Protein AF-0000000086841615 (afdb_homodimer)

pLDDT: mean 78.7, std 26.4, range [18.33, 98.88]

Sequence (772 aa):
MSQQSYSTGNTYYATIRDESKLIEASRGSATLATLLGPGWKSAASRWGRAQLLAHRVVCSRPAPKLSFLEPWLQDARAAHECLGRLIEGPGSIDALQHSSETQIIHRHQPDSLGYVWAAFLPFVRAPTAVAEDVQPVERPRRERKVPERLVSGVTFDQGDLEMSQSHSETSESGSSFSSVGFMDKHPLSPSEDASIRLASCFVRCVLNYGQRVDKREPFVEFRDERRRHSFALIQFKTVEAVDDGGMHVLTSGGEKYHQVALVEGKRNLPSVTNGVADISDELLGQMVGGALALQGIPGRLKSGAARADFVTILVATHWVKLFHFHISADYKRSYGDLAGRPDQGILDGTLRVNSTEWLDLKKGTHRSVFASHILALVAWTNDLLAMSQQSYSTGNTYYATIRDESKLIEASRGSATLATLLGPGWKSAASRWGRAQLLAHRVVCSRPAPKLSFLEPWLQDARAAHECLGRLIEGPGSIDALQHSSETQIIHRHQPDSLGYVWAAFLPFVRAPTAVAEDVQPVERPRRERKVPERLVSGVTFDQGDLEMSQSHSETSESGSSFSSVGFMDKHPLSPSEDASIRLASCFVRCVLNYGQRVDKREPFVEFRDERRRHSFALIQFKTVEAVDDGGMHVLTSGGEKYHQVALVEGKRNLPSVTNGVADISDELLGQMVGGALALQGIPGRLKSGAARADFVTILVATHWVKLFHFHISADYKRSYGDLAGRPDQGILDGTLRVNSTEWLDLKKGTHRSVFASHILALVAWTNDLLA

Solvent-accessible surface area (backbone atoms only — not comparable to full-atom values): 42647 Å² total; per-residue (Å²): 133,81,81,70,76,71,63,82,79,70,31,54,59,75,58,25,60,38,70,67,49,38,56,61,66,39,59,94,48,66,43,36,48,61,52,65,38,88,80,48,71,33,46,13,84,75,28,28,61,61,54,36,52,31,58,36,53,27,24,47,75,63,30,92,56,54,72,94,45,55,92,43,53,53,67,41,50,76,58,27,71,68,45,34,48,61,25,68,48,86,82,48,73,64,62,45,51,82,49,53,58,42,43,36,31,72,73,30,76,59,35,46,55,8,46,30,59,40,40,43,35,56,66,50,42,31,78,68,74,66,75,63,78,63,63,71,73,70,64,78,67,75,74,69,78,68,74,82,71,82,73,82,73,78,73,81,73,81,81,80,77,73,81,72,81,70,77,80,74,77,79,71,84,71,81,74,71,75,50,50,74,82,73,74,90,45,95,66,50,50,43,34,50,41,10,41,46,28,50,50,32,45,51,42,37,44,44,44,50,54,47,65,74,83,55,74,81,75,59,63,41,76,39,72,45,61,46,78,34,51,19,67,57,41,92,89,42,42,32,26,23,69,42,60,18,28,33,30,30,72,40,92,83,62,79,46,62,44,79,60,30,37,26,43,57,29,44,56,69,47,64,52,47,96,35,37,59,44,58,49,36,42,59,48,20,28,52,51,28,37,52,54,6,49,68,49,53,82,48,73,32,64,82,64,44,76,75,36,75,38,37,37,40,38,27,24,46,65,31,36,32,44,34,37,39,40,44,48,69,64,35,60,52,28,38,57,48,33,77,76,34,56,86,68,30,63,60,44,74,57,33,38,34,40,25,28,46,81,28,45,58,88,36,39,71,36,33,40,52,53,44,12,50,55,51,12,50,47,50,48,47,50,63,46,65,89,133,81,80,70,75,72,62,82,77,69,31,55,61,76,58,25,58,39,70,69,49,39,55,61,65,39,60,93,46,66,42,36,50,59,51,65,37,89,79,48,73,35,46,12,83,74,28,27,60,61,53,37,54,33,57,35,52,30,24,47,75,62,28,92,56,54,71,94,44,54,92,43,54,54,67,40,50,76,58,25,68,68,44,34,50,59,23,69,49,85,83,46,74,66,64,45,49,80,50,51,58,42,45,36,30,72,73,30,74,59,35,46,54,8,47,31,58,42,40,44,35,55,67,50,43,32,77,69,72,67,76,62,78,64,62,72,72,70,63,78,67,76,74,69,76,69,75,80,70,80,73,80,73,80,71,81,74,84,78,76,86,69,82,71,81,72,78,78,74,77,77,72,85,70,81,75,72,74,50,51,74,84,75,75,90,45,95,64,50,48,44,32,48,42,9,42,47,27,50,50,31,45,52,41,39,43,44,44,51,55,45,66,74,83,56,72,81,74,60,66,41,75,38,71,46,60,46,79,34,50,18,67,58,40,93,88,43,43,32,27,24,69,42,61,17,27,32,30,30,72,40,92,82,63,81,46,64,42,79,60,29,38,25,43,56,28,44,57,66,46,65,52,46,96,34,37,58,43,58,48,34,43,59,48,20,28,53,52,28,38,53,53,6,51,67,50,52,80,48,74,32,66,82,64,44,76,76,36,75,39,37,37,40,38,27,25,47,68,32,38,30,45,36,38,38,40,45,45,69,64,36,60,52,27,38,57,48,34,76,76,34,56,85,68,31,63,59,44,74,57,33,38,34,40,24,28,46,82,27,46,59,88,36,39,72,35,33,41,51,52,46,11,49,54,52,11,51,49,49,49,48,49,62,46,64,90

Radius of gyration: 30.39 Å; Cα contacts (8 Å, |Δi|>4): 1336; chains: 2; bounding box: 68×74×112 Å

Secondary structure (DSSP, 8-state):
-------TT--HHHH--SHHHHHHHHTTSPPHHHHTSTT---BGGG--HHHHHHTTEEEPPPBSS-GGGGGG---HHHH-HHHHHHHH-SS-SGGGGGS-HHHHHHHSSSHHHHHHHHTTHHHHSS------------------------------------------------------------TTPPPHHHHHHHHHHHHHHHHHHHS-TTPPSPPEEEE-S--EEEEEEETTEEEEEE-S-EEEEE-TTSS-EEEEEEEEEESSPPPEETTEE---HHHHHHHHHHHHHGGGS----TT-PPP-EEEEEEEETTEEEEEEEE--HHHHHHHHHHHH-TTT---SS-EEEEEBPPEETTSHHHHHHHHHHHHHHHHHHHHHH-/-------TT--HHHH--SHHHHHHHHTTSPPHHHHTSTT---BGGG--HHHHHHTTEEEPPPBSS-GGGGGG---HHHH-HHHHHHHH-SS-SGGGGGS-HHHHHHHSSSHHHHHHHHTTHHHHSS------------------------------------------------------------TT---HHHHHHHHHHHHHHHHHHHS-TTPPSPPEEEE-S--EEEEEEETTEEEEEE-S-EEEEE-TTSS-EEEEEEEEEESSPPPEETTEE---HHHHHHHHHHHHHGGGS----TT-PPP-EEEEEEEETTEEEEEEEE--HHHHHHHHHHHH-TTT---SS-EEEEEBPPEETTSHHHHHHHHHHHHHHHHHHHHHH-

Nearest PDB structures (foldseek):
  6a28-assembly1_B  TM=3.055E-01  e=3.093E+00  Deinococcus radiodurans R1 = ATCC 13939 = DSM 20539
  5oql-assembly1_b  TM=2.904E-01  e=2.918E+00  Thermochaetoides thermophila DSM 1495
  8esr-assembly1_A  TM=3.010E-01  e=4.381E+00  Schizosaccharomyces pombe
  3crk-assembly1_A  TM=2.981E-01  e=4.642E+00  Rattus norvegicus
  4jau-assembly1_A-2  TM=2.645E-01  e=3.277E+00  Thermotoga maritima MSB8

Foldseek 3Di:
DDPPPPDQQDFPQNQFADQVSLVVVCVVADALLRCLPPPNDQELLPDFDNVQSNLFEHEHDAAQADPVLVVLFDFLCVLFVLLVDLLVDPVALLVCLVDALVRQCVVDPDSLSSQLSNLLNLVSVPPQPPPPPPVPPPPPPPPPPPDPPPPPPPPPPPDPPPPPPPPPPPPPPPPCPAQPDDRDPDVSQAFLVSFVSNVQSLLQSLQVRNDDPPDDDDGKHKFQDKDKFWDDLEDPRIHIAIFRIAIWTQDPPRPAIGGLETEHTDRAFADTDPSAGDQHRSNVSRVVSVVRRCQPRPDQFPVSDRDFWYKYWYTYNQKIKIKIKGHDPQQSCQSHVCVVVVPVSHGPDHTYMYMHGIAGSSHSVSSRSVSSVSSSSRVVVVVRRD/DDPPPPDQQDFPQNQFADQVSLVVVCVVADALLRCLPPPNDQELLPDFDNVQSNLFEHEHDAAQADPVLVVLFDFLCVLFVLLVDLLVDPVALLVCLVDALVRQCVVDPDSLSSQLSNLLNLVSVPPQPPPPPPPPPPPPPPPPPPDPPPPPCPPPPDDDPPPPPPPPPPPDPPPCPAQPDDGDPDVSQAFLVSFVSNVQSLLQSLQVRNDDPPDDDDGKHKFQDKDKFWDDLEDPRIHIAIFRIAIWTQDPPRPAIGGLETEHTDRAFADTDPSAGDQHRSNVSRVVSVVRRCQPRPDQFPVSDRDFWYKYWYTYNQKIKIKIKGHDPQQSCQSHVCVVCVPVSHGPDHIYMYMHGIAGSSHSVSSRSVSSVSSSSRVVVVVRRD

Structure (mmCIF, N/CA/C/O backbone):
data_AF-0000000086841615-model_v1
#
loop_
_entity.id
_entity.type
_entity.pdbx_description
1 polymer 'Uncharacterized protein'
#
loop_
_atom_site.group_PDB
_atom_site.id
_atom_site.type_symbol
_atom_site.label_atom_id
_atom_site.label_alt_id
_atom_site.label_comp_id
_atom_site.label_asym_id
_atom_site.label_entity_id
_atom_site.label_seq_id
_atom_site.pdbx_PDB_ins_code
_atom_site.Cartn_x
_atom_site.Cartn_y
_atom_site.Cartn_z
_atom_site.occupancy
_atom_site.B_iso_or_equiv
_atom_site.auth_seq_id
_atom_site.auth_comp_id
_atom_site.auth_asym_id
_atom_site.auth_atom_id
_atom_site.pdbx_PDB_model_num
ATOM 1 N N . MET A 1 1 ? 33.438 10.375 15.094 1 21.55 1 MET A N 1
ATOM 2 C CA . MET A 1 1 ? 32.344 11.336 15.188 1 21.55 1 MET A CA 1
ATOM 3 C C . MET A 1 1 ? 31.297 10.859 16.188 1 21.55 1 MET A C 1
ATOM 5 O O . MET A 1 1 ? 30.828 9.719 16.109 1 21.55 1 MET A O 1
ATOM 9 N N . SER A 1 2 ? 31.266 11.461 17.406 1 23.64 2 SER A N 1
ATOM 10 C CA . SER A 1 2 ? 30.531 11.133 18.625 1 23.64 2 SER A CA 1
ATOM 11 C C . SER A 1 2 ? 29.031 11.094 18.375 1 23.64 2 SER A C 1
ATOM 13 O O . SER A 1 2 ? 28.484 11.969 17.688 1 23.64 2 SER A O 1
ATOM 15 N N . GLN A 1 3 ? 28.422 9.969 18.328 1 28.14 3 GLN A N 1
ATOM 16 C CA . GLN A 1 3 ? 26.969 9.773 18.375 1 28.14 3 GLN A CA 1
ATOM 17 C C . GLN A 1 3 ? 26.328 10.625 19.469 1 28.14 3 GLN A C 1
ATOM 19 O O . GLN A 1 3 ? 26.422 10.297 20.656 1 28.14 3 GLN A O 1
ATOM 24 N N . GLN A 1 4 ? 26.531 11.977 19.406 1 27.98 4 GLN A N 1
ATOM 25 C CA . GLN A 1 4 ? 25.906 12.836 20.406 1 27.98 4 GLN A CA 1
ATOM 26 C C . GLN A 1 4 ? 24.5 12.367 20.719 1 27.98 4 GLN A C 1
ATOM 28 O O . GLN A 1 4 ? 23.672 12.195 19.828 1 27.98 4 GLN A O 1
ATOM 33 N N . SER A 1 5 ? 24.328 11.68 21.75 1 32.75 5 SER A N 1
ATOM 34 C CA . SER A 1 5 ? 23.094 11.359 22.453 1 32.75 5 SER A CA 1
ATOM 35 C C . SER A 1 5 ? 22.156 12.555 22.5 1 32.75 5 SER A C 1
ATOM 37 O O . SER A 1 5 ? 22.375 13.5 23.25 1 32.75 5 SER A O 1
ATOM 39 N N . TYR A 1 6 ? 21.75 13.102 21.344 1 34.72 6 TYR A N 1
ATOM 40 C CA . TYR A 1 6 ? 20.734 14.148 21.406 1 34.72 6 TYR A CA 1
ATOM 41 C C . TYR A 1 6 ? 19.703 13.852 22.484 1 34.72 6 TYR A C 1
ATOM 43 O O . TYR A 1 6 ? 19.156 12.75 22.547 1 34.72 6 TYR A O 1
ATOM 51 N N . SER A 1 7 ? 19.781 14.328 23.656 1 38.81 7 SER A N 1
ATOM 52 C CA . SER A 1 7 ? 18.812 14.383 24.75 1 38.81 7 SER A CA 1
ATOM 53 C C . SER A 1 7 ? 17.391 14.453 24.234 1 38.81 7 SER A C 1
ATOM 55 O O . SER A 1 7 ? 17.078 15.25 23.344 1 38.81 7 SER A O 1
ATOM 57 N N . THR A 1 8 ? 16.516 13.422 24.297 1 49.69 8 THR A N 1
ATOM 58 C CA . THR A 1 8 ? 15.148 13.023 23.953 1 49.69 8 THR A CA 1
ATOM 59 C C . THR A 1 8 ? 14.195 14.211 24.047 1 49.69 8 THR A C 1
ATOM 61 O O . THR A 1 8 ? 13.219 14.289 23.297 1 49.69 8 THR A O 1
ATOM 64 N N . GLY A 1 9 ? 14.484 15.32 24.906 1 59.53 9 GLY A N 1
ATOM 65 C CA . GLY A 1 9 ? 13.609 16.438 25.219 1 59.53 9 GLY A CA 1
ATOM 66 C C . GLY A 1 9 ? 13.898 17.672 24.375 1 59.53 9 GLY A C 1
ATOM 67 O O . GLY A 1 9 ? 13.164 18.656 24.438 1 59.53 9 GLY A O 1
ATOM 68 N N . ASN A 1 10 ? 14.844 17.547 23.453 1 82.06 10 ASN A N 1
ATOM 69 C CA . ASN A 1 10 ? 15.219 18.797 22.828 1 82.06 10 ASN A CA 1
ATOM 70 C C . ASN A 1 10 ? 14.891 18.797 21.344 1 82.06 10 ASN A C 1
ATOM 72 O O . ASN A 1 10 ? 15.641 19.375 20.531 1 82.06 10 ASN A O 1
ATOM 76 N N . THR A 1 11 ? 13.727 18.203 20.969 1 92.69 11 THR A N 1
ATOM 77 C CA . THR A 1 11 ? 13.367 18.219 19.562 1 92.69 11 THR A CA 1
ATOM 78 C C . THR A 1 11 ? 12.844 19.578 19.141 1 92.69 11 THR A C 1
ATOM 80 O O . THR A 1 11 ? 12.359 20.359 19.969 1 92.69 11 THR A O 1
ATOM 83 N N . TYR A 1 12 ? 13 19.906 17.875 1 96.44 12 TYR A N 1
ATOM 84 C CA . TYR A 1 12 ? 12.477 21.141 17.297 1 96.44 12 TYR A CA 1
ATOM 85 C C . TYR A 1 12 ? 10.992 21.297 17.625 1 96.44 12 TYR A C 1
ATOM 87 O O . TYR A 1 12 ? 10.578 22.344 18.109 1 96.44 12 TYR A O 1
ATOM 95 N N . TYR A 1 13 ? 10.281 20.25 17.469 1 96.38 13 TYR A N 1
ATOM 96 C CA . TYR A 1 13 ? 8.836 20.219 17.656 1 96.38 13 TYR A CA 1
ATOM 97 C C . TYR A 1 13 ? 8.469 20.578 19.094 1 96.38 13 TYR A C 1
ATOM 99 O O . TYR A 1 13 ? 7.465 21.25 19.328 1 96.38 13 TYR A O 1
ATOM 107 N N . ALA A 1 14 ? 9.273 20.172 19.984 1 93.12 14 ALA A N 1
ATOM 108 C CA . ALA A 1 14 ? 8.961 20.344 21.406 1 93.12 14 ALA A CA 1
ATOM 109 C C . ALA A 1 14 ? 9.43 21.703 21.906 1 93.12 14 ALA A C 1
ATOM 111 O O . ALA A 1 14 ? 8.945 22.188 22.938 1 93.12 14 ALA A O 1
ATOM 112 N N . THR A 1 15 ? 10.328 22.344 21.172 1 94.69 15 THR A N 1
ATOM 113 C CA . THR A 1 15 ? 11.008 23.469 21.797 1 94.69 15 THR A CA 1
ATOM 114 C C . THR A 1 15 ? 10.672 24.781 21.094 1 94.69 15 THR A C 1
ATOM 116 O O . THR A 1 15 ? 10.609 25.844 21.719 1 94.69 15 THR A O 1
ATOM 119 N N . ILE A 1 16 ? 10.414 24.781 19.812 1 97.38 16 ILE A N 1
ATOM 120 C CA . ILE A 1 16 ? 10.195 26.031 19.078 1 97.38 16 ILE A CA 1
ATOM 121 C C . ILE A 1 16 ? 8.703 26.328 19 1 97.38 16 ILE A C 1
ATOM 123 O O . ILE A 1 16 ? 8.039 25.984 18.016 1 97.38 16 ILE A O 1
ATOM 127 N N . ARG A 1 17 ? 8.25 27.156 19.969 1 96.56 17 ARG A N 1
ATOM 128 C CA . ARG A 1 17 ? 6.82 27.359 20.172 1 96.56 17 ARG A CA 1
ATOM 129 C C . ARG A 1 17 ? 6.391 28.75 19.703 1 96.56 17 ARG A C 1
ATOM 131 O O . ARG A 1 17 ? 5.199 29.016 19.531 1 96.56 17 ARG A O 1
ATOM 138 N N . ASP A 1 18 ? 7.371 29.578 19.594 1 95.69 18 ASP A N 1
ATOM 139 C CA . ASP A 1 18 ? 7.07 30.953 19.188 1 95.69 18 ASP A CA 1
ATOM 140 C C . ASP A 1 18 ? 8.258 31.578 18.453 1 95.69 18 ASP A C 1
ATOM 142 O O . ASP A 1 18 ? 9.305 30.938 18.297 1 95.69 18 ASP A O 1
ATOM 146 N N . GLU A 1 19 ? 8 32.812 17.969 1 94.94 19 GLU A N 1
ATOM 147 C CA . GLU A 1 19 ? 9 33.469 17.141 1 94.94 19 GLU A CA 1
ATOM 148 C C . GLU A 1 19 ? 10.234 33.844 17.953 1 94.94 19 GLU A C 1
ATOM 150 O O . GLU A 1 19 ? 11.352 33.844 17.438 1 94.94 19 GLU A O 1
ATOM 155 N N . SER A 1 20 ? 10.047 34.125 19.203 1 95.12 20 SER A N 1
ATOM 156 C CA . SER A 1 20 ? 11.188 34.469 20.047 1 95.12 20 SER A CA 1
ATOM 157 C C . SER A 1 20 ? 12.148 33.312 20.188 1 95.12 20 SER A C 1
ATOM 159 O O . SER A 1 20 ? 13.359 33.469 20.031 1 95.12 20 SER A O 1
ATOM 161 N N . LYS A 1 21 ? 11.555 32.156 20.469 1 95.75 21 LYS A N 1
ATOM 162 C CA . LYS A 1 21 ? 12.383 30.953 20.562 1 95.75 21 LYS A CA 1
ATOM 163 C C . LYS A 1 21 ? 13.031 30.625 19.234 1 95.75 21 LYS A C 1
ATOM 165 O O . LYS A 1 21 ? 14.156 30.109 19.188 1 95.75 21 LYS A O 1
ATOM 170 N N . LEU A 1 22 ? 12.312 30.875 18.203 1 96.5 22 LEU A N 1
ATOM 171 C CA . LEU A 1 22 ? 12.852 30.641 16.859 1 96.5 22 LEU A CA 1
ATOM 172 C C . LEU A 1 22 ? 14.078 31.516 16.609 1 96.5 22 LEU A C 1
ATOM 174 O O . LEU A 1 22 ? 15.102 31.031 16.125 1 96.5 22 LEU A O 1
ATOM 178 N N . ILE A 1 23 ? 13.969 32.781 16.922 1 94 23 ILE A N 1
ATOM 179 C CA . ILE A 1 23 ? 15.062 33.719 16.734 1 94 23 ILE A CA 1
ATOM 180 C C . ILE A 1 23 ? 16.281 33.281 17.547 1 94 23 ILE A C 1
ATOM 182 O O . ILE A 1 23 ? 17.406 33.281 17.047 1 94 23 ILE A O 1
ATOM 186 N N . GLU A 1 24 ? 16.016 32.875 18.719 1 94.94 24 GLU A N 1
ATOM 187 C CA . GLU A 1 24 ? 17.094 32.406 19.594 1 94.94 24 GLU A CA 1
ATOM 188 C C . GLU A 1 24 ? 17.781 31.188 19 1 94.94 24 GLU A C 1
ATOM 190 O O . GLU A 1 24 ? 19.016 31.109 18.969 1 94.94 24 GLU A O 1
ATOM 195 N N . ALA A 1 25 ? 17.016 30.281 18.562 1 94.44 25 ALA A N 1
ATOM 196 C CA . ALA A 1 25 ? 17.547 29.031 18.031 1 94.44 25 ALA A CA 1
ATOM 197 C C . ALA A 1 25 ? 18.25 29.25 16.703 1 94.44 25 ALA A C 1
ATOM 199 O O . ALA A 1 25 ? 19.109 28.453 16.312 1 94.44 25 ALA A O 1
ATOM 200 N N . SER A 1 26 ? 17.844 30.219 16.016 1 92.38 26 SER A N 1
ATOM 201 C CA . SER A 1 26 ? 18.391 30.484 14.688 1 92.38 26 SER A CA 1
ATOM 202 C C . SER A 1 26 ? 19.75 31.141 14.766 1 92.38 26 SER A C 1
ATOM 204 O O . SER A 1 26 ? 20.484 31.203 13.766 1 92.38 26 SER A O 1
ATOM 206 N N . ARG A 1 27 ? 20.047 31.609 15.859 1 90.62 27 ARG A N 1
ATOM 207 C CA . ARG A 1 27 ? 21.328 32.281 16.016 1 90.62 27 ARG A CA 1
ATOM 208 C C . ARG A 1 27 ? 22.484 31.344 15.688 1 90.62 27 ARG A C 1
ATOM 210 O O . ARG A 1 27 ? 22.609 30.281 16.281 1 90.62 27 ARG A O 1
ATOM 217 N N . GLY A 1 28 ? 23.266 31.734 14.742 1 87 28 GLY A N 1
ATOM 218 C CA . GLY A 1 28 ? 24.422 30.938 14.383 1 87 28 GLY A CA 1
ATOM 219 C C . GLY A 1 28 ? 24.109 29.812 13.422 1 87 28 GLY A C 1
ATOM 220 O O . GLY A 1 28 ? 25 29.047 13.039 1 87 28 GLY A O 1
ATOM 221 N N . SER A 1 29 ? 22.812 29.672 13.211 1 88.38 29 SER A N 1
ATOM 222 C CA . SER A 1 29 ? 22.422 28.625 12.289 1 88.38 29 SER A CA 1
ATOM 223 C C . SER A 1 29 ? 22.453 29.109 10.844 1 88.38 29 SER A C 1
ATOM 225 O O . SER A 1 29 ? 22.484 30.312 10.586 1 88.38 29 SER A O 1
ATOM 227 N N . ALA A 1 30 ? 22.469 28.234 9.953 1 85.12 30 ALA A N 1
ATOM 228 C CA . ALA A 1 30 ? 22.5 28.578 8.531 1 85.12 30 ALA A CA 1
ATOM 229 C C . ALA A 1 30 ? 21.219 29.266 8.102 1 85.12 30 ALA A C 1
ATOM 231 O O . ALA A 1 30 ? 20.125 28.891 8.539 1 85.12 30 ALA A O 1
ATOM 232 N N . THR A 1 31 ? 21.422 30.281 7.34 1 83.62 31 THR A N 1
ATOM 233 C CA . THR A 1 31 ? 20.266 30.953 6.766 1 83.62 31 THR A CA 1
ATOM 234 C C . THR A 1 31 ? 19.734 30.203 5.547 1 83.62 31 THR A C 1
ATOM 236 O O . THR A 1 31 ? 20.406 29.281 5.047 1 83.62 31 THR A O 1
ATOM 239 N N . LEU A 1 32 ? 18.531 30.578 5.121 1 88.19 32 LEU A N 1
ATOM 240 C CA . LEU A 1 32 ? 17.969 29.953 3.939 1 88.19 32 LEU A CA 1
ATOM 241 C C . LEU A 1 32 ? 18.828 30.203 2.711 1 88.19 32 LEU A C 1
ATOM 243 O O . LEU A 1 32 ? 19 29.312 1.874 1 88.19 32 LEU A O 1
ATOM 247 N N . ALA A 1 33 ? 19.375 31.359 2.594 1 81.62 33 ALA A N 1
ATOM 248 C CA . ALA A 1 33 ? 20.234 31.703 1.475 1 81.62 33 ALA A CA 1
ATOM 249 C C . ALA A 1 33 ? 21.453 30.766 1.408 1 81.62 33 ALA A C 1
ATOM 251 O O . ALA A 1 33 ? 21.859 30.359 0.323 1 81.62 33 ALA A O 1
ATOM 252 N N . THR A 1 34 ? 21.922 30.469 2.566 1 82.44 34 THR A N 1
ATOM 253 C CA . THR A 1 34 ? 23.078 29.578 2.637 1 82.44 34 THR A CA 1
ATOM 254 C C . THR A 1 34 ? 22.688 28.156 2.23 1 82.44 34 THR A C 1
ATOM 256 O O . THR A 1 34 ? 23.438 27.484 1.514 1 82.44 34 THR A O 1
ATOM 259 N N . LEU A 1 35 ? 21.562 27.75 2.736 1 86.81 35 LEU A N 1
ATOM 260 C CA . LEU A 1 35 ? 21.141 26.391 2.465 1 86.81 35 LEU A CA 1
ATOM 261 C C . LEU A 1 35 ? 20.781 26.219 0.99 1 86.81 35 LEU A C 1
ATOM 263 O O . LEU A 1 35 ? 20.922 25.109 0.446 1 86.81 35 LEU A O 1
ATOM 267 N N . LEU A 1 36 ? 20.359 27.266 0.354 1 83.62 36 LEU A N 1
ATOM 268 C CA . LEU A 1 36 ? 19.969 27.219 -1.048 1 83.62 36 LEU A CA 1
ATOM 269 C C . LEU A 1 36 ? 21.188 27.266 -1.963 1 83.62 36 LEU A C 1
ATOM 271 O O . LEU A 1 36 ? 21.047 27.25 -3.188 1 83.62 36 LEU A O 1
ATOM 275 N N . GLY A 1 37 ? 22.312 27.297 -1.466 1 78.19 37 GLY A N 1
ATOM 276 C CA . GLY A 1 37 ? 23.547 27.266 -2.24 1 78.19 37 GLY A CA 1
ATOM 277 C C . GLY A 1 37 ? 23.875 25.875 -2.766 1 78.19 37 GLY A C 1
ATOM 278 O O . GLY A 1 37 ? 22.984 25.062 -2.979 1 78.19 37 GLY A O 1
ATOM 279 N N . PRO A 1 38 ? 25.109 25.719 -3.008 1 79.19 38 PRO A N 1
ATOM 280 C CA . PRO A 1 38 ? 25.562 24.391 -3.465 1 79.19 38 PRO A CA 1
ATOM 281 C C . PRO A 1 38 ? 25.25 23.281 -2.467 1 79.19 38 PRO A C 1
ATOM 283 O O . PRO A 1 38 ? 25.406 23.469 -1.258 1 79.19 38 PRO A O 1
ATOM 286 N N . GLY A 1 39 ? 24.625 22.266 -2.875 1 79.81 39 GLY A N 1
ATOM 287 C CA . GLY A 1 39 ? 24.312 21.156 -1.995 1 79.81 39 GLY A CA 1
ATOM 288 C C . GLY A 1 39 ? 22.875 21.156 -1.53 1 79.81 39 GLY A C 1
ATOM 289 O O . GLY A 1 39 ? 22.5 20.391 -0.638 1 79.81 39 GLY A O 1
ATOM 290 N N . TRP A 1 40 ? 22.141 22.062 -2.02 1 84.56 40 TRP A N 1
ATOM 291 C CA . TRP A 1 40 ? 20.719 22.141 -1.686 1 84.56 40 TRP A CA 1
ATOM 292 C C . TRP A 1 40 ? 20.094 20.75 -1.718 1 84.56 40 TRP A C 1
ATOM 294 O O . TRP A 1 40 ? 20.297 19.984 -2.668 1 84.56 40 TRP A O 1
ATOM 304 N N . LYS A 1 41 ? 19.422 20.547 -0.66 1 86.94 41 LYS A N 1
ATOM 305 C CA . LYS A 1 41 ? 18.688 19.281 -0.545 1 86.94 41 LYS A CA 1
ATOM 306 C C . LYS A 1 41 ? 17.234 19.453 -1.005 1 86.94 41 LYS A C 1
ATOM 308 O O . LYS A 1 41 ? 16.375 19.828 -0.216 1 86.94 41 LYS A O 1
ATOM 313 N N . SER A 1 42 ? 17 19.047 -2.201 1 90.31 42 SER A N 1
ATOM 314 C CA . SER A 1 42 ? 15.656 19.219 -2.76 1 90.31 42 SER A CA 1
ATOM 315 C C . SER A 1 42 ? 14.672 18.234 -2.133 1 90.31 42 SER A C 1
ATOM 317 O O . SER A 1 42 ? 13.492 18.562 -1.949 1 90.31 42 SER A O 1
ATOM 319 N N . ALA A 1 43 ? 15.148 17.078 -1.806 1 94 43 ALA A N 1
ATOM 320 C CA . ALA A 1 43 ? 14.281 16.047 -1.23 1 94 43 ALA A CA 1
ATOM 321 C C . ALA A 1 43 ? 13.984 16.344 0.237 1 94 43 ALA A C 1
ATOM 323 O O . ALA A 1 43 ? 14.891 16.344 1.072 1 94 43 ALA A O 1
ATOM 324 N N . ALA A 1 44 ? 12.734 16.484 0.569 1 95.81 44 ALA A N 1
ATOM 325 C CA . ALA A 1 44 ? 12.312 16.781 1.936 1 95.81 44 ALA A CA 1
ATOM 326 C C . ALA A 1 44 ? 12.719 15.664 2.891 1 95.81 44 ALA A C 1
ATOM 328 O O . ALA A 1 44 ? 12.828 15.883 4.102 1 95.81 44 ALA A O 1
ATOM 329 N N . SER A 1 45 ? 12.938 14.477 2.377 1 93.88 45 SER A N 1
ATOM 330 C CA . SER A 1 45 ? 13.344 13.344 3.195 1 93.88 45 SER A CA 1
ATOM 331 C C . SER A 1 45 ? 14.719 13.57 3.816 1 93.88 45 SER A C 1
ATOM 333 O O . SER A 1 45 ? 15.109 12.875 4.75 1 93.88 45 SER A O 1
ATOM 335 N N . ARG A 1 46 ? 15.438 14.57 3.361 1 93.88 46 ARG A N 1
ATOM 336 C CA . ARG A 1 46 ? 16.781 14.859 3.855 1 93.88 46 ARG A CA 1
ATOM 337 C C . ARG A 1 46 ? 16.766 16.078 4.777 1 93.88 46 ARG A C 1
ATOM 339 O O . ARG A 1 46 ? 17.828 16.547 5.195 1 93.88 46 ARG A O 1
ATOM 346 N N . TRP A 1 47 ? 15.602 16.609 5.047 1 95.88 47 TRP A N 1
ATOM 347 C CA . TRP A 1 47 ? 15.523 17.828 5.848 1 95.88 47 TRP A CA 1
ATOM 348 C C . TRP A 1 47 ? 15.609 17.516 7.336 1 95.88 47 TRP A C 1
ATOM 350 O O . TRP A 1 47 ? 15.211 16.438 7.77 1 95.88 47 TRP A O 1
ATOM 360 N N . GLY A 1 48 ? 16.141 18.438 8.039 1 94.88 48 GLY A N 1
ATOM 361 C CA . GLY A 1 48 ? 16.25 18.375 9.492 1 94.88 48 GLY A CA 1
ATOM 362 C C . GLY A 1 48 ? 16.094 19.719 10.156 1 94.88 48 GLY A C 1
ATOM 363 O O . GLY A 1 48 ? 15.32 20.562 9.688 1 94.88 48 GLY A O 1
ATOM 364 N N . ARG A 1 49 ? 16.797 19.891 11.203 1 95.75 49 ARG A N 1
ATOM 365 C CA . ARG A 1 49 ? 16.656 21.078 12.047 1 95.75 49 ARG A CA 1
ATOM 366 C C . ARG A 1 49 ? 17.047 22.328 11.281 1 95.75 49 ARG A C 1
ATOM 368 O O . ARG A 1 49 ? 16.391 23.359 11.406 1 95.75 49 ARG A O 1
ATOM 375 N N . ALA A 1 50 ? 18.094 22.25 10.516 1 94.38 50 ALA A N 1
ATOM 376 C CA . ALA A 1 50 ? 18.594 23.406 9.789 1 94.38 50 ALA A CA 1
ATOM 377 C C . ALA A 1 50 ? 17.531 23.938 8.812 1 94.38 50 ALA A C 1
ATOM 379 O O . ALA A 1 50 ? 17.344 25.156 8.711 1 94.38 50 ALA A O 1
ATOM 380 N N . GLN A 1 51 ? 16.891 23.062 8.117 1 94.94 51 GLN A N 1
ATOM 381 C CA . GLN A 1 51 ? 15.852 23.469 7.18 1 94.94 51 GLN A CA 1
ATOM 382 C C . GLN A 1 51 ? 14.656 24.062 7.91 1 94.94 51 GLN A C 1
ATOM 384 O O . GLN A 1 51 ? 14.047 25.031 7.434 1 94.94 51 GLN A O 1
ATOM 389 N N . LEU A 1 52 ? 14.328 23.5 9.039 1 97.38 52 LEU A N 1
ATOM 390 C CA . LEU A 1 52 ? 13.195 24 9.82 1 97.38 52 LEU A CA 1
ATOM 391 C C . LEU A 1 52 ? 13.453 25.422 10.289 1 97.38 52 LEU A C 1
ATOM 393 O O . LEU A 1 52 ? 12.578 26.281 10.195 1 97.38 52 LEU A O 1
ATOM 397 N N . LEU A 1 53 ? 14.656 25.656 10.758 1 95.81 53 LEU A N 1
ATOM 398 C CA . LEU A 1 53 ? 15.039 27 11.195 1 95.81 53 LEU A CA 1
ATOM 399 C C . LEU A 1 53 ? 15.047 27.969 10.023 1 95.81 53 LEU A C 1
ATOM 401 O O . LEU A 1 53 ? 14.516 29.078 10.125 1 95.81 53 LEU A O 1
ATOM 405 N N . ALA A 1 54 ? 15.586 27.5 8.969 1 92.69 54 ALA A N 1
ATOM 406 C CA . ALA A 1 54 ? 15.719 28.359 7.789 1 92.69 54 ALA A CA 1
ATOM 407 C C . ALA A 1 54 ? 14.352 28.719 7.223 1 92.69 54 ALA A C 1
ATOM 409 O O . ALA A 1 54 ? 14.164 29.828 6.707 1 92.69 54 ALA A O 1
ATOM 410 N N . HIS A 1 55 ? 13.445 27.812 7.332 1 94.94 55 HIS A N 1
ATOM 411 C CA . HIS A 1 55 ? 12.109 28.062 6.812 1 94.94 55 HIS A CA 1
ATOM 412 C C . HIS A 1 55 ? 11.203 28.656 7.883 1 94.94 55 HIS A C 1
ATOM 414 O O . HIS A 1 55 ? 9.992 28.766 7.688 1 94.94 55 HIS A O 1
ATOM 420 N N . ARG A 1 56 ? 11.75 28.953 9 1 96.38 56 ARG A N 1
ATOM 421 C CA . ARG A 1 56 ? 11.117 29.703 10.078 1 96.38 56 ARG A CA 1
ATOM 422 C C . ARG A 1 56 ? 9.828 29.016 10.523 1 96.38 56 ARG A C 1
ATOM 424 O O . ARG A 1 56 ? 8.773 29.641 10.609 1 96.38 56 ARG A O 1
ATOM 431 N N . VAL A 1 57 ? 9.953 27.781 10.852 1 98 57 VAL A N 1
ATOM 432 C CA . VAL A 1 57 ? 8.828 26.969 11.289 1 98 57 VAL A CA 1
ATOM 433 C C . VAL A 1 57 ? 8.578 27.188 12.781 1 98 57 VAL A C 1
ATOM 435 O O . VAL A 1 57 ? 9.523 27.219 13.578 1 98 57 VAL A O 1
ATOM 438 N N . VAL A 1 58 ? 7.336 27.375 13.133 1 98.31 58 VAL A N 1
ATOM 439 C CA . VAL A 1 58 ? 6.934 27.484 14.531 1 98.31 58 VAL A CA 1
ATOM 440 C C . VAL A 1 58 ? 5.836 26.469 14.836 1 98.31 58 VAL A C 1
ATOM 442 O O . VAL A 1 58 ? 4.848 26.375 14.109 1 98.31 58 VAL A O 1
ATOM 445 N N . CYS A 1 59 ? 6.012 25.75 15.906 1 98.12 59 CYS A N 1
ATOM 446 C CA . CYS A 1 59 ? 5.086 24.672 16.234 1 98.12 59 CYS A CA 1
ATOM 447 C C . CYS A 1 59 ? 4.266 25.031 17.469 1 98.12 59 CYS A C 1
ATOM 449 O O . CYS A 1 59 ? 4.82 25.297 18.531 1 98.12 59 CYS A O 1
ATOM 451 N N . SER A 1 60 ? 2.984 24.953 17.344 1 97.12 60 SER A N 1
ATOM 452 C CA . SER A 1 60 ? 2.127 25.109 18.516 1 97.12 60 SER A CA 1
ATOM 453 C C . SER A 1 60 ? 2.102 23.828 19.359 1 97.12 60 SER A C 1
ATOM 455 O O . SER A 1 60 ? 2.438 22.75 18.859 1 97.12 60 SER A O 1
ATOM 457 N N . ARG A 1 61 ? 1.702 24.016 20.594 1 95.75 61 ARG A N 1
ATOM 458 C CA . ARG A 1 61 ? 1.472 22.828 21.422 1 95.75 61 ARG A CA 1
ATOM 459 C C . ARG A 1 61 ? 0.347 21.969 20.844 1 95.75 61 ARG A C 1
ATOM 461 O O . ARG A 1 61 ? -0.642 22.5 20.328 1 95.75 61 ARG A O 1
ATOM 468 N N . PRO A 1 62 ? 0.531 20.672 20.969 1 96.12 62 PRO A N 1
ATOM 469 C CA . PRO A 1 62 ? -0.548 19.812 20.484 1 96.12 62 PRO A CA 1
ATOM 470 C C . PRO A 1 62 ? -1.874 20.062 21.203 1 96.12 62 PRO A C 1
ATOM 472 O O . PRO A 1 62 ? -1.884 20.422 22.391 1 96.12 62 PRO A O 1
ATOM 475 N N . ALA A 1 63 ? -2.924 19.953 20.5 1 96.5 63 ALA A N 1
ATOM 476 C CA . ALA A 1 63 ? -4.277 20.141 21.016 1 96.5 63 ALA A CA 1
ATOM 477 C C . ALA A 1 63 ? -5.152 18.938 20.703 1 96.5 63 ALA A C 1
ATOM 479 O O . ALA A 1 63 ? -4.801 18.109 19.859 1 96.5 63 ALA A O 1
ATOM 480 N N . PRO A 1 64 ? -6.23 18.797 21.391 1 93.5 64 PRO A N 1
ATOM 481 C CA . PRO A 1 64 ? -7.117 17.656 21.125 1 93.5 64 PRO A CA 1
ATOM 482 C C . PRO A 1 64 ? -7.684 17.688 19.703 1 93.5 64 PRO A C 1
ATOM 484 O O . PRO A 1 64 ? -7.91 16.625 19.109 1 93.5 64 PRO A O 1
ATOM 487 N N . LYS A 1 65 ? -7.859 18.938 19.25 1 96.38 65 LYS A N 1
ATOM 488 C CA . LYS A 1 65 ? -8.375 19.109 17.891 1 96.38 65 LYS A CA 1
ATOM 489 C C . LYS A 1 65 ? -7.586 20.172 17.141 1 96.38 65 LYS A C 1
ATOM 491 O O . LYS A 1 65 ? -6.992 21.062 17.734 1 96.38 65 LYS A O 1
ATOM 496 N N . LEU A 1 66 ? -7.582 19.984 15.82 1 97.81 66 LEU A N 1
ATOM 497 C CA . LEU A 1 66 ? -7.008 21.047 14.992 1 97.81 66 LEU A CA 1
ATOM 498 C C . LEU A 1 66 ? -7.918 22.266 14.969 1 97.81 66 LEU A C 1
ATOM 500 O O . LEU A 1 66 ? -9.055 22.188 14.492 1 97.81 66 LEU A O 1
ATOM 504 N N . SER A 1 67 ? -7.438 23.406 15.352 1 95.94 67 SER A N 1
ATOM 505 C CA . SER A 1 67 ? -8.234 24.609 15.539 1 95.94 67 SER A CA 1
ATOM 506 C C . SER A 1 67 ? -8.812 25.109 14.211 1 95.94 67 SER A C 1
ATOM 508 O O . SER A 1 67 ? -9.945 25.578 14.156 1 95.94 67 SER A O 1
ATOM 510 N N . PHE A 1 68 ? -8.109 25.047 13.078 1 95.44 68 PHE A N 1
ATOM 511 C CA . PHE A 1 68 ? -8.562 25.609 11.812 1 95.44 68 PHE A CA 1
ATOM 512 C C . PHE A 1 68 ? -9.766 24.844 11.273 1 95.44 68 PHE A C 1
ATOM 514 O O . PHE A 1 68 ? -10.508 25.359 10.438 1 95.44 68 PHE A O 1
ATOM 521 N N . LEU A 1 69 ? -9.992 23.578 11.844 1 97.69 69 LEU A N 1
ATOM 522 C CA . LEU A 1 69 ? -11.102 22.75 11.375 1 97.69 69 LEU A CA 1
ATOM 523 C C . LEU A 1 69 ? -12.297 22.875 12.312 1 97.69 69 LEU A C 1
ATOM 525 O O . LEU A 1 69 ? -13.336 22.25 12.078 1 97.69 69 LEU A O 1
ATOM 529 N N . GLU A 1 70 ? -12.281 23.641 13.328 1 96.62 70 GLU A N 1
ATOM 530 C CA . GLU A 1 70 ? -13.289 23.734 14.383 1 96.62 70 GLU A CA 1
ATOM 531 C C . GLU A 1 70 ? -14.672 24.016 13.805 1 96.62 70 GLU A C 1
ATOM 533 O O . GLU A 1 70 ? -15.664 23.406 14.203 1 96.62 70 GLU A O 1
ATOM 538 N N . PRO A 1 71 ? -14.773 24.859 12.836 1 96.75 71 PRO A N 1
ATOM 539 C CA . PRO A 1 71 ? -16.109 25.188 12.312 1 96.75 71 PRO A CA 1
ATOM 540 C C . PRO A 1 71 ? -16.781 23.984 11.633 1 96.75 71 PRO A C 1
ATOM 542 O O . PRO A 1 71 ? -18 23.969 11.484 1 96.75 71 PRO A O 1
ATOM 545 N N . TRP A 1 72 ? -16 23.031 11.258 1 97.44 72 TRP A N 1
ATOM 546 C CA . TRP A 1 72 ? -16.547 21.938 10.453 1 97.44 72 TRP A CA 1
ATOM 547 C C . TRP A 1 72 ? -16.625 20.656 11.266 1 97.44 72 TRP A C 1
ATOM 549 O O . TRP A 1 72 ? -17.094 19.625 10.773 1 97.44 72 TRP A O 1
ATOM 559 N N . LEU A 1 73 ? -16.156 20.656 12.477 1 97.06 73 LEU A N 1
ATOM 560 C CA . LEU A 1 73 ? -16.141 19.453 13.289 1 97.06 73 LEU A CA 1
ATOM 561 C C . LEU A 1 73 ? -17.547 19.031 13.656 1 97.06 73 LEU A C 1
ATOM 563 O O . LEU A 1 73 ? -18.391 19.875 14.008 1 97.06 73 LEU A O 1
ATOM 567 N N . GLN A 1 74 ? -17.828 17.719 13.539 1 95.25 74 GLN A N 1
ATOM 568 C CA . GLN A 1 74 ? -19.109 17.141 13.906 1 95.25 74 GLN A CA 1
ATOM 569 C C . GLN A 1 74 ? -18.938 15.766 14.547 1 95.25 74 GLN A C 1
ATOM 571 O O . GLN A 1 74 ? -17.859 15.156 14.438 1 95.25 74 GLN A O 1
ATOM 576 N N . ASP A 1 75 ? -19.953 15.344 15.188 1 94.75 75 ASP A N 1
ATOM 577 C CA . ASP A 1 75 ? -19.953 13.992 15.734 1 94.75 75 ASP A CA 1
ATOM 578 C C . ASP A 1 75 ? -20.094 12.945 14.633 1 94.75 75 ASP A C 1
ATOM 580 O O . ASP A 1 75 ? -21.141 12.852 13.992 1 94.75 75 ASP A O 1
ATOM 584 N N . ALA A 1 76 ? -19.109 12.164 14.523 1 95.94 76 ALA A N 1
ATOM 585 C CA . ALA A 1 76 ? -19.078 11.164 13.453 1 95.94 76 ALA A CA 1
ATOM 586 C C . ALA A 1 76 ? -20.172 10.109 13.664 1 95.94 76 ALA A C 1
ATOM 588 O O . ALA A 1 76 ? -20.672 9.539 12.703 1 95.94 76 ALA A O 1
ATOM 589 N N . ARG A 1 77 ? -20.578 9.898 14.906 1 95.5 77 ARG A N 1
ATOM 590 C CA . ARG A 1 77 ? -21.594 8.898 15.211 1 95.5 77 ARG A CA 1
ATOM 591 C C . ARG A 1 77 ? -22.938 9.258 14.578 1 95.5 77 ARG A C 1
ATOM 593 O O . ARG A 1 77 ? -23.719 8.375 14.234 1 95.5 77 ARG A O 1
ATOM 600 N N . ALA A 1 78 ? -23.156 10.438 14.43 1 94 78 ALA A N 1
ATOM 601 C CA . ALA A 1 78 ? -24.438 10.922 13.93 1 94 78 ALA A CA 1
ATOM 602 C C . ALA A 1 78 ? -24.5 10.82 12.406 1 94 78 ALA A C 1
ATOM 604 O O . ALA A 1 78 ? -25.594 10.852 11.828 1 94 78 ALA A O 1
ATOM 605 N N . ALA A 1 79 ? -23.375 10.719 11.766 1 94.44 79 ALA A N 1
ATOM 606 C CA . ALA A 1 79 ? -23.328 10.75 10.312 1 94.44 79 ALA A CA 1
ATOM 607 C C . ALA A 1 79 ? -23.859 9.453 9.719 1 94.44 79 ALA A C 1
ATOM 609 O O . ALA A 1 79 ? -24.516 9.461 8.672 1 94.44 79 ALA A O 1
ATOM 610 N N . HIS A 1 80 ? -23.625 8.344 10.336 1 95.94 80 HIS A N 1
ATOM 611 C CA . HIS A 1 80 ? -24.047 7.043 9.844 1 95.94 80 HIS A CA 1
ATOM 612 C C . HIS A 1 80 ? -23.875 5.969 10.914 1 95.94 80 HIS A C 1
ATOM 614 O O . HIS A 1 80 ? -22.906 6 11.68 1 95.94 80 HIS A O 1
ATOM 620 N N . GLU A 1 81 ? -24.688 5.039 10.922 1 96.94 81 GLU A N 1
ATOM 621 C CA . GLU A 1 81 ? -24.641 3.979 11.922 1 96.94 81 GLU A CA 1
ATOM 622 C C . GLU A 1 81 ? -23.312 3.225 11.867 1 96.94 81 GLU A C 1
ATOM 624 O O . GLU A 1 81 ? -22.766 2.824 12.898 1 96.94 81 GLU A O 1
ATOM 629 N N . CYS A 1 82 ? -22.781 3.025 10.695 1 97.75 82 CYS A N 1
ATOM 630 C CA . CYS A 1 82 ? -21.5 2.348 10.523 1 97.75 82 CYS A CA 1
ATOM 631 C C . CYS A 1 82 ? -20.406 3.057 11.305 1 97.75 82 CYS A C 1
ATOM 633 O O . CYS A 1 82 ? -19.547 2.404 11.922 1 97.75 82 CYS A O 1
ATOM 635 N N . LEU A 1 83 ? -20.406 4.344 11.328 1 98.5 83 LEU A N 1
ATOM 636 C CA . LEU A 1 83 ? -19.391 5.113 12.031 1 98.5 83 LEU A CA 1
ATOM 637 C C . LEU A 1 83 ? -19.578 5.012 13.539 1 98.5 83 LEU A C 1
ATOM 639 O O . LEU A 1 83 ? -18.594 5.047 14.289 1 98.5 83 LEU A O 1
ATOM 643 N N . GLY A 1 84 ? -20.844 4.887 13.953 1 98.31 84 GLY A N 1
ATOM 644 C CA . GLY A 1 84 ? -21.062 4.586 15.359 1 98.31 84 GLY A CA 1
ATOM 645 C C . GLY A 1 84 ? -20.406 3.291 15.805 1 98.31 84 GLY A C 1
ATOM 646 O O . GLY A 1 84 ? -19.75 3.248 16.844 1 98.31 84 GLY A O 1
ATOM 647 N N . ARG A 1 85 ? -20.531 2.309 14.992 1 98.31 85 ARG A N 1
ATOM 648 C CA . ARG A 1 85 ? -19.953 1.004 15.289 1 98.31 85 ARG A CA 1
ATOM 649 C C . ARG A 1 85 ? -18.422 1.051 15.203 1 98.31 85 ARG A C 1
ATOM 651 O O . ARG A 1 85 ? -17.734 0.352 15.953 1 98.31 85 ARG A O 1
ATOM 658 N N . LEU A 1 86 ? -17.938 1.862 14.281 1 98.69 86 LEU A N 1
ATOM 659 C CA . LEU A 1 86 ? -16.5 2.072 14.172 1 98.69 86 LEU A CA 1
ATOM 660 C C . LEU A 1 86 ? -15.938 2.654 15.461 1 98.69 86 LEU A C 1
ATOM 662 O O . LEU A 1 86 ? -14.883 2.217 15.93 1 98.69 86 LEU A O 1
ATOM 666 N N . ILE A 1 87 ? -16.625 3.57 16.031 1 98.5 87 ILE A N 1
ATOM 667 C CA . ILE A 1 87 ? -16.188 4.277 17.219 1 98.5 87 ILE A CA 1
ATOM 668 C C . ILE A 1 87 ? -16.344 3.369 18.438 1 98.5 87 ILE A C 1
ATOM 670 O O . ILE A 1 87 ? -15.461 3.33 19.312 1 98.5 87 ILE A O 1
ATOM 674 N N . GLU A 1 88 ? -17.406 2.6 18.484 1 97.56 88 GLU A N 1
ATOM 675 C CA . GLU A 1 88 ? -17.641 1.696 19.594 1 97.56 88 GLU A CA 1
ATOM 676 C C . GLU A 1 88 ? -16.594 0.583 19.641 1 97.56 88 GLU A C 1
ATOM 678 O O . GLU A 1 88 ? -16.156 0.172 20.719 1 97.56 88 GLU A O 1
ATOM 683 N N . GLY A 1 89 ? -16.219 0.077 18.469 1 97.56 89 GLY A N 1
ATOM 684 C CA . GLY A 1 89 ? -15.211 -0.963 18.406 1 97.56 89 GLY A CA 1
ATOM 685 C C . GLY A 1 89 ? -15.789 -2.363 18.344 1 97.56 89 GLY A C 1
ATOM 686 O O . GLY A 1 89 ? -17 -2.541 18.469 1 97.56 89 GLY A O 1
ATOM 687 N N . PRO A 1 90 ? -14.961 -3.32 18.125 1 96.81 90 PRO A N 1
ATOM 688 C CA . PRO A 1 90 ? -15.391 -4.715 17.984 1 96.81 90 PRO A CA 1
ATOM 689 C C . PRO A 1 90 ? -15.539 -5.41 19.344 1 96.81 90 PRO A C 1
ATOM 691 O O . PRO A 1 90 ? -15.57 -6.645 19.406 1 96.81 90 PRO A O 1
ATOM 694 N N . GLY A 1 91 ? -15.617 -4.824 20.375 1 92.56 91 GLY A N 1
ATOM 695 C CA . GLY A 1 91 ? -15.562 -5.391 21.719 1 92.56 91 GLY A CA 1
ATOM 696 C C . GLY A 1 91 ? -14.172 -5.375 22.312 1 92.56 91 GLY A C 1
ATOM 697 O O . GLY A 1 91 ? -13.883 -4.586 23.219 1 92.56 91 GLY A O 1
ATOM 698 N N . SER A 1 92 ? -13.352 -6.227 21.828 1 94.31 92 SER A N 1
ATOM 699 C CA . SER A 1 92 ? -11.938 -6.227 22.203 1 94.31 92 SER A CA 1
ATOM 700 C C . SER A 1 92 ? -11.039 -6.293 20.969 1 94.31 92 SER A C 1
ATOM 702 O O . SER A 1 92 ? -11.062 -7.277 20.234 1 94.31 92 SER A O 1
ATOM 704 N N . ILE A 1 93 ? -10.273 -5.266 20.828 1 95.75 93 ILE A N 1
ATOM 705 C CA . ILE A 1 93 ? -9.344 -5.227 19.703 1 95.75 93 ILE A CA 1
ATOM 706 C C . ILE A 1 93 ? -8.289 -6.32 19.875 1 95.75 93 ILE A C 1
ATOM 708 O O . ILE A 1 93 ? -7.914 -6.98 18.906 1 95.75 93 ILE A O 1
ATOM 712 N N . ASP A 1 94 ? -7.867 -6.574 21.047 1 92.94 94 ASP A N 1
ATOM 713 C CA . ASP A 1 94 ? -6.855 -7.59 21.312 1 92.94 94 ASP A CA 1
ATOM 714 C C . ASP A 1 94 ? -7.383 -8.984 20.984 1 92.94 94 ASP A C 1
ATOM 716 O O . ASP A 1 94 ? -6.625 -9.852 20.531 1 92.94 94 ASP A O 1
ATOM 720 N N . ALA A 1 95 ? -8.625 -9.18 21.172 1 95.25 95 ALA A N 1
ATOM 721 C CA . ALA A 1 95 ? -9.227 -10.484 20.938 1 95.25 95 ALA A CA 1
ATOM 722 C C . ALA A 1 95 ? -9.242 -10.812 19.438 1 95.25 95 ALA A C 1
ATOM 724 O O . ALA A 1 95 ? -9.422 -11.969 19.047 1 95.25 95 ALA A O 1
ATOM 725 N N . LEU A 1 96 ? -9.023 -9.797 18.594 1 96 96 LEU A N 1
ATOM 726 C CA . LEU A 1 96 ? -9 -10.008 17.141 1 96 96 LEU A CA 1
ATOM 727 C C . LEU A 1 96 ? -7.875 -10.961 16.75 1 96 96 LEU A C 1
ATOM 729 O O . LEU A 1 96 ? -7.926 -11.586 15.695 1 96 96 LEU A O 1
ATOM 733 N N . GLN A 1 97 ? -6.812 -11.07 17.594 1 92.69 97 GLN A N 1
ATOM 734 C CA . GLN A 1 97 ? -5.641 -11.883 17.281 1 92.69 97 GLN A CA 1
ATOM 735 C C . GLN A 1 97 ? -6.023 -13.344 17.062 1 92.69 97 GLN A C 1
ATOM 737 O O . GLN A 1 97 ? -5.293 -14.094 16.422 1 92.69 97 GLN A O 1
ATOM 742 N N . HIS A 1 98 ? -7.211 -13.734 17.562 1 92.25 98 HIS A N 1
ATOM 743 C CA . HIS A 1 98 ? -7.633 -15.133 17.5 1 92.25 98 HIS A CA 1
ATOM 744 C C . HIS A 1 98 ? -8.523 -15.383 16.281 1 92.25 98 HIS A C 1
ATOM 746 O O . HIS A 1 98 ? -9.078 -16.484 16.141 1 92.25 98 HIS A O 1
ATOM 752 N N . SER A 1 99 ? -8.664 -14.43 15.492 1 94.56 99 SER A N 1
ATOM 753 C CA . SER A 1 99 ? -9.531 -14.547 14.32 1 94.56 99 SER A CA 1
ATOM 754 C C . SER A 1 99 ? -8.758 -14.305 13.031 1 94.56 99 SER A C 1
ATOM 756 O O . SER A 1 99 ? -7.773 -13.562 13.023 1 94.56 99 SER A O 1
ATOM 758 N N . SER A 1 100 ? -9.164 -14.984 12 1 95 100 SER A N 1
ATOM 759 C CA . SER A 1 100 ? -8.656 -14.68 10.672 1 95 100 SER A CA 1
ATOM 760 C C . SER A 1 100 ? -9.344 -13.453 10.086 1 95 100 SER A C 1
ATOM 762 O O . SER A 1 100 ? -10.398 -13.039 10.562 1 95 100 SER A O 1
ATOM 764 N N . GLU A 1 101 ? -8.727 -12.859 9.031 1 96.88 101 GLU A N 1
ATOM 765 C CA . GLU A 1 101 ? -9.375 -11.75 8.336 1 96.88 101 GLU A CA 1
ATOM 766 C C . GLU A 1 101 ? -10.758 -12.148 7.828 1 96.88 101 GLU A C 1
ATOM 768 O O . GLU A 1 101 ? -11.719 -11.391 7.965 1 96.88 101 GLU A O 1
ATOM 773 N N . THR A 1 102 ? -10.875 -13.383 7.281 1 97.69 102 THR A N 1
ATOM 774 C CA . THR A 1 102 ? -12.141 -13.891 6.773 1 97.69 102 THR A CA 1
ATOM 775 C C . THR A 1 102 ? -13.203 -13.883 7.867 1 97.69 102 THR A C 1
ATOM 777 O O . THR A 1 102 ? -14.312 -13.383 7.66 1 97.69 102 THR A O 1
ATOM 780 N N . GLN A 1 103 ? -12.859 -14.312 8.977 1 97.44 103 GLN A N 1
ATOM 781 C CA . GLN A 1 103 ? -13.805 -14.383 10.094 1 97.44 103 GLN A CA 1
ATOM 782 C C . GLN A 1 103 ? -14.195 -12.984 10.57 1 97.44 103 GLN A C 1
ATOM 784 O O . GLN A 1 103 ? -15.359 -12.734 10.883 1 97.44 103 GLN A O 1
ATOM 789 N N . ILE A 1 104 ? -13.25 -12.109 10.602 1 97.94 104 ILE A N 1
ATOM 790 C CA . ILE A 1 104 ? -13.5 -10.742 11.062 1 97.94 104 ILE A CA 1
ATOM 791 C C . ILE A 1 104 ? -14.445 -10.039 10.094 1 97.94 104 ILE A C 1
ATOM 793 O O . ILE A 1 104 ? -15.398 -9.375 10.523 1 97.94 104 ILE A O 1
ATOM 797 N N . ILE A 1 105 ? -14.203 -10.18 8.781 1 98 105 ILE A N 1
ATOM 798 C CA . ILE A 1 105 ? -15.008 -9.523 7.758 1 98 105 ILE A CA 1
ATOM 799 C C . ILE A 1 105 ? -16.453 -9.984 7.871 1 98 105 ILE A C 1
ATOM 801 O O . ILE A 1 105 ? -17.375 -9.172 7.805 1 98 105 ILE A O 1
ATOM 805 N N . HIS A 1 106 ? -16.672 -11.227 8.133 1 97.56 106 HIS A N 1
ATOM 806 C CA . HIS A 1 106 ? -18.031 -11.758 8.188 1 97.56 106 HIS A CA 1
ATOM 807 C C . HIS A 1 106 ? -18.719 -11.406 9.508 1 97.56 106 HIS A C 1
ATOM 809 O O . HIS A 1 106 ? -19.938 -11.242 9.555 1 97.56 106 HIS A O 1
ATOM 815 N N . ARG A 1 107 ? -17.938 -11.258 10.523 1 96.94 107 ARG A N 1
ATOM 816 C CA . ARG A 1 107 ? -18.469 -10.938 11.836 1 96.94 107 ARG A CA 1
ATOM 817 C C . ARG A 1 107 ? -18.844 -9.461 11.938 1 96.94 107 ARG A C 1
ATOM 819 O O . ARG A 1 107 ? -19.781 -9.094 12.648 1 96.94 107 ARG A O 1
ATOM 826 N N . HIS A 1 108 ? -18.125 -8.633 11.242 1 97.25 108 HIS A N 1
ATOM 827 C CA . HIS A 1 108 ? -18.312 -7.191 11.359 1 97.25 108 HIS A CA 1
ATOM 828 C C . HIS A 1 108 ? -18.719 -6.574 10.023 1 97.25 108 HIS A C 1
ATOM 830 O O . HIS A 1 108 ? -17.859 -6.285 9.188 1 97.25 108 HIS A O 1
ATOM 836 N N . GLN A 1 109 ? -19.969 -6.301 9.891 1 95.31 109 GLN A N 1
ATOM 837 C CA . GLN A 1 109 ? -20.531 -5.746 8.664 1 95.31 109 GLN A CA 1
ATOM 838 C C . GLN A 1 109 ? -20.922 -4.281 8.852 1 95.31 109 GLN A C 1
ATOM 840 O O . GLN A 1 109 ? -21.328 -3.881 9.945 1 95.31 109 GLN A O 1
ATOM 845 N N . PRO A 1 110 ? -20.828 -3.434 7.785 1 97.69 110 PRO A N 1
ATOM 846 C CA . PRO A 1 110 ? -20.391 -3.773 6.434 1 97.69 110 PRO A CA 1
ATOM 847 C C . PRO A 1 110 ? -18.906 -4.113 6.367 1 97.69 110 PRO A C 1
ATOM 849 O O . PRO A 1 110 ? -18.172 -3.898 7.336 1 97.69 110 PRO A O 1
ATOM 852 N N . ASP A 1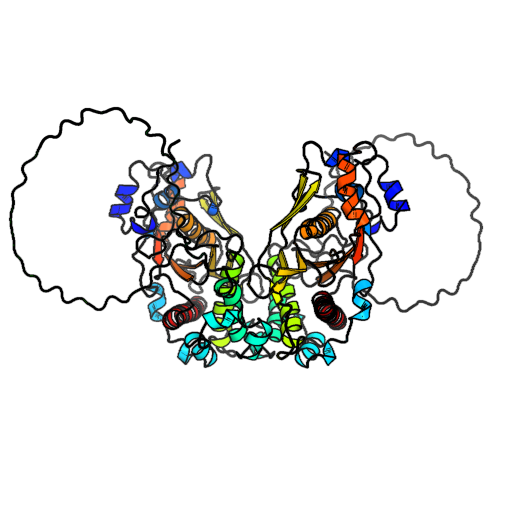 111 ? -18.391 -4.695 5.176 1 98.44 111 ASP A N 1
ATOM 853 C CA . ASP A 1 111 ? -17.016 -5.168 5.062 1 98.44 111 ASP A CA 1
ATOM 854 C C . ASP A 1 111 ? -16.016 -4.066 5.422 1 98.44 111 ASP A C 1
ATOM 856 O O . ASP A 1 111 ? -14.93 -4.344 5.941 1 98.44 111 ASP A O 1
ATOM 860 N N . SER A 1 112 ? -16.391 -2.854 5.191 1 98.5 112 SER A N 1
ATOM 861 C CA . SER A 1 112 ? -15.516 -1.727 5.512 1 98.5 112 SER A CA 1
ATOM 862 C C . SER A 1 112 ? -15.125 -1.729 6.984 1 98.5 112 SER A C 1
ATOM 864 O O . SER A 1 112 ? -13.961 -1.491 7.324 1 98.5 112 SER A O 1
ATOM 866 N N . LEU A 1 113 ? -16.078 -2.018 7.844 1 98.25 113 LEU A N 1
ATOM 867 C CA . LEU A 1 113 ? -15.797 -2.133 9.273 1 98.25 113 LEU A CA 1
ATOM 868 C C . LEU A 1 113 ? -14.875 -3.314 9.555 1 98.25 113 LEU A C 1
ATOM 870 O O . LEU A 1 113 ? -13.914 -3.189 10.312 1 98.25 113 LEU A O 1
ATOM 874 N N . GLY A 1 114 ? -15.211 -4.41 8.914 1 98.5 114 GLY A N 1
ATOM 875 C CA . GLY A 1 114 ? -14.383 -5.594 9.047 1 98.5 114 GLY A CA 1
ATOM 876 C C . GLY A 1 114 ? -12.938 -5.355 8.641 1 98.5 114 GLY A C 1
ATOM 877 O O . GLY A 1 114 ? -12.016 -5.824 9.312 1 98.5 114 GLY A O 1
ATOM 878 N N . TYR A 1 115 ? -12.766 -4.605 7.598 1 98.62 115 TYR A N 1
ATOM 879 C CA . TYR A 1 115 ? -11.422 -4.348 7.102 1 98.62 115 TYR A CA 1
ATOM 880 C C . TYR A 1 115 ? -10.633 -3.477 8.078 1 98.62 115 TYR A C 1
ATOM 882 O O . TYR A 1 115 ? -9.422 -3.625 8.211 1 98.62 115 TYR A O 1
ATOM 890 N N . VAL A 1 116 ? -11.273 -2.549 8.758 1 98.75 116 VAL A N 1
ATOM 891 C CA . VAL A 1 116 ? -10.594 -1.762 9.773 1 98.75 116 VAL A CA 1
ATOM 892 C C . VAL A 1 116 ? -10.07 -2.682 10.875 1 98.75 116 VAL A C 1
ATOM 894 O O . VAL A 1 116 ? -8.906 -2.6 11.266 1 98.75 116 VAL A O 1
ATOM 897 N N . TRP A 1 117 ? -10.945 -3.547 11.352 1 98.69 117 TRP A N 1
ATOM 898 C CA . TRP A 1 117 ? -10.57 -4.438 12.445 1 98.69 117 TRP A CA 1
ATOM 899 C C . TRP A 1 117 ? -9.5 -5.43 12 1 98.69 117 TRP A C 1
ATOM 901 O O . TRP A 1 117 ? -8.555 -5.703 12.734 1 98.69 117 TRP A O 1
ATOM 911 N N . ALA A 1 118 ? -9.633 -5.926 10.789 1 98 118 ALA A N 1
ATOM 912 C CA . ALA A 1 118 ? -8.633 -6.859 10.273 1 98 118 ALA A CA 1
ATOM 913 C C . ALA A 1 118 ? -7.27 -6.188 10.141 1 98 118 ALA A C 1
ATOM 915 O O . ALA A 1 118 ? -6.234 -6.836 10.305 1 98 118 ALA A O 1
ATOM 916 N N . ALA A 1 119 ? -7.273 -4.914 9.867 1 97.62 119 ALA A N 1
ATOM 917 C CA . ALA A 1 119 ? -6.023 -4.176 9.688 1 97.62 119 ALA A CA 1
ATOM 918 C C . ALA A 1 119 ? -5.266 -4.062 11.008 1 97.62 119 ALA A C 1
ATOM 920 O O . ALA A 1 119 ? -4.082 -3.709 11.023 1 97.62 119 ALA A O 1
ATOM 921 N N . PHE A 1 120 ? -5.883 -4.43 12.141 1 96.88 120 PHE A N 1
ATOM 922 C CA . PHE A 1 120 ? -5.227 -4.418 13.445 1 96.88 120 PHE A CA 1
ATOM 923 C C . PHE A 1 120 ? -4.418 -5.695 13.656 1 96.88 120 PHE A C 1
ATOM 925 O O . PHE A 1 120 ? -3.6 -5.773 14.578 1 96.88 120 PHE A O 1
ATOM 932 N N . LEU A 1 121 ? -4.621 -6.66 12.859 1 94.25 121 LEU A N 1
ATOM 933 C CA . LEU A 1 121 ? -4.117 -8.008 13.109 1 94.25 121 LEU A CA 1
ATOM 934 C C . LEU A 1 121 ? -2.594 -8 13.211 1 94.25 121 LEU A C 1
ATOM 936 O O . LEU A 1 121 ? -2.027 -8.609 14.125 1 94.25 121 LEU A O 1
ATOM 940 N N . PRO A 1 122 ? -1.879 -7.312 12.281 1 91.25 122 PRO A N 1
ATOM 941 C CA . PRO A 1 122 ? -0.421 -7.316 12.422 1 91.25 122 PRO A CA 1
ATOM 942 C C . PRO A 1 122 ? 0.043 -6.77 13.773 1 91.25 122 PRO A C 1
ATOM 944 O O . PRO A 1 122 ? 1.099 -7.168 14.273 1 91.25 122 PRO A O 1
ATOM 947 N N . PHE A 1 123 ? -0.682 -5.93 14.367 1 92.06 123 PHE A N 1
ATOM 948 C CA . PHE A 1 123 ? -0.274 -5.262 15.602 1 92.06 123 PHE A CA 1
ATOM 949 C C . PHE A 1 123 ? -0.65 -6.09 16.812 1 92.06 123 PHE A C 1
ATOM 951 O O . PHE A 1 123 ? 0.075 -6.105 17.812 1 92.06 123 PHE A O 1
ATOM 958 N N . VAL A 1 124 ? -1.754 -6.762 16.734 1 92 124 VAL A N 1
ATOM 959 C CA . VAL A 1 124 ? -2.211 -7.512 17.891 1 92 124 VAL A CA 1
ATOM 960 C C . VAL A 1 124 ? -1.577 -8.898 17.906 1 92 124 VAL A C 1
ATOM 962 O O . VAL A 1 124 ? -1.535 -9.57 18.938 1 92 124 VAL A O 1
ATOM 965 N N . ARG A 1 125 ? -1.162 -9.375 16.75 1 87.19 125 ARG A N 1
ATOM 966 C CA . ARG A 1 125 ? -0.49 -10.672 16.656 1 87.19 125 ARG A CA 1
ATOM 967 C C . ARG A 1 125 ? 1.009 -10.523 16.891 1 87.19 125 ARG A C 1
ATOM 969 O O . ARG A 1 125 ? 1.716 -11.523 17.062 1 87.19 125 ARG A O 1
ATOM 976 N N . ALA A 1 126 ? 1.545 -9.359 16.75 1 78.94 126 ALA A N 1
ATOM 977 C CA . ALA A 1 126 ? 2.973 -9.148 16.984 1 78.94 126 ALA A CA 1
ATOM 978 C C . ALA A 1 126 ? 3.379 -9.57 18.391 1 78.94 126 ALA A C 1
ATOM 980 O O . ALA A 1 126 ? 2.643 -9.336 19.344 1 78.94 126 ALA A O 1
ATOM 981 N N . PRO A 1 127 ? 4.461 -10.547 18.375 1 62.5 127 PRO A N 1
ATOM 982 C CA . PRO A 1 127 ? 4.883 -10.969 19.703 1 62.5 127 PRO A CA 1
ATOM 983 C C . PRO A 1 127 ? 5.184 -9.789 20.641 1 62.5 127 PRO A C 1
ATOM 985 O O . PRO A 1 127 ? 5.656 -8.75 20.172 1 62.5 127 PRO A O 1
ATOM 988 N N . THR A 1 128 ? 4.375 -9.648 21.609 1 48.62 128 THR A N 1
ATOM 989 C CA . THR A 1 128 ? 4.715 -8.648 22.609 1 48.62 128 THR A CA 1
ATOM 990 C C . THR A 1 128 ? 6.172 -8.789 23.047 1 48.62 128 THR A C 1
ATOM 992 O O . THR A 1 128 ? 6.613 -9.875 23.422 1 48.62 128 THR A O 1
ATOM 995 N N . ALA A 1 129 ? 7.102 -8.164 22.484 1 39.5 129 ALA A N 1
ATOM 996 C CA . ALA A 1 129 ? 8.375 -8.172 23.203 1 39.5 129 ALA A CA 1
ATOM 997 C C . ALA A 1 129 ? 8.164 -8.203 24.703 1 39.5 129 ALA A C 1
ATOM 999 O O . ALA A 1 129 ? 7.605 -7.266 25.281 1 39.5 129 ALA A O 1
ATOM 1000 N N . VAL A 1 130 ? 7.762 -9.289 25.281 1 33.78 130 VAL A N 1
ATOM 1001 C CA . VAL A 1 130 ? 8.062 -9.266 26.719 1 33.78 130 VAL A CA 1
ATOM 1002 C C . VAL A 1 130 ? 9.328 -8.453 26.953 1 33.78 130 VAL A C 1
ATOM 1004 O O . VAL A 1 130 ? 10.352 -8.68 26.312 1 33.78 130 VAL A O 1
ATOM 1007 N N . ALA A 1 131 ? 9.266 -7.316 27.469 1 32.56 131 ALA A N 1
ATOM 1008 C CA . ALA A 1 131 ? 10.406 -6.754 28.203 1 32.56 131 ALA A CA 1
ATOM 1009 C C . ALA A 1 131 ? 11.242 -7.855 28.844 1 32.56 131 ALA A C 1
ATOM 1011 O O . ALA A 1 131 ? 10.859 -8.391 29.891 1 32.56 131 ALA A O 1
ATOM 1012 N N . GLU A 1 132 ? 11.523 -8.914 28.203 1 29.98 132 GLU A N 1
ATOM 1013 C CA . GLU A 1 132 ? 12.578 -9.516 29.016 1 29.98 132 GLU A CA 1
ATOM 1014 C C . GLU A 1 132 ? 13.516 -8.461 29.594 1 29.98 132 GLU A C 1
ATOM 1016 O O . GLU A 1 132 ? 13.883 -7.508 28.891 1 29.98 132 GLU A O 1
ATOM 1021 N N . ASP A 1 133 ? 13.438 -8.359 30.844 1 28.34 133 ASP A N 1
ATOM 1022 C CA . ASP A 1 133 ? 14.453 -7.707 31.656 1 28.34 133 ASP A CA 1
ATOM 1023 C C . ASP A 1 133 ? 15.852 -7.934 31.078 1 28.34 133 ASP A C 1
ATOM 1025 O O . ASP A 1 133 ? 16.562 -8.844 31.5 1 28.34 133 ASP A O 1
ATOM 1029 N N . VAL A 1 134 ? 15.969 -8.078 29.938 1 29.52 134 VAL A N 1
ATOM 1030 C CA . VAL A 1 134 ? 17.406 -8.039 29.641 1 29.52 134 VAL A CA 1
ATOM 1031 C C . VAL A 1 134 ? 18.031 -6.828 30.328 1 29.52 134 VAL A C 1
ATOM 1033 O O . VAL A 1 134 ? 17.688 -5.684 30.016 1 29.52 134 VAL A O 1
ATOM 1036 N N . GLN A 1 135 ? 18.375 -7.023 31.516 1 26.98 135 GLN A N 1
ATOM 1037 C CA . GLN A 1 135 ? 19.328 -6.117 32.125 1 26.98 135 GLN A CA 1
ATOM 1038 C C . GLN A 1 135 ? 20.328 -5.574 31.125 1 26.98 135 GLN A C 1
ATOM 1040 O O . GLN A 1 135 ? 20.891 -6.336 30.328 1 26.98 135 GLN A O 1
ATOM 1045 N N . PRO A 1 136 ? 20.062 -4.477 30.672 1 29.28 136 PRO A N 1
ATOM 1046 C CA . PRO A 1 136 ? 21.172 -3.963 29.844 1 29.28 136 PRO A CA 1
ATOM 1047 C C . PRO A 1 136 ? 22.516 -4.512 30.281 1 29.28 136 PRO A C 1
ATOM 1049 O O . PRO A 1 136 ? 22.891 -4.422 31.453 1 29.28 136 PRO A O 1
ATOM 1052 N N . VAL A 1 137 ? 22.859 -5.676 29.812 1 28.47 137 VAL A N 1
ATOM 1053 C CA . VAL A 1 137 ? 24.266 -5.93 30.125 1 28.47 137 VAL A CA 1
ATOM 1054 C C . VAL A 1 137 ? 25.078 -4.648 29.969 1 28.47 137 VAL A C 1
ATOM 1056 O O . VAL A 1 137 ? 25.062 -4.035 28.891 1 28.47 137 VAL A O 1
ATOM 1059 N N . GLU A 1 138 ? 25.234 -3.949 31.031 1 27 138 GLU A N 1
ATOM 1060 C CA . GLU A 1 138 ? 26.125 -2.803 31.109 1 27 138 GLU A CA 1
ATOM 1061 C C . GLU A 1 138 ? 27.406 -3.031 30.297 1 27 138 GLU A C 1
ATOM 1063 O O . GLU A 1 138 ? 28.156 -3.973 30.562 1 27 138 GLU A O 1
ATOM 1068 N N . ARG A 1 139 ? 27.266 -3.023 29.078 1 28.11 139 ARG A N 1
ATOM 1069 C CA . ARG A 1 139 ? 28.594 -3.059 28.5 1 28.11 139 ARG A CA 1
ATOM 1070 C C . ARG A 1 139 ? 29.609 -2.336 29.391 1 28.11 139 ARG A C 1
ATOM 1072 O O . ARG A 1 139 ? 29.328 -1.238 29.875 1 28.11 139 ARG A O 1
ATOM 1079 N N . PRO A 1 140 ? 30.656 -2.932 29.891 1 27.47 140 PRO A N 1
ATOM 1080 C CA . PRO A 1 140 ? 31.625 -2.219 30.734 1 27.47 140 PRO A CA 1
ATOM 1081 C C . PRO A 1 140 ? 32.062 -0.896 30.125 1 27.47 140 PRO A C 1
ATOM 1083 O O . PRO A 1 140 ? 32.5 -0.86 28.969 1 27.47 140 PRO A O 1
ATOM 1086 N N . ARG A 1 141 ? 31.234 0.078 30.234 1 25.67 141 ARG A N 1
ATOM 1087 C CA . ARG A 1 141 ? 31.75 1.373 29.797 1 25.67 141 ARG A CA 1
ATOM 1088 C C . ARG A 1 141 ? 33.219 1.526 30.172 1 25.67 141 ARG A C 1
ATOM 1090 O O . ARG A 1 141 ? 33.594 1.386 31.328 1 25.67 141 ARG A O 1
ATOM 1097 N N . ARG A 1 142 ? 34.062 1.209 29.203 1 25.69 142 ARG A N 1
ATOM 1098 C CA . ARG A 1 142 ? 35.438 1.584 29.5 1 25.69 142 ARG A CA 1
ATOM 1099 C C . ARG A 1 142 ? 35.531 2.955 30.172 1 25.69 142 ARG A C 1
ATOM 1101 O O . ARG A 1 142 ? 34.875 3.902 29.719 1 25.69 142 ARG A O 1
ATOM 1108 N N . GLU A 1 143 ? 35.656 3.014 31.469 1 27.36 143 GLU A N 1
ATOM 1109 C CA . GLU A 1 143 ? 35.938 4.152 32.344 1 27.36 143 GLU A CA 1
ATOM 1110 C C . GLU A 1 143 ? 36.906 5.137 31.656 1 27.36 143 GLU A C 1
ATOM 1112 O O . GLU A 1 143 ? 38.062 4.82 31.438 1 27.36 143 GLU A O 1
ATOM 1117 N N . ARG A 1 144 ? 36.5 5.637 30.5 1 25.92 144 ARG A N 1
ATOM 1118 C CA . ARG A 1 144 ? 37.5 6.652 30.141 1 25.92 144 ARG A CA 1
ATOM 1119 C C . ARG A 1 144 ? 37.719 7.617 31.312 1 25.92 144 ARG A C 1
ATOM 1121 O O . ARG A 1 144 ? 36.781 8.164 31.859 1 25.92 144 ARG A O 1
ATOM 1128 N N . LYS A 1 145 ? 38.719 7.438 32.031 1 26.62 145 LYS A N 1
ATOM 1129 C CA . LYS A 1 145 ? 39.281 8.266 33.094 1 26.62 145 LYS A CA 1
ATOM 1130 C C . LYS A 1 145 ? 39.344 9.734 32.656 1 26.62 145 LYS A C 1
ATOM 1132 O O . LYS A 1 145 ? 40.125 10.102 31.781 1 26.62 145 LYS A O 1
ATOM 1137 N N . VAL A 1 146 ? 38.062 10.32 32.406 1 26.09 146 VAL A N 1
ATOM 1138 C CA . VAL A 1 146 ? 38.188 11.75 32.125 1 26.09 146 VAL A CA 1
ATOM 1139 C C . VAL A 1 146 ? 39.031 12.414 33.219 1 26.09 146 VAL A C 1
ATOM 1141 O O . VAL A 1 146 ? 38.875 12.156 34.406 1 26.09 146 VAL A O 1
ATOM 1144 N N . PRO A 1 147 ? 40.125 12.93 32.812 1 24.41 147 PRO A N 1
ATOM 1145 C CA . PRO A 1 147 ? 41.031 13.547 33.75 1 24.41 147 PRO A CA 1
ATOM 1146 C C . PRO A 1 147 ? 40.344 14.547 34.688 1 24.41 147 PRO A C 1
ATOM 1148 O O . PRO A 1 147 ? 39.281 15.102 34.312 1 24.41 147 PRO A O 1
ATOM 1151 N N . GLU A 1 148 ? 40.594 14.516 35.969 1 24.3 148 GLU A N 1
ATOM 1152 C CA . GLU A 1 148 ? 40.25 15.188 37.219 1 24.3 148 GLU A CA 1
ATOM 1153 C C . GLU A 1 148 ? 40.188 16.703 37.031 1 24.3 148 GLU A C 1
ATOM 1155 O O . GLU A 1 148 ? 41.25 17.375 37.031 1 24.3 148 GLU A O 1
ATOM 1160 N N . ARG A 1 149 ? 39.531 17.219 35.938 1 22.39 149 ARG A N 1
ATOM 1161 C CA . ARG A 1 149 ? 39.75 18.672 35.938 1 22.39 149 ARG A CA 1
ATOM 1162 C C . ARG A 1 149 ? 39.281 19.266 37.281 1 22.39 149 ARG A C 1
ATOM 1164 O O . ARG A 1 149 ? 38.344 18.75 37.875 1 22.39 149 ARG A O 1
ATOM 1171 N N . LEU A 1 150 ? 40.031 20.031 37.844 1 21.09 150 LEU A N 1
ATOM 1172 C CA . LEU A 1 150 ? 40.188 20.766 39.094 1 21.09 150 LEU A CA 1
ATOM 1173 C C . LEU A 1 150 ? 39.031 21.734 39.281 1 21.09 150 LEU A C 1
ATOM 1175 O O . LEU A 1 150 ? 38.969 22.797 38.688 1 21.09 150 LEU A O 1
ATOM 1179 N N . VAL A 1 151 ? 37.719 21.281 39 1 21.38 151 VAL A N 1
ATOM 1180 C CA . VAL A 1 151 ? 36.656 22.281 39.062 1 21.38 151 VAL A CA 1
ATOM 1181 C C . VAL A 1 151 ? 36.531 22.828 40.469 1 21.38 151 VAL A C 1
ATOM 1183 O O . VAL A 1 151 ? 36.312 22.062 41.406 1 21.38 151 VAL A O 1
ATOM 1186 N N . SER A 1 152 ? 37.312 23.891 40.781 1 20.56 152 SER A N 1
ATOM 1187 C CA . SER A 1 152 ? 37.281 24.703 42 1 20.56 152 SER A CA 1
ATOM 1188 C C . SER A 1 152 ? 35.875 25.172 42.344 1 20.56 152 SER A C 1
ATOM 1190 O O . SER A 1 152 ? 35.219 25.781 41.5 1 20.56 152 SER A O 1
ATOM 1192 N N . GLY A 1 153 ? 35.094 24.422 43.125 1 21.08 153 GLY A N 1
ATOM 1193 C CA . GLY A 1 153 ? 33.719 24.297 43.625 1 21.08 153 GLY A CA 1
ATOM 1194 C C . GLY A 1 153 ? 33.281 25.531 44.406 1 21.08 153 GLY A C 1
ATOM 1195 O O . GLY A 1 153 ? 33.688 25.75 45.562 1 21.08 153 GLY A O 1
ATOM 1196 N N . VAL A 1 154 ? 33.406 26.766 43.844 1 21.45 154 VAL A N 1
ATOM 1197 C CA . VAL A 1 154 ? 33.094 27.859 44.75 1 21.45 154 VAL A CA 1
ATOM 1198 C C . VAL A 1 154 ? 31.656 27.734 45.25 1 21.45 154 VAL A C 1
ATOM 1200 O O . VAL A 1 154 ? 30.75 27.438 44.469 1 21.45 154 VAL A O 1
ATOM 1203 N N . THR A 1 155 ? 31.469 27.469 46.5 1 21.44 155 THR A N 1
ATOM 1204 C CA . THR A 1 155 ? 30.438 27.094 47.438 1 21.44 155 THR A CA 1
ATOM 1205 C C . THR A 1 155 ? 29.391 28.203 47.594 1 21.44 155 THR A C 1
ATOM 1207 O O . THR A 1 155 ? 28.938 28.516 48.688 1 21.44 155 THR A O 1
ATOM 1210 N N . PHE A 1 156 ? 28.766 28.766 46.438 1 19.17 156 PHE A N 1
ATOM 1211 C CA . PHE A 1 156 ? 27.969 29.922 46.812 1 19.17 156 PHE A CA 1
ATOM 1212 C C . PHE A 1 156 ? 26.781 29.5 47.688 1 19.17 156 PHE A C 1
ATOM 1214 O O . PHE A 1 156 ? 26.172 28.453 47.438 1 19.17 156 PHE A O 1
ATOM 1221 N N . ASP A 1 157 ? 26.656 29.969 48.906 1 21.19 157 ASP A N 1
ATOM 1222 C CA . ASP A 1 157 ? 25.875 29.844 50.125 1 21.19 157 ASP A CA 1
ATOM 1223 C C . ASP A 1 157 ? 24.438 30.297 49.906 1 21.19 157 ASP A C 1
ATOM 1225 O O . ASP A 1 157 ? 23.734 30.625 50.875 1 21.19 157 ASP A O 1
ATOM 1229 N N . GLN A 1 158 ? 23.766 30.031 48.75 1 19.38 158 GLN A N 1
ATOM 1230 C CA . GLN A 1 158 ? 22.516 30.766 48.625 1 19.38 158 GLN A CA 1
ATOM 1231 C C . GLN A 1 158 ? 21.516 30.312 49.688 1 19.38 158 GLN A C 1
ATOM 1233 O O . GLN A 1 158 ? 21.375 29.125 49.969 1 19.38 158 GLN A O 1
ATOM 1238 N N . GLY A 1 159 ? 21.047 31.219 50.594 1 20.89 159 GLY A N 1
ATOM 1239 C CA . GLY A 1 159 ? 20.141 31.359 51.719 1 20.89 159 GLY A CA 1
ATOM 1240 C C . GLY A 1 159 ? 18.719 30.938 51.406 1 20.89 159 GLY A C 1
ATOM 1241 O O . GLY A 1 159 ? 18.125 31.422 50.438 1 20.89 159 GLY A O 1
ATOM 1242 N N . ASP A 1 160 ? 18.344 29.656 51.594 1 20.88 160 ASP A N 1
ATOM 1243 C CA . ASP A 1 160 ? 17.156 28.891 51.25 1 20.88 160 ASP A CA 1
ATOM 1244 C C . ASP A 1 160 ? 15.922 29.438 51.969 1 20.88 160 ASP A C 1
ATOM 1246 O O . ASP A 1 160 ? 15.859 29.438 53.219 1 20.88 160 ASP A O 1
ATOM 1250 N N . LEU A 1 161 ? 15.383 30.594 51.531 1 19.75 161 LEU A N 1
ATOM 1251 C CA . LEU A 1 161 ? 14.156 31.156 52.094 1 19.75 161 LEU A CA 1
ATOM 1252 C C . LEU A 1 161 ? 13.016 30.141 52.031 1 19.75 161 LEU A C 1
ATOM 1254 O O . LEU A 1 161 ? 12.867 29.438 51.031 1 19.75 161 LEU A O 1
ATOM 1258 N N . GLU A 1 162 ? 12.492 29.719 53.156 1 20.14 162 GLU A N 1
ATOM 1259 C CA . GLU A 1 162 ? 11.523 28.734 53.625 1 20.14 162 GLU A CA 1
ATOM 1260 C C . GLU A 1 162 ? 10.109 29.062 53.188 1 20.14 162 GLU A C 1
ATOM 1262 O O . GLU A 1 162 ? 9.148 28.406 53.562 1 20.14 162 GLU A O 1
ATOM 1267 N N . MET A 1 163 ? 9.883 29.797 52.031 1 19.22 163 MET A N 1
ATOM 1268 C CA . MET A 1 163 ? 8.5 30.25 52.062 1 19.22 163 MET A CA 1
ATOM 1269 C C . MET A 1 163 ? 7.535 29.062 51.969 1 19.22 163 MET A C 1
ATOM 1271 O O . MET A 1 163 ? 7.723 28.172 51.125 1 19.22 163 MET A O 1
ATOM 1275 N N . SER A 1 164 ? 6.723 28.828 52.969 1 19.67 164 SER A N 1
ATOM 1276 C CA . SER A 1 164 ? 5.746 27.828 53.375 1 19.67 164 SER A CA 1
ATOM 1277 C C . SER A 1 164 ? 4.531 27.812 52.469 1 19.67 164 SER A C 1
ATOM 1279 O O . SER A 1 164 ? 3.531 27.156 52.75 1 19.67 164 SER A O 1
ATOM 1281 N N . GLN A 1 165 ? 4.496 28.375 51.25 1 18.95 165 GLN A N 1
ATOM 1282 C CA . GLN A 1 165 ? 3.137 28.625 50.781 1 18.95 165 GLN A CA 1
ATOM 1283 C C . GLN A 1 165 ? 2.404 27.312 50.531 1 18.95 165 GLN A C 1
ATOM 1285 O O . GLN A 1 165 ? 2.973 26.375 49.938 1 18.95 165 GLN A O 1
ATOM 1290 N N . SER A 1 166 ? 1.396 27 51.281 1 20.67 166 SER A N 1
ATOM 1291 C CA . SER A 1 166 ? 0.456 25.891 51.406 1 20.67 166 SER A CA 1
ATOM 1292 C C . SER A 1 166 ? -0.39 25.734 50.125 1 20.67 166 SER A C 1
ATOM 1294 O O . SER A 1 166 ? -1.323 24.938 50.094 1 20.67 166 SER A O 1
ATOM 1296 N N . HIS A 1 167 ? 0.046 26.047 48.938 1 19.08 167 HIS A N 1
ATOM 1297 C CA . HIS A 1 167 ? -1.024 26.094 47.969 1 19.08 167 HIS A CA 1
ATOM 1298 C C . HIS A 1 167 ? -1.632 24.719 47.719 1 19.08 167 HIS A C 1
ATOM 1300 O O . HIS A 1 167 ? -0.91 23.719 47.688 1 19.08 167 HIS A O 1
ATOM 1306 N N . SER A 1 168 ? -2.904 24.562 48.125 1 21.11 168 SER A N 1
ATOM 1307 C CA . SER A 1 168 ? -3.822 23.438 48 1 21.11 168 SER A CA 1
ATOM 1308 C C . SER A 1 168 ? -4.016 23.047 46.531 1 21.11 168 SER A C 1
ATOM 1310 O O . SER A 1 168 ? -4.512 23.828 45.719 1 21.11 168 SER A O 1
ATOM 1312 N N . GLU A 1 169 ? -3.059 22.406 45.875 1 20.56 169 GLU A N 1
ATOM 1313 C CA . GLU A 1 169 ? -3.135 22.016 44.469 1 20.56 169 GLU A CA 1
ATOM 1314 C C . GLU A 1 169 ? -4.242 20.984 44.25 1 20.56 169 GLU A C 1
ATOM 1316 O O . GLU A 1 169 ? -4.238 19.922 44.844 1 20.56 169 GLU A O 1
ATOM 1321 N N . THR A 1 170 ? -5.484 21.422 44.125 1 23.08 170 THR A N 1
ATOM 1322 C CA . THR A 1 170 ? -6.578 20.562 43.688 1 23.08 170 THR A CA 1
ATOM 1323 C C . THR A 1 170 ? -6.176 19.781 42.438 1 23.08 170 THR A C 1
ATOM 1325 O O . THR A 1 170 ? -5.648 20.344 41.469 1 23.08 170 THR A O 1
ATOM 1328 N N . SER A 1 171 ? -5.922 18.5 42.594 1 22.38 171 SER A N 1
ATOM 1329 C CA . SER A 1 171 ? -5.492 17.469 41.656 1 22.38 171 SER A CA 1
ATOM 1330 C C . SER A 1 171 ? -6.465 17.344 40.469 1 22.38 171 SER A C 1
ATOM 1332 O O . SER A 1 171 ? -7.625 16.969 40.656 1 22.38 171 SER A O 1
ATOM 1334 N N . GLU A 1 172 ? -6.531 18.312 39.594 1 22.84 172 GLU A N 1
ATOM 1335 C CA . GLU A 1 172 ? -7.293 18.125 38.375 1 22.84 172 GLU A CA 1
ATOM 1336 C C . GLU A 1 172 ? -7.02 16.75 37.781 1 22.84 172 GLU A C 1
ATOM 1338 O O . GLU A 1 172 ? -5.895 16.25 37.844 1 22.84 172 GLU A O 1
ATOM 1343 N N . SER A 1 173 ? -8.055 15.859 37.688 1 26.05 173 SER A N 1
ATOM 1344 C CA . SER A 1 173 ? -8.18 14.547 37.062 1 26.05 173 SER A CA 1
ATOM 1345 C C . SER A 1 173 ? -7.492 14.516 35.719 1 26.05 173 SER A C 1
ATOM 1347 O O . SER A 1 173 ? -7.93 15.188 34.781 1 26.05 173 SER A O 1
ATOM 1349 N N . GLY A 1 174 ? -6.215 14.469 35.688 1 24.52 174 GLY A N 1
ATOM 1350 C CA . GLY A 1 174 ? -5.301 14.375 34.562 1 24.52 174 GLY A CA 1
ATOM 1351 C C . GLY A 1 174 ? -5.715 13.32 33.531 1 24.52 174 GLY A C 1
ATOM 1352 O O . GLY A 1 174 ? -5.984 12.172 33.906 1 24.52 174 GLY A O 1
ATOM 1353 N N . SER A 1 175 ? -6.461 13.688 32.469 1 29.44 175 SER A N 1
ATOM 1354 C CA . SER A 1 175 ? -6.738 12.93 31.266 1 29.44 175 SER A CA 1
ATOM 1355 C C . SER A 1 175 ? -5.527 12.109 30.844 1 29.44 175 SER A C 1
ATOM 1357 O O . SER A 1 175 ? -4.449 12.648 30.609 1 29.44 175 SER A O 1
ATOM 1359 N N . SER A 1 176 ? -5.312 10.938 31.422 1 29.08 176 SER A N 1
ATOM 1360 C CA . SER A 1 176 ? -4.27 9.938 31.219 1 29.08 176 SER A CA 1
ATOM 1361 C C . SER A 1 176 ? -4.066 9.633 29.75 1 29.08 176 SER A C 1
ATOM 1363 O O . SER A 1 176 ? -4.887 8.953 29.125 1 29.08 176 SER A O 1
ATOM 1365 N N . PHE A 1 177 ? -3.688 10.562 29 1 28.95 177 PHE A N 1
ATOM 1366 C CA . PHE A 1 177 ? -3.186 10.172 27.688 1 28.95 177 PHE A CA 1
ATOM 1367 C C . PHE A 1 177 ? -2.143 9.062 27.812 1 28.95 177 PHE A C 1
ATOM 1369 O O . PHE A 1 177 ? -1.225 9.164 28.625 1 28.95 177 PHE A O 1
ATOM 1376 N N . SER A 1 178 ? -2.506 7.82 27.766 1 31 178 SER A N 1
ATOM 1377 C CA . SER A 1 178 ? -1.689 6.609 27.828 1 31 178 SER A CA 1
ATOM 1378 C C . SER A 1 178 ? -0.346 6.816 27.125 1 31 178 SER A C 1
ATOM 1380 O O . SER A 1 178 ? -0.275 7.465 26.078 1 31 178 SER A O 1
ATOM 1382 N N . SER A 1 179 ? 0.73 6.773 27.891 1 30.31 179 SER A N 1
ATOM 1383 C CA . SER A 1 179 ? 2.133 6.781 27.484 1 30.31 179 SER A CA 1
ATOM 1384 C C . SER A 1 179 ? 2.422 5.695 26.453 1 30.31 179 SER A C 1
ATOM 1386 O O . SER A 1 179 ? 1.875 4.594 26.547 1 30.31 179 SER A O 1
ATOM 1388 N N . VAL A 1 180 ? 2.779 5.977 25.312 1 36.97 180 VAL A N 1
ATOM 1389 C CA . VAL A 1 180 ? 3.223 5.133 24.203 1 36.97 180 VAL A CA 1
ATOM 1390 C C . VAL A 1 180 ? 4.434 4.309 24.625 1 36.97 180 VAL A C 1
ATOM 1392 O O . VAL A 1 180 ? 5.48 4.859 24.969 1 36.97 180 VAL A O 1
ATOM 1395 N N . GLY A 1 181 ? 4.312 3.193 25.281 1 30.19 181 GLY A N 1
ATOM 1396 C CA . GLY A 1 181 ? 5.426 2.324 25.625 1 30.19 181 GLY A CA 1
ATOM 1397 C C . GLY A 1 181 ? 6.332 2.018 24.438 1 30.19 181 GLY A C 1
ATOM 1398 O O . GLY A 1 181 ? 5.91 2.117 23.281 1 30.19 181 GLY A O 1
ATOM 1399 N N . PHE A 1 182 ? 7.66 2.049 24.641 1 31.58 182 PHE A N 1
ATOM 1400 C CA . PHE A 1 182 ? 8.773 1.719 23.766 1 31.58 182 PHE A CA 1
ATOM 1401 C C . PHE A 1 182 ? 8.609 0.321 23.172 1 31.58 182 PHE A C 1
ATOM 1403 O O . PHE A 1 182 ? 8.469 -0.654 23.906 1 31.58 182 PHE A O 1
ATOM 1410 N N . MET A 1 183 ? 8.109 0.159 22.125 1 33.66 183 MET A N 1
ATOM 1411 C CA . MET A 1 183 ? 8.086 -1.171 21.516 1 33.66 183 MET A CA 1
ATOM 1412 C C . MET A 1 183 ? 9.43 -1.511 20.891 1 33.66 183 MET A C 1
ATOM 1414 O O . MET A 1 183 ? 9.961 -0.736 20.094 1 33.66 183 MET A O 1
ATOM 1418 N N . ASP A 1 184 ? 10.156 -2.381 21.344 1 32.06 184 ASP A N 1
ATOM 1419 C CA . ASP A 1 184 ? 11.406 -2.961 20.859 1 32.06 184 ASP A CA 1
ATOM 1420 C C . ASP A 1 184 ? 11.266 -3.43 19.406 1 32.06 184 ASP A C 1
ATOM 1422 O O . ASP A 1 184 ? 10.18 -3.814 18.984 1 32.06 184 ASP A O 1
ATOM 1426 N N . LYS A 1 185 ? 12.305 -3.244 18.562 1 38.09 185 LYS A N 1
ATOM 1427 C CA . LYS A 1 185 ? 12.531 -3.66 17.188 1 38.09 185 LYS A CA 1
ATOM 1428 C C . LYS A 1 185 ? 12.438 -5.176 17.047 1 38.09 185 LYS A C 1
ATOM 1430 O O . LYS A 1 185 ? 13.414 -5.891 17.297 1 38.09 185 LYS A O 1
ATOM 1435 N N . HIS A 1 186 ? 11.422 -5.797 17.344 1 38.41 186 HIS A N 1
ATOM 1436 C CA . HIS A 1 186 ? 11.312 -7.223 17.062 1 38.41 186 HIS A CA 1
ATOM 1437 C C . HIS A 1 186 ? 11.188 -7.484 15.562 1 38.41 186 HIS A C 1
ATOM 1439 O O . HIS A 1 186 ? 10.586 -6.688 14.836 1 38.41 186 HIS A O 1
ATOM 1445 N N . PRO A 1 187 ? 11.984 -8.32 15.031 1 42.81 187 PRO A N 1
ATOM 1446 C CA . PRO A 1 187 ? 11.984 -8.734 13.625 1 42.81 187 PRO A CA 1
ATOM 1447 C C . PRO A 1 187 ? 10.578 -8.844 13.039 1 42.81 187 PRO A C 1
ATOM 1449 O O . PRO A 1 187 ? 10.406 -8.781 11.82 1 42.81 187 PRO A O 1
ATOM 1452 N N . LEU A 1 188 ? 9.641 -9.148 13.922 1 48.5 188 LEU A N 1
ATOM 1453 C CA . LEU A 1 188 ? 8.266 -9.297 13.453 1 48.5 188 LEU A CA 1
ATOM 1454 C C . LEU A 1 188 ? 7.473 -8.008 13.656 1 48.5 188 LEU A C 1
ATOM 1456 O O . LEU A 1 188 ? 6.242 -8.031 13.695 1 48.5 188 LEU A O 1
ATOM 1460 N N . SER A 1 189 ? 8.203 -6.957 13.797 1 56.78 189 SER A N 1
ATOM 1461 C CA . SER A 1 189 ? 7.516 -5.688 14.016 1 56.78 189 SER A CA 1
ATOM 1462 C C . SER A 1 189 ? 6.734 -5.258 12.781 1 56.78 189 SER A C 1
ATOM 1464 O O . SER A 1 189 ? 7.219 -5.395 11.656 1 56.78 189 SER A O 1
ATOM 1466 N N . PRO A 1 190 ? 5.469 -5.004 13.086 1 66.19 190 PRO A N 1
ATOM 1467 C CA . PRO A 1 190 ? 4.66 -4.562 11.945 1 66.19 190 PRO A CA 1
ATOM 1468 C C . PRO A 1 190 ? 5.355 -3.492 11.109 1 66.19 190 PRO A C 1
ATOM 1470 O O . PRO A 1 190 ? 6.113 -2.678 11.641 1 66.19 190 PRO A O 1
ATOM 1473 N N . SER A 1 191 ? 5.176 -3.635 9.945 1 82.06 191 SER A N 1
ATOM 1474 C CA . SER A 1 191 ? 5.84 -2.83 8.922 1 82.06 191 SER A CA 1
ATOM 1475 C C . SER A 1 191 ? 5.156 -1.479 8.75 1 82.06 191 SER A C 1
ATOM 1477 O O . SER A 1 191 ? 4.059 -1.264 9.273 1 82.06 191 SER A O 1
ATOM 1479 N N . GLU A 1 192 ? 5.773 -0.523 8.273 1 90.62 192 GLU A N 1
ATOM 1480 C CA . GLU A 1 192 ? 5.211 0.747 7.82 1 90.62 192 GLU A CA 1
ATOM 1481 C C . GLU A 1 192 ? 3.961 0.527 6.973 1 90.62 192 GLU A C 1
ATOM 1483 O O . GLU A 1 192 ? 2.975 1.254 7.113 1 90.62 192 GLU A O 1
ATOM 1488 N N . ASP A 1 193 ? 3.973 -0.58 6.254 1 92.25 193 ASP A N 1
ATOM 1489 C CA . ASP A 1 193 ? 2.85 -0.905 5.379 1 92.25 193 ASP A CA 1
ATOM 1490 C C . ASP A 1 193 ? 1.599 -1.234 6.188 1 92.25 193 ASP A C 1
ATOM 1492 O O . ASP A 1 193 ? 0.484 -0.891 5.785 1 92.25 193 ASP A O 1
ATOM 1496 N N . ALA A 1 194 ? 1.838 -1.848 7.301 1 94.56 194 ALA A N 1
ATOM 1497 C CA . ALA A 1 194 ? 0.707 -2.199 8.156 1 94.56 194 ALA A CA 1
ATOM 1498 C C . ALA A 1 194 ? 0.048 -0.952 8.734 1 94.56 194 ALA A C 1
ATOM 1500 O O . ALA A 1 194 ? -1.18 -0.872 8.82 1 94.56 194 ALA A O 1
ATOM 1501 N N . SER A 1 195 ? 0.86 0.013 9.094 1 95.56 195 SER A N 1
ATOM 1502 C CA . SER A 1 195 ? 0.333 1.267 9.625 1 95.56 195 SER A CA 1
ATOM 1503 C C . SER A 1 195 ? -0.485 2.01 8.578 1 95.56 195 SER A C 1
ATOM 1505 O O . SER A 1 195 ? -1.589 2.479 8.859 1 95.56 195 SER A O 1
ATOM 1507 N N . ILE A 1 196 ? 0.047 2.084 7.418 1 96.38 196 ILE A N 1
ATOM 1508 C CA . ILE A 1 196 ? -0.621 2.779 6.324 1 96.38 196 ILE A CA 1
ATOM 1509 C C . ILE A 1 196 ? -1.93 2.07 5.98 1 96.38 196 ILE A C 1
ATOM 1511 O O . ILE A 1 196 ? -2.947 2.719 5.73 1 96.38 196 ILE A O 1
ATOM 1515 N N . ARG A 1 197 ? -1.908 0.751 6.02 1 96.56 197 ARG A N 1
ATOM 1516 C CA . ARG A 1 197 ? -3.105 -0.034 5.742 1 96.56 197 ARG A CA 1
ATOM 1517 C C . ARG A 1 197 ? -4.199 0.259 6.762 1 96.56 197 ARG A C 1
ATOM 1519 O O . ARG A 1 197 ? -5.363 0.441 6.398 1 96.56 197 ARG A O 1
ATOM 1526 N N . LEU A 1 198 ? -3.803 0.299 7.984 1 9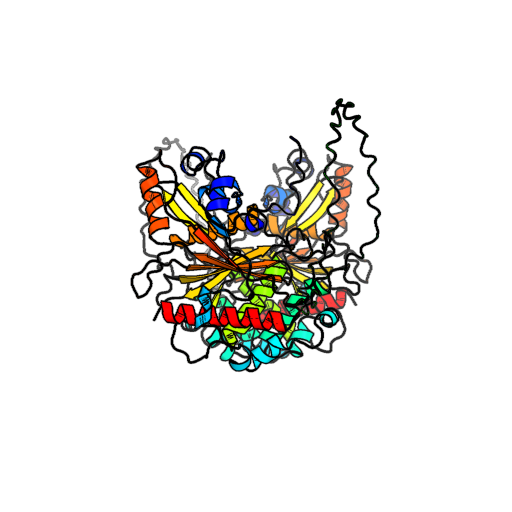7.56 198 LEU A N 1
ATOM 1527 C CA . LEU A 1 198 ? -4.785 0.587 9.023 1 97.56 198 LEU A CA 1
ATOM 1528 C C . LEU A 1 198 ? -5.391 1.973 8.836 1 97.56 198 LEU A C 1
ATOM 1530 O O . LEU A 1 198 ? -6.613 2.131 8.867 1 97.56 198 LEU A O 1
ATOM 1534 N N . ALA A 1 199 ? -4.543 2.908 8.586 1 97.75 199 ALA A N 1
ATOM 1535 C CA . ALA A 1 199 ? -5.027 4.27 8.359 1 97.75 199 ALA A CA 1
ATOM 1536 C C . ALA A 1 199 ? -5.938 4.336 7.141 1 97.75 199 ALA A C 1
ATOM 1538 O O . ALA A 1 199 ? -6.996 4.965 7.18 1 97.75 199 ALA A O 1
ATOM 1539 N N . SER A 1 200 ? -5.543 3.697 6.059 1 97.94 200 SER A N 1
ATOM 1540 C CA . SER A 1 200 ? -6.32 3.727 4.824 1 97.94 200 SER A CA 1
ATOM 1541 C C . SER A 1 200 ? -7.691 3.088 5.016 1 97.94 200 SER A C 1
ATOM 1543 O O . SER A 1 200 ? -8.695 3.613 4.539 1 97.94 200 SER A O 1
ATOM 1545 N N . CYS A 1 201 ? -7.73 1.948 5.719 1 98.56 201 CYS A N 1
ATOM 1546 C CA . CYS A 1 201 ? -9.008 1.288 5.98 1 98.56 201 CYS A CA 1
ATOM 1547 C C . CYS A 1 201 ? -9.914 2.176 6.82 1 98.56 201 CYS A C 1
ATOM 1549 O O . CYS A 1 201 ? -11.109 2.299 6.527 1 98.56 201 CYS A O 1
ATOM 1551 N N . PHE A 1 202 ? -9.336 2.791 7.828 1 98.81 202 PHE A N 1
ATOM 1552 C CA . PHE A 1 202 ? -10.102 3.654 8.719 1 98.81 202 PHE A CA 1
ATOM 1553 C C . PHE A 1 202 ? -10.656 4.855 7.957 1 98.81 202 PHE A C 1
ATOM 1555 O O . PHE A 1 202 ? -11.852 5.137 8.016 1 98.81 202 PHE A O 1
ATOM 1562 N N . VAL A 1 203 ? -9.797 5.535 7.246 1 98.81 203 VAL A N 1
ATOM 1563 C CA . VAL A 1 203 ? -10.18 6.746 6.523 1 98.81 203 VAL A CA 1
ATOM 1564 C C . VAL A 1 203 ? -11.227 6.402 5.465 1 98.81 203 VAL A C 1
ATOM 1566 O O . VAL A 1 203 ? -12.227 7.117 5.316 1 98.81 203 VAL A O 1
ATOM 1569 N N . ARG A 1 204 ? -11.047 5.293 4.773 1 98.56 204 ARG A N 1
ATOM 1570 C CA . ARG A 1 204 ? -12 4.879 3.746 1 98.56 204 ARG A CA 1
ATOM 1571 C C . ARG A 1 204 ? -13.367 4.586 4.352 1 98.56 204 ARG A C 1
ATOM 1573 O O . ARG A 1 204 ? -14.398 4.934 3.771 1 98.56 204 ARG A O 1
ATOM 1580 N N . CYS A 1 205 ? -13.328 3.9 5.453 1 98.75 205 CYS A N 1
ATOM 1581 C CA . CYS A 1 205 ? -14.586 3.605 6.117 1 98.75 205 CYS A CA 1
ATOM 1582 C C . CYS A 1 205 ? -15.344 4.887 6.441 1 98.75 205 CYS A C 1
ATOM 1584 O O . CYS A 1 205 ? -16.547 4.992 6.168 1 98.75 205 CYS A O 1
ATOM 1586 N N . VAL A 1 206 ? -14.656 5.871 6.961 1 98.88 206 VAL A N 1
ATOM 1587 C CA . VAL A 1 206 ? -15.273 7.137 7.332 1 98.88 206 VAL A CA 1
ATOM 1588 C C . VAL A 1 206 ? -15.742 7.879 6.082 1 98.88 206 VAL A C 1
ATOM 1590 O O . VAL A 1 206 ? -16.859 8.398 6.035 1 98.88 206 VAL A O 1
ATOM 1593 N N . LEU A 1 207 ? -14.898 7.91 5.062 1 98.62 207 LEU A N 1
ATOM 1594 C CA . LEU A 1 207 ? -15.234 8.633 3.838 1 98.62 207 LEU A CA 1
ATOM 1595 C C . LEU A 1 207 ? -16.438 7.996 3.148 1 98.62 207 LEU A C 1
ATOM 1597 O O . LEU A 1 207 ? -17.344 8.703 2.705 1 98.62 207 LEU A O 1
ATOM 1601 N N . ASN A 1 208 ? -16.453 6.66 3.096 1 98.31 208 ASN A N 1
ATOM 1602 C CA . ASN A 1 208 ? -17.469 5.969 2.312 1 98.31 208 ASN A CA 1
ATOM 1603 C C . ASN A 1 208 ? -18.812 5.938 3.039 1 98.31 208 ASN A C 1
ATOM 1605 O O . ASN A 1 208 ? -19.859 5.852 2.404 1 98.31 208 ASN A O 1
ATOM 1609 N N . TYR A 1 209 ? -18.797 6.102 4.344 1 98.38 209 TYR A N 1
ATOM 1610 C CA . TYR A 1 209 ? -20.047 6.039 5.074 1 98.38 209 TYR A CA 1
ATOM 1611 C C . TYR A 1 209 ? -20.375 7.383 5.711 1 98.38 209 TYR A C 1
ATOM 1613 O O . TYR A 1 209 ? -21.5 7.594 6.184 1 98.38 209 TYR A O 1
ATOM 1621 N N . GLY A 1 210 ? -19.422 8.273 5.668 1 98.06 210 GLY A N 1
ATOM 1622 C CA . GLY A 1 210 ? -19.656 9.586 6.238 1 98.06 210 GLY A CA 1
ATOM 1623 C C . GLY A 1 210 ? -20.172 10.594 5.227 1 98.06 210 GLY A C 1
ATOM 1624 O O . GLY A 1 210 ? -20.734 11.625 5.602 1 98.06 210 GLY A O 1
ATOM 1625 N N . GLN A 1 211 ? -19.938 10.383 3.965 1 97.31 211 GLN A N 1
ATOM 1626 C CA . GLN A 1 211 ? -20.484 11.219 2.895 1 97.31 211 GLN A CA 1
ATOM 1627 C C . GLN A 1 211 ? -21.781 10.641 2.361 1 97.31 211 GLN A C 1
ATOM 1629 O O . GLN A 1 211 ? -21.875 9.445 2.061 1 97.31 211 GLN A O 1
ATOM 1634 N N . ARG A 1 212 ? -22.75 11.492 2.254 1 95.44 212 ARG A N 1
ATOM 1635 C CA . ARG A 1 212 ? -24 11.008 1.674 1 95.44 212 ARG A CA 1
ATOM 1636 C C . ARG A 1 212 ? -23.812 10.594 0.219 1 95.44 212 ARG A C 1
ATOM 1638 O O . ARG A 1 212 ? -23.188 11.32 -0.558 1 95.44 212 ARG A O 1
ATOM 1645 N N . VAL A 1 213 ? -24.359 9.484 -0.093 1 95.25 213 VAL A N 1
ATOM 1646 C CA . VAL A 1 213 ? -24.141 8.883 -1.405 1 95.25 213 VAL A CA 1
ATOM 1647 C C . VAL A 1 213 ? -24.734 9.781 -2.488 1 95.25 213 VAL A C 1
ATOM 1649 O O . VAL A 1 213 ? -24.234 9.812 -3.617 1 95.25 213 VAL A O 1
ATOM 1652 N N . ASP A 1 214 ? -25.734 10.5 -2.188 1 93.94 214 ASP A N 1
ATOM 1653 C CA . ASP A 1 214 ? -26.453 11.32 -3.158 1 93.94 214 ASP A CA 1
ATOM 1654 C C . ASP A 1 214 ? -26.016 12.789 -3.059 1 93.94 214 ASP A C 1
ATOM 1656 O O . ASP A 1 214 ? -26.672 13.672 -3.617 1 93.94 214 ASP A O 1
ATOM 1660 N N . LYS A 1 215 ? -24.969 12.984 -2.342 1 92.06 215 LYS A N 1
ATOM 1661 C CA . LYS A 1 215 ? -24.547 14.375 -2.244 1 92.06 215 LYS A CA 1
ATOM 1662 C C . LYS A 1 215 ? -24.031 14.891 -3.586 1 92.06 215 LYS A C 1
ATOM 1664 O O . LYS A 1 215 ? -23.641 14.102 -4.453 1 92.06 215 LYS A O 1
ATOM 1669 N N . ARG A 1 216 ? -24.016 16.188 -3.664 1 89 216 ARG A N 1
ATOM 1670 C CA . ARG A 1 216 ? -23.438 16.797 -4.852 1 89 216 ARG A CA 1
ATOM 1671 C C . ARG A 1 216 ? -21.922 16.672 -4.84 1 89 216 ARG A C 1
ATOM 1673 O O . ARG A 1 216 ? -21.297 16.766 -3.781 1 89 216 ARG A O 1
ATOM 1680 N N . GLU A 1 217 ? -21.328 16.5 -5.977 1 88.38 217 GLU A N 1
ATOM 1681 C CA . GLU A 1 217 ? -19.875 16.484 -6.109 1 88.38 217 GLU A CA 1
ATOM 1682 C C . GLU A 1 217 ? -19.266 17.781 -5.59 1 88.38 217 GLU A C 1
ATOM 1684 O O . GLU A 1 217 ? -19.938 18.797 -5.512 1 88.38 217 GLU A O 1
ATOM 1689 N N . PRO A 1 218 ? -18.125 17.719 -5.09 1 90.31 218 PRO A N 1
ATOM 1690 C CA . PRO A 1 218 ? -17.172 16.609 -5.238 1 90.31 218 PRO A CA 1
ATOM 1691 C C . PRO A 1 218 ? -17.172 15.664 -4.039 1 90.31 218 PRO A C 1
ATOM 1693 O O . PRO A 1 218 ? -17.594 16.047 -2.943 1 90.31 218 PRO A O 1
ATOM 1696 N N . PHE A 1 219 ? -16.719 14.406 -4.266 1 95.38 219 PHE A N 1
ATOM 1697 C CA . PHE A 1 219 ? -16.469 13.438 -3.205 1 95.38 219 PHE A CA 1
ATOM 1698 C C . PHE A 1 219 ? -14.984 13.406 -2.846 1 95.38 219 PHE A C 1
ATOM 1700 O O . PHE A 1 219 ? -14.125 13.453 -3.73 1 95.38 219 PHE A O 1
ATOM 1707 N N . VAL A 1 220 ? -14.727 13.445 -1.575 1 96.75 220 VAL A N 1
ATOM 1708 C CA . VAL A 1 220 ? -13.359 13.203 -1.117 1 96.75 220 VAL A CA 1
ATOM 1709 C C . VAL A 1 220 ? -13.094 11.703 -1.074 1 96.75 220 VAL A C 1
ATOM 1711 O O . VAL A 1 220 ? -13.906 10.93 -0.556 1 96.75 220 VAL A O 1
ATOM 1714 N N . GLU A 1 221 ? -12.008 11.289 -1.659 1 96.88 221 GLU A N 1
ATOM 1715 C CA . GLU A 1 221 ? -11.633 9.883 -1.727 1 96.88 221 GLU A CA 1
ATOM 1716 C C . GLU A 1 221 ? -10.227 9.664 -1.168 1 96.88 221 GLU A C 1
ATOM 1718 O O . GLU A 1 221 ? -9.438 10.602 -1.073 1 96.88 221 GLU A O 1
ATOM 1723 N N . PHE A 1 222 ? -9.984 8.438 -0.706 1 96.94 222 PHE A N 1
ATOM 1724 C CA . PHE A 1 222 ? -8.625 8.078 -0.305 1 96.94 222 PHE A CA 1
ATOM 1725 C C . PHE A 1 222 ? -7.805 7.641 -1.51 1 96.94 222 PHE A C 1
ATOM 1727 O O . PHE A 1 222 ? -8.297 6.914 -2.373 1 96.94 222 PHE A O 1
ATOM 1734 N N . ARG A 1 223 ? -6.641 8.07 -1.538 1 93.75 223 ARG A N 1
ATOM 1735 C CA . ARG A 1 223 ? -5.684 7.715 -2.58 1 93.75 223 ARG A CA 1
ATOM 1736 C C . ARG A 1 223 ? -4.562 6.844 -2.021 1 93.75 223 ARG A C 1
ATOM 1738 O O . ARG A 1 223 ? -3.818 7.273 -1.14 1 93.75 223 ARG A O 1
ATOM 1745 N N . ASP A 1 224 ? -4.41 5.645 -2.594 1 90.69 224 ASP A N 1
ATOM 1746 C CA . ASP A 1 224 ? -3.359 4.727 -2.174 1 90.69 224 ASP A CA 1
ATOM 1747 C C . ASP A 1 224 ? -2.027 5.078 -2.832 1 90.69 224 ASP A C 1
ATOM 1749 O O . ASP A 1 224 ? -0.964 4.703 -2.332 1 90.69 224 ASP A O 1
ATOM 1753 N N . GLU A 1 225 ? -2.076 5.699 -3.898 1 90.5 225 GLU A N 1
ATOM 1754 C CA . GLU A 1 225 ? -0.893 5.941 -4.715 1 90.5 225 GLU A CA 1
ATOM 1755 C C . GLU A 1 225 ? 0.048 6.938 -4.043 1 90.5 225 GLU A C 1
ATOM 1757 O O . GLU A 1 225 ? -0.381 8.008 -3.611 1 90.5 225 GLU A O 1
ATOM 1762 N N . ARG A 1 226 ? 1.293 6.48 -3.998 1 91.75 226 ARG A N 1
ATOM 1763 C CA . ARG A 1 226 ? 2.314 7.445 -3.602 1 91.75 226 ARG A CA 1
ATOM 1764 C C . ARG A 1 226 ? 2.539 8.484 -4.695 1 91.75 226 ARG A C 1
ATOM 1766 O O . ARG A 1 226 ? 2.557 8.148 -5.883 1 91.75 226 ARG A O 1
ATOM 1773 N N . ARG A 1 227 ? 2.727 9.727 -4.301 1 89.81 227 ARG A N 1
ATOM 1774 C CA . ARG A 1 227 ? 2.912 10.797 -5.277 1 89.81 227 ARG A CA 1
ATOM 1775 C C . ARG A 1 227 ? 4.098 11.68 -4.906 1 89.81 227 ARG A C 1
ATOM 1777 O O . ARG A 1 227 ? 4.297 12 -3.73 1 89.81 227 ARG A O 1
ATOM 1784 N N . ARG A 1 228 ? 4.777 11.977 -5.922 1 90.06 228 ARG A N 1
ATOM 1785 C CA . ARG A 1 228 ? 5.852 12.953 -5.777 1 90.06 228 ARG A CA 1
ATOM 1786 C C . ARG A 1 228 ? 5.344 14.367 -6.035 1 90.06 228 ARG A C 1
ATOM 1788 O O . ARG A 1 228 ? 4.672 14.617 -7.039 1 90.06 228 ARG A O 1
ATOM 1795 N N . HIS A 1 229 ? 5.605 15.219 -5.172 1 90.12 229 HIS A N 1
ATOM 1796 C CA . HIS A 1 229 ? 5.273 16.641 -5.293 1 90.12 229 HIS A CA 1
ATOM 1797 C C . HIS A 1 229 ? 6.535 17.5 -5.387 1 90.12 229 HIS A C 1
ATOM 1799 O O . HIS A 1 229 ? 7.57 17.141 -4.824 1 90.12 229 HIS A O 1
ATOM 1805 N N . SER A 1 230 ? 6.371 18.531 -6.133 1 89.69 230 SER A N 1
ATOM 1806 C CA . SER A 1 230 ? 7.504 19.438 -6.281 1 89.69 230 SER A CA 1
ATOM 1807 C C . SER A 1 230 ? 7.039 20.891 -6.367 1 89.69 230 SER A C 1
ATOM 1809 O O . SER A 1 230 ? 5.98 21.188 -6.93 1 89.69 230 SER A O 1
ATOM 1811 N N . PHE A 1 231 ? 7.812 21.734 -5.797 1 89.12 231 PHE A N 1
ATOM 1812 C CA . PHE A 1 231 ? 7.57 23.172 -5.832 1 89.12 231 PHE A CA 1
ATOM 1813 C C . PHE A 1 231 ? 8.883 23.938 -5.93 1 89.12 231 PHE A C 1
ATOM 1815 O O . PHE A 1 231 ? 9.836 23.641 -5.211 1 89.12 231 PHE A O 1
ATOM 1822 N N . ALA A 1 232 ? 8.852 24.844 -6.824 1 86.69 232 ALA A N 1
ATOM 1823 C CA . ALA A 1 232 ? 10.023 25.703 -6.957 1 86.69 232 ALA A CA 1
ATOM 1824 C C . ALA A 1 232 ? 10.008 26.828 -5.922 1 86.69 232 ALA A C 1
ATOM 1826 O O . ALA A 1 232 ? 9.133 27.703 -5.961 1 86.69 232 ALA A O 1
ATOM 1827 N N . LEU A 1 233 ? 10.906 26.75 -4.984 1 82.81 233 LEU A N 1
ATOM 1828 C CA . LEU A 1 233 ? 11.008 27.781 -3.961 1 82.81 233 LEU A CA 1
ATOM 1829 C C . LEU A 1 233 ? 11.562 29.078 -4.551 1 82.81 233 LEU A C 1
ATOM 1831 O O . LEU A 1 233 ? 10.945 30.141 -4.41 1 82.81 233 LEU A O 1
ATOM 1835 N N . ILE A 1 234 ? 12.703 29.047 -5.086 1 75.19 234 ILE A N 1
ATOM 1836 C CA . ILE A 1 234 ? 13.383 30.156 -5.727 1 75.19 234 ILE A CA 1
ATOM 1837 C C . ILE A 1 234 ? 14.078 29.688 -7 1 75.19 234 ILE A C 1
ATOM 1839 O O . ILE A 1 234 ? 14.828 28.703 -6.977 1 75.19 234 ILE A O 1
ATOM 1843 N N . GLN A 1 235 ? 13.773 30.5 -8.086 1 69.31 235 GLN A N 1
ATOM 1844 C CA . GLN A 1 235 ? 14.414 30.266 -9.375 1 69.31 235 GLN A CA 1
ATOM 1845 C C . GLN A 1 235 ? 14.469 28.781 -9.695 1 69.31 235 GLN A C 1
ATOM 1847 O O . GLN A 1 235 ? 13.43 28.109 -9.789 1 69.31 235 GLN A O 1
ATOM 1852 N N . PHE A 1 236 ? 15.617 28.078 -9.336 1 66.75 236 PHE A N 1
ATOM 1853 C CA . PHE A 1 236 ? 15.836 26.719 -9.812 1 66.75 236 PHE A CA 1
ATOM 1854 C C . PHE A 1 236 ? 15.938 25.75 -8.641 1 66.75 236 PHE A C 1
ATOM 1856 O O . PHE A 1 236 ? 16.297 24.578 -8.828 1 66.75 236 PHE A O 1
ATOM 1863 N N . LYS A 1 237 ? 15.578 26.297 -7.465 1 85.06 237 LYS A N 1
ATOM 1864 C CA . LYS A 1 237 ? 15.648 25.375 -6.336 1 85.06 237 LYS A CA 1
ATOM 1865 C C . LYS A 1 237 ? 14.258 24.844 -5.965 1 85.06 237 LYS A C 1
ATOM 1867 O O . LYS A 1 237 ? 13.375 25.625 -5.617 1 85.06 237 LYS A O 1
ATOM 1872 N N . THR A 1 238 ? 14.156 23.547 -6.039 1 89.5 238 THR A N 1
ATOM 1873 C CA . THR A 1 238 ? 12.852 22.938 -5.828 1 89.5 238 THR A CA 1
ATOM 1874 C C . THR A 1 238 ? 12.836 22.125 -4.527 1 89.5 238 THR A C 1
ATOM 1876 O O . THR A 1 238 ? 13.883 21.688 -4.051 1 89.5 238 THR A O 1
ATOM 1879 N N . VAL A 1 239 ? 11.742 22.125 -3.9 1 93.31 239 VAL A N 1
ATOM 1880 C CA . VAL A 1 239 ? 11.469 21.172 -2.834 1 93.31 239 VAL A CA 1
ATOM 1881 C C . VAL A 1 239 ? 10.648 20 -3.381 1 93.31 239 VAL A C 1
ATOM 1883 O O . VAL A 1 239 ? 9.664 20.219 -4.102 1 93.31 239 VAL A O 1
ATOM 1886 N N . GLU A 1 240 ? 11.164 18.859 -3.08 1 93.88 240 GLU A N 1
ATOM 1887 C CA . GLU A 1 240 ? 10.5 17.641 -3.525 1 93.88 240 GLU A CA 1
ATOM 1888 C C . GLU A 1 240 ? 10.117 16.75 -2.344 1 93.88 240 GLU A C 1
ATOM 1890 O O . GLU A 1 240 ? 10.891 16.625 -1.391 1 93.88 240 GLU A O 1
ATOM 1895 N N . ALA A 1 241 ? 8.922 16.219 -2.391 1 94.88 241 ALA A N 1
ATOM 1896 C CA . ALA A 1 241 ? 8.438 15.328 -1.344 1 94.88 241 ALA A CA 1
ATOM 1897 C C . ALA A 1 241 ? 7.559 14.219 -1.928 1 94.88 241 ALA A C 1
ATOM 1899 O O . ALA A 1 241 ? 6.828 14.445 -2.895 1 94.88 241 ALA A O 1
ATOM 1900 N N . VAL A 1 242 ? 7.699 13.023 -1.368 1 93.38 242 VAL A N 1
ATOM 1901 C CA . VAL A 1 242 ? 6.852 11.898 -1.733 1 93.38 242 VAL A CA 1
ATOM 1902 C C . VAL A 1 242 ? 5.984 11.5 -0.542 1 93.38 242 VAL A C 1
ATOM 1904 O O . VAL A 1 242 ? 6.492 11.305 0.565 1 93.38 242 VAL A O 1
ATOM 1907 N N . ASP A 1 243 ? 4.727 11.438 -0.746 1 93.88 243 ASP A N 1
ATOM 1908 C CA . ASP A 1 243 ? 3.838 11.008 0.329 1 93.88 243 ASP A CA 1
ATOM 1909 C C . ASP A 1 243 ? 3.553 9.508 0.24 1 93.88 243 ASP A C 1
ATOM 1911 O O . ASP A 1 243 ? 4.023 8.836 -0.678 1 93.88 243 ASP A O 1
ATOM 1915 N N . ASP A 1 244 ? 2.871 8.953 1.246 1 93.56 244 ASP A N 1
ATOM 1916 C CA . ASP A 1 244 ? 2.529 7.535 1.296 1 93.56 244 ASP A CA 1
ATOM 1917 C C . ASP A 1 244 ? 1.058 7.312 0.958 1 93.56 244 ASP A C 1
ATOM 1919 O O . ASP A 1 244 ? 0.527 6.219 1.164 1 93.56 244 ASP A O 1
ATOM 1923 N N . GLY A 1 245 ? 0.356 8.266 0.508 1 94.19 245 GLY A N 1
ATOM 1924 C CA . GLY A 1 245 ? -1.064 8.297 0.198 1 94.19 245 GLY A CA 1
ATOM 1925 C C . GLY A 1 245 ? -1.734 9.602 0.578 1 94.19 245 GLY A C 1
ATOM 1926 O O . GLY A 1 245 ? -1.062 10.617 0.777 1 94.19 245 GLY A O 1
ATOM 1927 N N . GLY A 1 246 ? -3.016 9.57 0.496 1 96.19 246 GLY A N 1
ATOM 1928 C CA . GLY A 1 246 ? -3.678 10.805 0.898 1 96.19 246 GLY A CA 1
ATOM 1929 C C . GLY A 1 246 ? -5.16 10.812 0.578 1 96.19 246 GLY A C 1
ATOM 1930 O O . GLY A 1 246 ? -5.715 9.805 0.142 1 96.19 246 GLY A O 1
ATOM 1931 N N . MET A 1 247 ? -5.73 11.914 0.961 1 97.06 247 MET A N 1
ATOM 1932 C CA . MET A 1 247 ? -7.109 12.227 0.593 1 97.06 247 MET A CA 1
ATOM 1933 C C . MET A 1 247 ? -7.148 13.266 -0.524 1 97.06 247 MET A C 1
ATOM 1935 O O . MET A 1 247 ? -6.375 14.227 -0.513 1 97.06 247 MET A O 1
ATOM 1939 N N . HIS A 1 248 ? -8.039 13.031 -1.498 1 93.69 248 HIS A N 1
ATOM 1940 C CA . HIS A 1 248 ? -8.078 13.969 -2.611 1 93.69 248 HIS A CA 1
ATOM 1941 C C . HIS A 1 248 ? -9.484 14.047 -3.211 1 93.69 248 HIS A C 1
ATOM 1943 O O . HIS A 1 248 ? -10.359 13.266 -2.852 1 93.69 248 HIS A O 1
ATOM 1949 N N . VAL A 1 249 ? -9.68 15.07 -3.994 1 92.25 249 VAL A N 1
ATOM 1950 C CA . VAL A 1 249 ? -10.852 15.227 -4.844 1 92.25 249 VAL A CA 1
ATOM 1951 C C . VAL A 1 249 ? -10.438 15.156 -6.312 1 92.25 249 VAL A C 1
ATOM 1953 O O . VAL A 1 249 ? -9.453 15.781 -6.715 1 92.25 249 VAL A O 1
ATOM 1956 N N . LEU A 1 250 ? -11.188 14.305 -7.012 1 83 250 LEU A N 1
ATOM 1957 C CA . LEU A 1 250 ? -10.93 14.227 -8.445 1 83 250 LEU A CA 1
ATOM 1958 C C . LEU A 1 250 ? -11.867 15.156 -9.211 1 83 250 LEU A C 1
ATOM 1960 O O . LEU A 1 250 ? -13.07 15.195 -8.953 1 83 250 LEU A O 1
ATOM 1964 N N . THR A 1 251 ? -11.344 16.188 -9.797 1 67.56 251 THR A N 1
ATOM 1965 C CA . THR A 1 251 ? -12.195 17.109 -10.539 1 67.56 251 THR A CA 1
ATOM 1966 C C . THR A 1 251 ? -12.547 16.547 -11.914 1 67.56 251 THR A C 1
ATOM 1968 O O . THR A 1 251 ? -11.82 15.703 -12.445 1 67.56 251 THR A O 1
ATOM 1971 N N . SER A 1 252 ? -13.758 17 -12.305 1 56.41 252 SER A N 1
ATOM 1972 C CA . SER A 1 252 ? -14.281 16.609 -13.602 1 56.41 252 SER A CA 1
ATOM 1973 C C . SER A 1 252 ? -13.297 16.922 -14.719 1 56.41 252 SER A C 1
ATOM 1975 O O . SER A 1 252 ? -12.672 18 -14.719 1 56.41 252 SER A O 1
ATOM 1977 N N . GLY A 1 253 ? -12.906 15.977 -15.586 1 52.66 253 GLY A N 1
ATOM 1978 C CA . GLY A 1 253 ? -12.008 16.016 -16.719 1 52.66 253 GLY A CA 1
ATOM 1979 C C . GLY A 1 253 ? -10.641 15.445 -16.438 1 52.66 253 GLY A C 1
ATOM 1980 O O . GLY A 1 253 ? -9.766 15.422 -17.297 1 52.66 253 GLY A O 1
ATOM 1981 N N . GLY A 1 254 ? -10.617 14.812 -15.328 1 49.56 254 GLY A N 1
ATOM 1982 C CA . GLY A 1 254 ? -9.586 13.875 -14.906 1 49.56 254 GLY A CA 1
ATOM 1983 C C . GLY A 1 254 ? -8.227 14.516 -14.742 1 49.56 254 GLY A C 1
ATOM 1984 O O . GLY A 1 254 ? -7.254 13.844 -14.391 1 49.56 254 GLY A O 1
ATOM 1985 N N . GLU A 1 255 ? -8.023 15.82 -15.164 1 50.69 255 GLU A N 1
ATOM 1986 C CA . GLU A 1 255 ? -6.668 16.359 -15.258 1 50.69 255 GLU A CA 1
ATOM 1987 C C . GLU A 1 255 ? -6.207 16.922 -13.922 1 50.69 255 GLU A C 1
ATOM 1989 O O . GLU A 1 255 ? -5.004 17.047 -13.672 1 50.69 255 GLU A O 1
ATOM 1994 N N . LYS A 1 256 ? -7.266 17.109 -13.023 1 61.94 256 LYS A N 1
ATOM 1995 C CA . LYS A 1 256 ? -6.785 17.891 -11.891 1 61.94 256 LYS A CA 1
ATOM 1996 C C . LYS A 1 256 ? -7.324 17.344 -10.57 1 61.94 256 LYS A C 1
ATOM 1998 O O . LYS A 1 256 ? -8.414 16.766 -10.539 1 61.94 256 LYS A O 1
ATOM 2003 N N . TYR A 1 257 ? -6.387 16.984 -9.664 1 72.38 257 TYR A N 1
ATOM 2004 C CA . TYR A 1 257 ? -6.797 16.594 -8.32 1 72.38 257 TYR A CA 1
ATOM 2005 C C . TYR A 1 257 ? -6.477 17.688 -7.309 1 72.38 257 TYR A C 1
ATOM 2007 O O . TYR A 1 257 ? -5.551 18.469 -7.512 1 72.38 257 TYR A O 1
ATOM 2015 N N . HIS A 1 258 ? -7.469 17.844 -6.402 1 81.88 258 HIS A N 1
ATOM 2016 C CA . HIS A 1 258 ? -7.215 18.656 -5.219 1 81.88 258 HIS A CA 1
ATOM 2017 C C . HIS A 1 258 ? -6.77 17.781 -4.043 1 81.88 258 HIS A C 1
ATOM 2019 O O . HIS A 1 258 ? -7.5 16.891 -3.619 1 81.88 258 HIS A O 1
ATOM 2025 N N . GLN A 1 259 ? -5.578 18.078 -3.627 1 90.38 259 GLN A N 1
ATOM 2026 C CA . GLN A 1 259 ? -5.059 17.344 -2.479 1 90.38 259 GLN A CA 1
ATOM 2027 C C . GLN A 1 259 ? -5.66 17.844 -1.176 1 90.38 259 GLN A C 1
ATOM 2029 O O . GLN A 1 259 ? -5.516 19.031 -0.84 1 90.38 259 GLN A O 1
ATOM 2034 N N . VAL A 1 260 ? -6.293 16.984 -0.477 1 95.06 260 VAL A N 1
ATOM 2035 C CA . VAL A 1 260 ? -6.965 17.359 0.76 1 95.06 260 VAL A CA 1
ATOM 2036 C C . VAL A 1 260 ? -6.027 17.156 1.945 1 95.06 260 VAL A C 1
ATOM 2038 O O . VAL A 1 260 ? -5.848 18.047 2.771 1 95.06 260 VAL A O 1
ATOM 2041 N N . ALA A 1 261 ? -5.438 16.016 2.043 1 97.5 261 ALA A N 1
ATOM 2042 C CA . ALA A 1 261 ? -4.488 15.672 3.096 1 97.5 261 ALA A CA 1
ATOM 2043 C C . ALA A 1 261 ? -3.482 14.633 2.605 1 97.5 261 ALA A C 1
ATOM 2045 O O . ALA A 1 261 ? -3.828 13.75 1.822 1 97.5 261 ALA A O 1
ATOM 2046 N N . LEU A 1 262 ? -2.25 14.773 3.088 1 97.5 262 LEU A N 1
ATOM 2047 C CA . LEU A 1 262 ? -1.236 13.758 2.84 1 97.5 262 LEU A CA 1
ATOM 2048 C C . LEU A 1 262 ? -1.222 12.719 3.957 1 97.5 262 LEU A C 1
ATOM 2050 O O . LEU A 1 262 ? -1.627 13.008 5.086 1 97.5 262 LEU A O 1
ATOM 2054 N N . VAL A 1 263 ? -0.803 11.531 3.635 1 97.88 263 VAL A N 1
ATOM 2055 C CA . VAL A 1 263 ? -0.537 10.508 4.637 1 97.88 263 VAL A CA 1
ATOM 2056 C C . VAL A 1 263 ? 0.959 10.203 4.68 1 97.88 263 VAL A C 1
ATOM 2058 O O . VAL A 1 263 ? 1.599 10.047 3.637 1 97.88 263 VAL A O 1
ATOM 2061 N N . GLU A 1 264 ? 1.488 10.242 5.836 1 97 264 GLU A N 1
ATOM 2062 C CA . GLU A 1 264 ? 2.867 9.836 6.102 1 97 264 GLU A CA 1
ATOM 2063 C C . GLU A 1 264 ? 2.924 8.68 7.09 1 97 264 GLU A C 1
ATOM 2065 O O . GLU A 1 264 ? 2.414 8.781 8.203 1 97 264 GLU A O 1
ATOM 2070 N N . GLY A 1 265 ? 3.479 7.598 6.617 1 95.25 265 GLY A N 1
ATOM 2071 C CA . GLY A 1 265 ? 3.553 6.414 7.457 1 95.25 265 GLY A CA 1
ATOM 2072 C C . GLY A 1 265 ? 4.938 6.168 8.023 1 95.25 265 GLY A C 1
ATOM 2073 O O . GLY A 1 265 ? 5.941 6.406 7.348 1 95.25 265 GLY A O 1
ATOM 2074 N N . LYS A 1 266 ? 4.945 5.672 9.242 1 92.06 266 LYS A N 1
ATOM 2075 C CA . LYS A 1 266 ? 6.168 5.203 9.891 1 92.06 266 LYS A CA 1
ATOM 2076 C C . LYS A 1 266 ? 5.973 3.822 10.508 1 92.06 266 LYS A C 1
ATOM 2078 O O . LYS A 1 266 ? 4.859 3.463 10.891 1 92.06 266 LYS A O 1
ATOM 2083 N N . ARG A 1 267 ? 7.07 3.094 10.578 1 87.38 267 ARG A N 1
ATOM 2084 C CA . ARG A 1 267 ? 7.043 1.737 11.109 1 87.38 267 ARG A CA 1
ATOM 2085 C C . ARG A 1 267 ? 6.805 1.749 12.617 1 87.38 267 ARG A C 1
ATOM 2087 O O . ARG A 1 267 ? 6.066 0.909 13.141 1 87.38 267 ARG A O 1
ATOM 2094 N N . ASN A 1 268 ? 7.531 2.658 13.219 1 83.12 268 ASN A N 1
ATOM 2095 C CA . ASN A 1 268 ? 7.477 2.725 14.68 1 83.12 268 ASN A CA 1
ATOM 2096 C C . ASN A 1 268 ? 7.18 4.141 15.164 1 83.12 268 ASN A C 1
ATOM 2098 O O . ASN A 1 268 ? 7.414 5.109 14.445 1 83.12 268 ASN A O 1
ATOM 2102 N N . LEU A 1 269 ? 6.598 4.055 16.344 1 78.25 269 LEU A N 1
ATOM 2103 C CA . LEU A 1 269 ? 6.492 5.352 17 1 78.25 269 LEU A CA 1
ATOM 2104 C C . LEU A 1 269 ? 7.875 5.949 17.266 1 78.25 269 LEU A C 1
ATOM 2106 O O . LEU A 1 269 ? 8.812 5.223 17.594 1 78.25 269 LEU A O 1
ATOM 2110 N N . PRO A 1 270 ? 7.879 7.176 16.984 1 71.88 270 PRO A N 1
ATOM 2111 C CA . PRO A 1 270 ? 9.148 7.816 17.344 1 71.88 270 PRO A CA 1
ATOM 2112 C C . PRO A 1 270 ? 9.5 7.645 18.828 1 71.88 270 PRO A C 1
ATOM 2114 O O . PRO A 1 270 ? 8.695 7.117 19.594 1 71.88 270 PRO A O 1
ATOM 2117 N N . SER A 1 271 ? 10.656 7.922 19.188 1 72.31 271 SER A N 1
ATOM 2118 C CA . SER A 1 271 ? 11.125 7.805 20.562 1 72.31 271 SER A CA 1
ATOM 2119 C C . SER A 1 271 ? 10.133 8.43 21.531 1 72.31 271 SER A C 1
ATOM 2121 O O . SER A 1 271 ? 9.531 9.461 21.234 1 72.31 271 SER A O 1
ATOM 2123 N N . VAL A 1 272 ? 9.82 7.621 22.578 1 67.81 272 VAL A N 1
ATOM 2124 C CA . VAL A 1 272 ? 8.844 8.039 23.562 1 67.81 272 VAL A CA 1
ATOM 2125 C C . VAL A 1 272 ? 9.547 8.711 24.75 1 67.81 272 VAL A C 1
ATOM 2127 O O . VAL A 1 272 ? 10.469 8.141 25.328 1 67.81 272 VAL A O 1
ATOM 2130 N N . THR A 1 273 ? 9.336 9.984 24.844 1 63 273 THR A N 1
ATOM 2131 C CA . THR A 1 273 ? 9.805 10.734 26.016 1 63 273 THR A CA 1
ATOM 2132 C C . THR A 1 273 ? 8.633 11.117 26.906 1 63 273 THR A C 1
ATOM 2134 O O . THR A 1 273 ? 7.664 11.727 26.453 1 63 273 THR A O 1
ATOM 2137 N N . ASN A 1 274 ? 8.695 10.781 28.188 1 62.62 274 ASN A N 1
ATOM 2138 C CA . ASN A 1 274 ? 7.656 11.062 29.172 1 62.62 274 ASN A CA 1
ATOM 2139 C C . ASN A 1 274 ? 6.293 10.57 28.688 1 62.62 274 ASN A C 1
ATOM 2141 O O . ASN A 1 274 ? 5.297 11.289 28.797 1 62.62 274 ASN A O 1
ATOM 2145 N N . GLY A 1 275 ? 6.293 9.414 27.984 1 68.31 275 GLY A N 1
ATOM 2146 C CA . GLY A 1 275 ? 5.047 8.758 27.609 1 68.31 275 GLY A CA 1
ATOM 2147 C C . GLY A 1 275 ? 4.477 9.258 26.297 1 68.31 275 GLY A C 1
ATOM 2148 O O . GLY A 1 275 ? 3.426 8.789 25.844 1 68.31 275 GLY A O 1
ATOM 2149 N N . VAL A 1 276 ? 5.16 10.258 25.828 1 76.81 276 VAL A N 1
ATOM 2150 C CA . VAL A 1 276 ? 4.648 10.812 24.578 1 76.81 276 VAL A CA 1
ATOM 2151 C C . VAL A 1 276 ? 5.676 10.609 23.469 1 76.81 276 VAL A C 1
ATOM 2153 O O . VAL A 1 276 ? 6.863 10.875 23.656 1 76.81 276 VAL A O 1
ATOM 2156 N N . ALA A 1 277 ? 5.195 10.086 22.422 1 84.81 277 ALA A N 1
ATOM 2157 C CA . ALA A 1 277 ? 6.082 9.898 21.281 1 84.81 277 ALA A CA 1
ATOM 2158 C C . ALA A 1 277 ? 6.496 11.234 20.672 1 84.81 277 ALA A C 1
ATOM 2160 O O . ALA A 1 277 ? 5.645 12.07 20.359 1 84.81 277 ALA A O 1
ATOM 2161 N N . ASP A 1 278 ? 7.727 11.383 20.578 1 88.19 278 ASP A N 1
ATOM 2162 C CA . ASP A 1 278 ? 8.266 12.648 20.078 1 88.19 278 ASP A CA 1
ATOM 2163 C C . ASP A 1 278 ? 8.25 12.688 18.547 1 88.19 278 ASP A C 1
ATOM 2165 O O . ASP A 1 278 ? 8.211 11.641 17.906 1 88.19 278 ASP A O 1
ATOM 2169 N N . ILE A 1 279 ? 8.18 13.906 18.062 1 94.81 279 ILE A N 1
ATOM 2170 C CA . ILE A 1 279 ? 8.359 14.141 16.641 1 94.81 279 ILE A CA 1
ATOM 2171 C C . ILE A 1 279 ? 9.805 14.562 16.375 1 94.81 279 ILE A C 1
ATOM 2173 O O . ILE A 1 279 ? 10.227 15.641 16.781 1 94.81 279 ILE A O 1
ATOM 2177 N N . SER A 1 280 ? 10.617 13.672 15.703 1 93.94 280 SER A N 1
ATOM 2178 C CA . SER A 1 280 ? 12.008 14.008 15.406 1 93.94 280 SER A CA 1
ATOM 2179 C C . SER A 1 280 ? 12.102 15.188 14.445 1 93.94 280 SER A C 1
ATOM 2181 O O . SER A 1 280 ? 11.141 15.492 13.734 1 93.94 280 SER A O 1
ATOM 2183 N N . ASP A 1 281 ? 13.227 15.805 14.469 1 96.31 281 ASP A N 1
ATOM 2184 C CA . ASP A 1 281 ? 13.461 16.922 13.555 1 96.31 281 ASP A CA 1
ATOM 2185 C C . ASP A 1 281 ? 13.344 16.469 12.102 1 96.31 281 ASP A C 1
ATOM 2187 O O . ASP A 1 281 ? 12.805 17.203 11.266 1 96.31 281 ASP A O 1
ATOM 2191 N N . GLU A 1 282 ? 13.781 15.312 11.812 1 95.5 282 GLU A N 1
ATOM 2192 C CA . GLU A 1 282 ? 13.727 14.773 10.453 1 95.5 282 GLU A CA 1
ATOM 2193 C C . GLU A 1 282 ? 12.289 14.523 10.016 1 95.5 282 GLU A C 1
ATOM 2195 O O . GLU A 1 282 ? 11.922 14.82 8.875 1 95.5 282 GLU A O 1
ATOM 2200 N N . LEU A 1 283 ? 11.547 13.945 10.898 1 96.06 283 LEU A N 1
ATOM 2201 C CA . LEU A 1 283 ? 10.156 13.656 10.586 1 96.06 283 LEU A CA 1
ATOM 2202 C C . LEU A 1 283 ? 9.375 14.953 10.352 1 96.06 283 LEU A C 1
ATOM 2204 O O . LEU A 1 283 ? 8.609 15.055 9.398 1 96.06 283 LEU A O 1
ATOM 2208 N N . LEU A 1 284 ? 9.586 15.883 11.203 1 97.75 284 LEU A N 1
ATOM 2209 C CA . LEU A 1 284 ? 8.953 17.188 11.023 1 97.75 284 LEU A CA 1
ATOM 2210 C C . LEU A 1 284 ? 9.406 17.828 9.727 1 97.75 284 LEU A C 1
ATOM 2212 O O . LEU A 1 284 ? 8.594 18.406 8.992 1 97.75 284 LEU A O 1
ATOM 2216 N N . GLY A 1 285 ? 10.734 17.797 9.5 1 97.56 285 GLY A N 1
ATOM 2217 C CA . GLY A 1 285 ? 11.266 18.328 8.258 1 97.56 285 GLY A CA 1
ATOM 2218 C C . GLY A 1 285 ? 10.602 17.734 7.023 1 97.56 285 GLY A C 1
ATOM 2219 O O . GLY A 1 285 ? 10.289 18.453 6.074 1 97.56 285 GLY A O 1
ATOM 2220 N N . GLN A 1 286 ? 10.344 16.453 7.043 1 97 286 GLN A N 1
ATOM 2221 C CA . GLN A 1 286 ? 9.68 15.766 5.938 1 97 286 GLN A CA 1
ATOM 2222 C C . GLN A 1 286 ? 8.266 16.297 5.73 1 97 286 GLN A C 1
ATOM 2224 O O . GLN A 1 286 ? 7.855 16.562 4.598 1 97 286 GLN A O 1
ATOM 2229 N N . MET A 1 287 ? 7.586 16.5 6.789 1 97.94 287 MET A N 1
ATOM 2230 C CA . MET A 1 287 ? 6.199 16.938 6.676 1 97.94 287 MET A CA 1
ATOM 2231 C C . MET A 1 287 ? 6.133 18.406 6.242 1 97.94 287 MET A C 1
ATOM 2233 O O . MET A 1 287 ? 5.277 18.781 5.438 1 97.94 287 MET A O 1
ATOM 2237 N N . VAL A 1 288 ? 7.035 19.188 6.738 1 98.06 288 VAL A N 1
ATOM 2238 C CA . VAL A 1 288 ? 7.102 20.578 6.32 1 98.06 288 VAL A CA 1
ATOM 2239 C C . VAL A 1 288 ? 7.434 20.656 4.832 1 98.06 288 VAL A C 1
ATOM 2241 O O . VAL A 1 288 ? 6.785 21.391 4.086 1 98.06 288 VAL A O 1
ATOM 2244 N N . GLY A 1 289 ? 8.438 19.906 4.465 1 96.88 289 GLY A N 1
ATOM 2245 C CA . GLY A 1 289 ? 8.766 19.844 3.051 1 96.88 289 GLY A CA 1
ATOM 2246 C C . GLY A 1 289 ? 7.602 19.375 2.189 1 96.88 289 GLY A C 1
ATOM 2247 O O . GLY A 1 289 ? 7.406 19.891 1.081 1 96.88 289 GLY A O 1
ATOM 2248 N N . GLY A 1 290 ? 6.855 18.391 2.697 1 96.62 290 GLY A N 1
ATOM 2249 C CA . GLY A 1 290 ? 5.656 17.938 2.006 1 96.62 290 GLY A CA 1
ATOM 2250 C C . GLY A 1 290 ? 4.629 19.047 1.819 1 96.62 290 GLY A C 1
ATOM 2251 O O . GLY A 1 290 ? 4.066 19.203 0.732 1 96.62 290 GLY A O 1
ATOM 2252 N N . ALA A 1 291 ? 4.41 19.797 2.805 1 96.56 291 ALA A N 1
ATOM 2253 C CA . ALA A 1 291 ? 3.463 20.906 2.738 1 96.56 291 ALA A CA 1
ATOM 2254 C C . ALA A 1 291 ? 3.92 21.969 1.735 1 96.56 291 ALA A C 1
ATOM 2256 O O . ALA A 1 291 ? 3.119 22.469 0.944 1 96.56 291 ALA A O 1
ATOM 2257 N N . LEU A 1 292 ? 5.188 22.266 1.722 1 94.5 292 LEU A N 1
ATOM 2258 C CA . LEU A 1 292 ? 5.738 23.25 0.797 1 94.5 292 LEU A CA 1
ATOM 2259 C C . LEU A 1 292 ? 5.652 22.75 -0.642 1 94.5 292 LEU A C 1
ATOM 2261 O O . LEU A 1 292 ? 5.312 23.516 -1.548 1 94.5 292 LEU A O 1
ATOM 2265 N N . ALA A 1 293 ? 5.945 21.5 -0.796 1 93.25 293 ALA A N 1
ATOM 2266 C CA . ALA A 1 293 ? 5.934 20.938 -2.139 1 93.25 293 ALA A CA 1
ATOM 2267 C C . ALA A 1 293 ? 4.531 20.984 -2.744 1 93.25 293 ALA A C 1
ATOM 2269 O O . ALA A 1 293 ? 4.379 21.062 -3.965 1 93.25 293 ALA A O 1
ATOM 2270 N N . LEU A 1 294 ? 3.51 20.969 -1.904 1 91.19 294 LEU A N 1
ATOM 2271 C CA . LEU A 1 294 ? 2.125 20.969 -2.365 1 91.19 294 LEU A CA 1
ATOM 2272 C C . LEU A 1 294 ? 1.726 22.344 -2.889 1 91.19 294 LEU A C 1
ATOM 2274 O O . LEU A 1 294 ? 0.692 22.484 -3.547 1 91.19 294 LEU A O 1
ATOM 2278 N N . GLN A 1 295 ? 2.482 23.312 -2.658 1 84.19 295 GLN A N 1
ATOM 2279 C CA . GLN A 1 295 ? 2.162 24.656 -3.123 1 84.19 295 GLN A CA 1
ATOM 2280 C C . GLN A 1 295 ? 2.209 24.734 -4.648 1 84.19 295 GLN A C 1
ATOM 2282 O O . GLN A 1 295 ? 1.651 25.656 -5.242 1 84.19 295 GLN A O 1
ATOM 2287 N N . GLY A 1 296 ? 2.879 23.828 -5.219 1 68.56 296 GLY A N 1
ATOM 2288 C CA . GLY A 1 296 ? 3 23.781 -6.668 1 68.56 296 GLY A CA 1
ATOM 2289 C C . GLY A 1 296 ? 1.752 23.266 -7.359 1 68.56 296 GLY A C 1
ATOM 2290 O O . GLY A 1 296 ? 1.613 23.391 -8.578 1 68.56 296 GLY A O 1
ATOM 2291 N N . ILE A 1 297 ? 0.979 22.578 -6.641 1 63.28 297 ILE A N 1
ATOM 2292 C CA . ILE A 1 297 ? -0.221 22.031 -7.258 1 63.28 297 ILE A CA 1
ATOM 2293 C C . ILE A 1 297 ? -1.263 23.141 -7.438 1 63.28 297 ILE A C 1
ATOM 2295 O O . ILE A 1 297 ? -1.639 23.797 -6.473 1 63.28 297 ILE A O 1
ATOM 2299 N N . PRO A 1 298 ? -1.376 23.438 -8.836 1 55.41 298 PRO A N 1
ATOM 2300 C CA . PRO A 1 298 ? -2.381 24.484 -9.062 1 55.41 298 PRO A CA 1
ATOM 2301 C C . PRO A 1 298 ? -3.725 24.156 -8.422 1 55.41 298 PRO A C 1
ATOM 2303 O O . PRO A 1 298 ? -4.207 23.016 -8.531 1 55.41 298 PRO A O 1
ATOM 2306 N N . GLY A 1 299 ? -4.004 24.516 -7.266 1 54.66 299 GLY A N 1
ATOM 2307 C CA . GLY A 1 299 ? -5.348 24.344 -6.734 1 54.66 299 GLY A CA 1
ATOM 2308 C C . GLY A 1 299 ? -6.082 25.656 -6.531 1 54.66 299 GLY A C 1
ATOM 2309 O O . GLY A 1 299 ? -5.754 26.438 -5.625 1 54.66 299 GLY A O 1
ATOM 2310 N N . ARG A 1 300 ? -6.551 26.156 -7.766 1 53.19 300 ARG A N 1
ATOM 2311 C CA . ARG A 1 300 ? -7.305 27.391 -7.559 1 53.19 300 ARG A CA 1
ATOM 2312 C C . ARG A 1 300 ? -8.602 27.109 -6.801 1 53.19 300 ARG A C 1
ATOM 2314 O O . ARG A 1 300 ? -9.344 26.203 -7.145 1 53.19 300 ARG A O 1
ATOM 2321 N N . LEU A 1 301 ? -8.578 27.703 -5.562 1 57.59 301 LEU A N 1
ATOM 2322 C CA . LEU A 1 301 ? -9.828 27.797 -4.82 1 57.59 301 LEU A CA 1
ATOM 2323 C C . LEU A 1 301 ? -10.859 28.609 -5.602 1 57.59 301 LEU A C 1
ATOM 2325 O O . LEU A 1 301 ? -10.508 29.359 -6.512 1 57.59 301 LEU A O 1
ATOM 2329 N N . LYS A 1 302 ? -12.016 28.203 -5.539 1 55.44 302 LYS A N 1
ATOM 2330 C CA . LYS A 1 302 ? -13.094 28.953 -6.184 1 55.44 302 LYS A CA 1
ATOM 2331 C C . LYS A 1 302 ? -12.859 30.453 -6.078 1 55.44 302 LYS A C 1
ATOM 2333 O O . LYS A 1 302 ? -13.164 31.203 -7.012 1 55.44 302 LYS A O 1
ATOM 2338 N N . SER A 1 303 ? -12.289 30.766 -4.969 1 51.31 303 SER A N 1
ATOM 2339 C CA . SER A 1 303 ? -12.141 32.188 -4.707 1 51.31 303 SER A CA 1
ATOM 2340 C C . SER A 1 303 ? -10.953 32.781 -5.465 1 51.31 303 SER A C 1
ATOM 2342 O O . SER A 1 303 ? -10.758 34 -5.492 1 51.31 303 SER A O 1
ATOM 2344 N N . GLY A 1 304 ? -10.273 31.828 -6.133 1 58.41 304 GLY A N 1
ATOM 2345 C CA . GLY A 1 304 ? -9.062 32.312 -6.766 1 58.41 304 GLY A CA 1
ATOM 2346 C C . GLY A 1 304 ? -7.902 32.469 -5.801 1 58.41 304 GLY A C 1
ATOM 2347 O O . GLY A 1 304 ? -6.773 32.719 -6.215 1 58.41 304 GLY A O 1
ATOM 2348 N N . ALA A 1 305 ? -8.266 32.344 -4.527 1 59.78 305 ALA A N 1
ATOM 2349 C CA . ALA A 1 305 ? -7.234 32.5 -3.51 1 59.78 305 ALA A CA 1
ATOM 2350 C C . ALA A 1 305 ? -6.289 31.312 -3.473 1 59.78 305 ALA A C 1
ATOM 2352 O O . ALA A 1 305 ? -6.664 30.203 -3.865 1 59.78 305 ALA A O 1
ATOM 2353 N N . ALA A 1 306 ? -5.105 31.672 -3.111 1 66.5 306 ALA A N 1
ATOM 2354 C CA . ALA A 1 306 ? -4.09 30.625 -2.961 1 66.5 306 ALA A CA 1
ATOM 2355 C C . ALA A 1 306 ? -4.363 29.766 -1.728 1 66.5 306 ALA A C 1
ATOM 2357 O O . ALA A 1 306 ? -4.832 30.281 -0.705 1 66.5 306 ALA A O 1
ATOM 2358 N N . ARG A 1 307 ? -4.16 28.594 -1.886 1 84.81 307 ARG A N 1
ATOM 2359 C CA . ARG A 1 307 ? -4.281 27.656 -0.772 1 84.81 307 ARG A CA 1
ATOM 2360 C C . ARG A 1 307 ? -3.223 27.922 0.291 1 84.81 307 ARG A C 1
ATOM 2362 O O . ARG A 1 307 ? -2.043 28.078 -0.028 1 84.81 307 ARG A O 1
ATOM 2369 N N . ALA A 1 308 ? -3.658 28.094 1.536 1 91.62 308 ALA A N 1
ATOM 2370 C CA . ALA A 1 308 ? -2.725 28.422 2.613 1 91.62 308 ALA A CA 1
ATOM 2371 C C . ALA A 1 308 ? -2.67 27.297 3.643 1 91.62 308 ALA A C 1
ATOM 2373 O O . ALA A 1 308 ? -1.771 27.25 4.484 1 91.62 308 ALA A O 1
ATOM 2374 N N . ASP A 1 309 ? -3.623 26.406 3.586 1 94.88 309 ASP A N 1
ATOM 2375 C CA . ASP A 1 309 ? -3.752 25.391 4.629 1 94.88 309 ASP A CA 1
ATOM 2376 C C . ASP A 1 309 ? -3.514 23.984 4.062 1 94.88 309 ASP A C 1
ATOM 2378 O O . ASP A 1 309 ? -4.145 23.594 3.078 1 94.88 309 ASP A O 1
ATOM 2382 N N . PHE A 1 310 ? -2.592 23.328 4.691 1 96.31 310 PHE A N 1
ATOM 2383 C CA . PHE A 1 310 ? -2.221 21.969 4.285 1 96.31 310 PHE A CA 1
ATOM 2384 C C . PHE A 1 310 ? -2.275 21.016 5.469 1 96.31 310 PHE A C 1
ATOM 2386 O O . PHE A 1 310 ? -1.887 21.375 6.582 1 96.31 310 PHE A O 1
ATOM 2393 N N . VAL A 1 311 ? -2.744 19.797 5.23 1 98.25 311 VAL A N 1
ATOM 2394 C CA . VAL A 1 311 ? -2.908 18.828 6.316 1 98.25 311 VAL A CA 1
ATOM 2395 C C . VAL A 1 311 ? -2.129 17.562 5.996 1 98.25 311 VAL A C 1
ATOM 2397 O O . VAL A 1 311 ? -2.125 17.094 4.855 1 98.25 311 VAL A O 1
ATOM 2400 N N . THR A 1 312 ? -1.465 17 7 1 98.5 312 THR A N 1
ATOM 2401 C CA . THR A 1 312 ? -0.812 15.695 6.922 1 98.5 312 THR A CA 1
ATOM 2402 C C . THR A 1 312 ? -1.294 14.781 8.039 1 98.5 312 THR A C 1
ATOM 2404 O O . THR A 1 312 ? -1.364 15.195 9.203 1 98.5 312 THR A O 1
ATOM 2407 N N . ILE A 1 313 ? -1.672 13.617 7.676 1 98.75 313 ILE A N 1
ATOM 2408 C CA . ILE A 1 313 ? -1.976 12.562 8.633 1 98.75 313 ILE A CA 1
ATOM 2409 C C . ILE A 1 313 ? -0.748 11.672 8.828 1 98.75 313 ILE A C 1
ATOM 2411 O O . ILE A 1 313 ? -0.353 10.945 7.918 1 98.75 313 ILE A O 1
ATOM 2415 N N . LEU A 1 314 ? -0.145 11.797 9.992 1 98.12 314 LEU A N 1
ATOM 2416 C CA . LEU A 1 314 ? 0.973 10.93 10.359 1 98.12 314 LEU A CA 1
ATOM 2417 C C . LEU A 1 314 ? 0.477 9.656 11.039 1 98.12 314 LEU A C 1
ATOM 2419 O O . LEU A 1 314 ? -0.289 9.727 12.008 1 98.12 314 LEU A O 1
ATOM 2423 N N . VAL A 1 315 ? 0.903 8.547 10.516 1 97.56 315 VAL A N 1
ATOM 2424 C CA . VAL A 1 315 ? 0.483 7.273 11.094 1 97.56 315 VAL A CA 1
ATOM 2425 C C . VAL A 1 315 ? 1.709 6.438 11.453 1 97.56 315 VAL A C 1
ATOM 2427 O O . VAL A 1 315 ? 2.66 6.355 10.672 1 97.56 315 VAL A O 1
ATOM 2430 N N . ALA A 1 316 ? 1.73 5.895 12.609 1 94.88 316 ALA A N 1
ATOM 2431 C CA . ALA A 1 316 ? 2.74 4.965 13.102 1 94.88 316 ALA A CA 1
ATOM 2432 C C . ALA A 1 316 ? 2.105 3.861 13.945 1 94.88 316 ALA A C 1
ATOM 2434 O O . ALA A 1 316 ? 1.544 4.129 15.008 1 94.88 316 ALA A O 1
ATOM 2435 N N . THR A 1 317 ? 2.234 2.619 13.484 1 93.81 317 THR A N 1
ATOM 2436 C CA . THR A 1 317 ? 1.524 1.503 14.102 1 93.81 317 THR A CA 1
ATOM 2437 C C . THR A 1 317 ? 0.02 1.763 14.117 1 93.81 317 THR A C 1
ATOM 2439 O O . THR A 1 317 ? -0.604 1.896 13.062 1 93.81 317 THR A O 1
ATOM 2442 N N . HIS A 1 318 ? -0.556 1.716 15.289 1 95.62 318 HIS A N 1
ATOM 2443 C CA . HIS A 1 318 ? -1.986 1.979 15.398 1 95.62 318 HIS A CA 1
ATOM 2444 C C . HIS A 1 318 ? -2.25 3.379 15.938 1 95.62 318 HIS A C 1
ATOM 2446 O O . HIS A 1 318 ? -3.359 3.676 16.391 1 95.62 318 HIS A O 1
ATOM 2452 N N . TRP A 1 319 ? -1.266 4.289 15.875 1 96.31 319 TRP A N 1
ATOM 2453 C CA . TRP A 1 319 ? -1.395 5.676 16.312 1 96.31 319 TRP A CA 1
ATOM 2454 C C . TRP A 1 319 ? -1.467 6.621 15.117 1 96.31 319 TRP A C 1
ATOM 2456 O O . TRP A 1 319 ? -0.819 6.387 14.094 1 96.31 319 TRP A O 1
ATOM 2466 N N . VAL A 1 320 ? -2.246 7.688 15.336 1 97.75 320 VAL A N 1
ATOM 2467 C CA . VAL A 1 320 ? -2.365 8.711 14.305 1 97.75 320 VAL A CA 1
ATOM 2468 C C . VAL A 1 320 ? -2.213 10.094 14.922 1 97.75 320 VAL A C 1
ATOM 2470 O O . VAL A 1 320 ? -2.59 10.312 16.078 1 97.75 320 VAL A O 1
ATOM 2473 N N . LYS A 1 321 ? -1.627 10.938 14.219 1 98 321 LYS A N 1
ATOM 2474 C CA . LYS A 1 321 ? -1.499 12.344 14.578 1 98 321 LYS A CA 1
ATOM 2475 C C . LYS A 1 321 ? -1.74 13.242 13.375 1 98 321 LYS A C 1
ATOM 2477 O O . LYS A 1 321 ? -1.214 12.992 12.289 1 98 321 LYS A O 1
ATOM 2482 N N . LEU A 1 322 ? -2.57 14.266 13.531 1 98.75 322 LEU A N 1
ATOM 2483 C CA . LEU A 1 322 ? -2.859 15.188 12.438 1 98.75 322 LEU A CA 1
ATOM 2484 C C . LEU A 1 322 ? -2.037 16.469 12.57 1 98.75 322 LEU A C 1
ATOM 2486 O O . LEU A 1 322 ? -1.908 17.016 13.672 1 98.75 322 LEU A O 1
ATOM 2490 N N . PHE A 1 323 ? -1.505 16.891 11.477 1 98.75 323 PHE A N 1
ATOM 2491 C CA . PHE A 1 323 ? -0.746 18.125 11.414 1 98.75 323 PHE A CA 1
ATOM 2492 C C . PHE A 1 323 ? -1.394 19.109 10.438 1 98.75 323 PHE A C 1
ATOM 2494 O O . PHE A 1 323 ? -1.864 18.703 9.367 1 98.75 323 PHE A O 1
ATOM 2501 N N . HIS A 1 324 ? -1.447 20.312 10.82 1 98.69 324 HIS A N 1
ATOM 2502 C CA . HIS A 1 324 ? -1.878 21.438 9.984 1 98.69 324 HIS A CA 1
ATOM 2503 C C . HIS A 1 324 ? -0.741 22.422 9.766 1 98.69 324 HIS A C 1
ATOM 2505 O O . HIS A 1 324 ? -0.14 22.922 10.719 1 98.69 324 HIS A O 1
ATOM 2511 N N . PHE A 1 325 ? -0.423 22.672 8.539 1 98.19 325 PHE A N 1
ATOM 2512 C CA . PHE A 1 325 ? 0.587 23.656 8.141 1 98.19 325 PHE A CA 1
ATOM 2513 C C . PHE A 1 325 ? -0.063 24.875 7.523 1 98.19 325 PHE A C 1
ATOM 2515 O O . PHE A 1 325 ? -0.732 24.781 6.492 1 98.19 325 PHE A O 1
ATOM 2522 N N . HIS A 1 326 ? 0.138 25.984 8.109 1 96.94 326 HIS A N 1
ATOM 2523 C CA . HIS A 1 326 ? -0.361 27.234 7.574 1 96.94 326 HIS A CA 1
ATOM 2524 C C . HIS A 1 326 ? 0.751 28.031 6.887 1 96.94 326 HIS A C 1
ATOM 2526 O O . HIS A 1 326 ? 1.729 28.422 7.531 1 96.94 326 HIS A O 1
ATOM 2532 N N . ILE A 1 327 ? 0.592 28.219 5.633 1 94.19 327 ILE A N 1
ATOM 2533 C CA . ILE A 1 327 ? 1.539 28.953 4.805 1 94.19 327 ILE A CA 1
ATOM 2534 C C . ILE A 1 327 ? 0.86 30.203 4.227 1 94.19 327 ILE A C 1
ATOM 2536 O O . ILE A 1 327 ? 0.135 30.109 3.232 1 94.19 327 ILE A O 1
ATOM 2540 N N . SER A 1 328 ? 1.223 31.328 4.793 1 91.44 328 SER A N 1
ATOM 2541 C CA . SER A 1 328 ? 0.573 32.562 4.352 1 91.44 328 SER A CA 1
ATOM 2542 C C . SER A 1 328 ? 1.079 32.969 2.979 1 91.44 328 SER A C 1
ATOM 2544 O O . SER A 1 328 ? 2.172 32.594 2.562 1 91.44 328 SER A O 1
ATOM 2546 N N . ALA A 1 329 ? 0.274 33.812 2.332 1 87.25 329 ALA A N 1
ATOM 2547 C CA . ALA A 1 329 ? 0.66 34.344 1.024 1 87.25 329 ALA A CA 1
ATOM 2548 C C . ALA A 1 329 ? 1.938 35.156 1.121 1 87.25 329 ALA A C 1
ATOM 2550 O O . ALA A 1 329 ? 2.803 35.094 0.244 1 87.25 329 ALA A O 1
ATOM 2551 N N . ASP A 1 330 ? 2.014 35.969 2.143 1 86.81 330 ASP A N 1
ATOM 2552 C CA . ASP A 1 330 ? 3.195 36.781 2.344 1 86.81 330 ASP A CA 1
ATOM 2553 C C . ASP A 1 330 ? 4.445 35.938 2.541 1 86.81 330 ASP A C 1
ATOM 2555 O O . ASP A 1 330 ? 5.504 36.25 1.994 1 86.81 330 ASP A O 1
ATOM 2559 N N . TYR A 1 331 ? 4.305 34.938 3.326 1 90.75 331 TYR A N 1
ATOM 2560 C CA . TYR A 1 331 ? 5.391 34 3.533 1 90.75 331 TYR A CA 1
ATOM 2561 C C . TYR A 1 331 ? 5.848 33.406 2.209 1 90.75 331 TYR A C 1
ATOM 2563 O O . TYR A 1 331 ? 7.043 33.375 1.902 1 90.75 331 TYR A O 1
ATOM 2571 N N . LYS A 1 332 ? 4.969 32.969 1.437 1 87.12 332 LYS A N 1
ATOM 2572 C CA . LYS A 1 332 ? 5.266 32.344 0.145 1 87.12 332 LYS A CA 1
ATOM 2573 C C . LYS A 1 332 ? 5.953 33.344 -0.79 1 87.12 332 LYS A C 1
ATOM 2575 O O . LYS A 1 332 ? 6.918 33 -1.472 1 87.12 332 LYS A O 1
ATOM 2580 N N . ARG A 1 333 ? 5.512 34.5 -0.846 1 83.94 333 ARG A N 1
ATOM 2581 C CA . ARG A 1 333 ? 6.047 35.531 -1.726 1 83.94 333 ARG A CA 1
ATOM 2582 C C . ARG A 1 333 ? 7.477 35.875 -1.34 1 83.94 333 ARG A C 1
ATOM 2584 O O . ARG A 1 333 ? 8.281 36.25 -2.195 1 83.94 333 ARG A O 1
ATOM 2591 N N . SER A 1 334 ? 7.727 35.75 -0.163 1 86 334 SER A N 1
ATOM 2592 C CA . SER A 1 334 ? 9.023 36.188 0.338 1 86 334 SER A CA 1
ATOM 2593 C C . SER A 1 334 ? 10.148 35.312 -0.228 1 86 334 SER A C 1
ATOM 2595 O O . SER A 1 334 ? 11.32 35.719 -0.195 1 86 334 SER A O 1
ATOM 2597 N N . TYR A 1 335 ? 9.844 34.125 -0.657 1 83.88 335 TYR A N 1
ATOM 2598 C CA . TYR A 1 335 ? 10.859 33.344 -1.346 1 83.88 335 TYR A CA 1
ATOM 2599 C C . TYR A 1 335 ? 11.445 34.125 -2.523 1 83.88 335 TYR A C 1
ATOM 2601 O O . TYR A 1 335 ? 12.641 34.031 -2.795 1 83.88 335 TYR A O 1
ATOM 2609 N N . GLY A 1 336 ? 10.586 34.688 -3.268 1 77.81 336 GLY A N 1
ATOM 2610 C CA . GLY A 1 336 ? 11.008 35.469 -4.414 1 77.81 336 GLY A CA 1
ATOM 2611 C C . GLY A 1 336 ? 11.953 36.594 -4.047 1 77.81 336 GLY A C 1
ATOM 2612 O O . GLY A 1 336 ? 12.867 36.938 -4.809 1 77.81 336 GLY A O 1
ATOM 2613 N N . ASP A 1 337 ? 11.742 37.156 -2.938 1 75.25 337 ASP A N 1
ATOM 2614 C CA . ASP A 1 337 ? 12.539 38.281 -2.486 1 75.25 337 ASP A CA 1
ATOM 2615 C C . ASP A 1 337 ? 13.953 37.844 -2.111 1 75.25 337 ASP A C 1
ATOM 2617 O O . ASP A 1 337 ? 14.891 38.656 -2.143 1 75.25 337 ASP A O 1
ATOM 2621 N N . LEU A 1 338 ? 14.023 36.625 -1.722 1 74.81 338 LEU A N 1
ATOM 2622 C CA . LEU A 1 338 ? 15.328 36.125 -1.355 1 74.81 338 LEU A CA 1
ATOM 2623 C C . LEU A 1 338 ? 16.266 36.094 -2.562 1 74.81 338 LEU A C 1
ATOM 2625 O O . LEU A 1 338 ? 17.484 36.219 -2.416 1 74.81 338 LEU A O 1
ATOM 2629 N N . ALA A 1 339 ? 15.719 35.875 -3.666 1 64.06 339 ALA A N 1
ATOM 2630 C CA . ALA A 1 339 ? 16.516 35.875 -4.891 1 64.06 339 ALA A CA 1
ATOM 2631 C C . ALA A 1 339 ? 17.156 37.219 -5.129 1 64.06 339 ALA A C 1
ATOM 2633 O O . ALA A 1 339 ? 18.281 37.312 -5.625 1 64.06 339 ALA A O 1
ATOM 2634 N N . GLY A 1 340 ? 16.422 38.156 -4.773 1 60.47 340 GLY A N 1
ATOM 2635 C CA . GLY A 1 340 ? 16.875 39.531 -5.023 1 60.47 340 GLY A CA 1
ATOM 2636 C C . GLY A 1 340 ? 17.656 40.094 -3.861 1 60.47 340 GLY A C 1
ATOM 2637 O O . GLY A 1 340 ? 18.312 41.156 -4 1 60.47 340 GLY A O 1
ATOM 2638 N N . ARG A 1 341 ? 17.438 39.594 -2.715 1 61.66 341 ARG A N 1
ATOM 2639 C CA . ARG A 1 341 ? 18.109 40.125 -1.537 1 61.66 341 ARG A CA 1
ATOM 2640 C C . ARG A 1 341 ? 18.812 39.031 -0.761 1 61.66 341 ARG A C 1
ATOM 2642 O O . ARG A 1 341 ? 18.469 38.75 0.395 1 61.66 341 ARG A O 1
ATOM 2649 N N . PRO A 1 342 ? 19.766 38.406 -1.311 1 57.53 342 PRO A N 1
ATOM 2650 C CA . PRO A 1 342 ? 20.375 37.219 -0.658 1 57.53 342 PRO A CA 1
ATOM 2651 C C . PRO A 1 342 ? 20.906 37.562 0.742 1 57.53 342 PRO A C 1
ATOM 2653 O O . PRO A 1 342 ? 20.984 36.656 1.59 1 57.53 342 PRO A O 1
ATOM 2656 N N . ASP A 1 343 ? 21.125 38.969 0.947 1 56.69 343 ASP A N 1
ATOM 2657 C CA . ASP A 1 343 ? 21.766 39.375 2.191 1 56.69 343 ASP A CA 1
ATOM 2658 C C . ASP A 1 343 ? 20.766 39.406 3.342 1 56.69 343 ASP A C 1
ATOM 2660 O O . ASP A 1 343 ? 21.141 39.312 4.512 1 56.69 343 ASP A O 1
ATOM 2664 N N . GLN A 1 344 ? 19.562 39.594 3.02 1 58.56 344 GLN A N 1
ATOM 2665 C CA . GLN A 1 344 ? 18.578 39.656 4.098 1 58.56 344 GLN A CA 1
ATOM 2666 C C . GLN A 1 344 ? 18.031 38.25 4.41 1 58.56 344 GLN A C 1
ATOM 2668 O O . GLN A 1 344 ? 17.719 37.938 5.562 1 58.56 344 GLN A O 1
ATOM 2673 N N . GLY A 1 345 ? 18.172 37.312 3.607 1 62.28 345 GLY A N 1
ATOM 2674 C CA . GLY A 1 345 ? 18.094 35.875 3.543 1 62.28 345 GLY A CA 1
ATOM 2675 C C . GLY A 1 345 ? 17.047 35.281 4.473 1 62.28 345 GLY A C 1
ATOM 2676 O O . GLY A 1 345 ? 17.172 34.156 4.914 1 62.28 345 GLY A O 1
ATOM 2677 N N . ILE A 1 346 ? 16.078 36.312 4.984 1 75.12 346 ILE A N 1
ATOM 2678 C CA . ILE A 1 346 ? 15.109 35.781 5.945 1 75.12 346 ILE A CA 1
ATOM 2679 C C . ILE A 1 346 ? 13.695 35.906 5.367 1 75.12 346 ILE A C 1
ATOM 2681 O O . ILE A 1 346 ? 13.344 36.906 4.754 1 75.12 346 ILE A O 1
ATOM 2685 N N . LEU A 1 347 ? 12.922 34.906 5.535 1 87.19 347 LEU A N 1
ATOM 2686 C CA . LEU A 1 347 ? 11.539 34.844 5.074 1 87.19 347 LEU A CA 1
ATOM 2687 C C . LEU A 1 347 ? 10.641 35.75 5.938 1 87.19 347 LEU A C 1
ATOM 2689 O O . LEU A 1 347 ? 10.891 35.906 7.133 1 87.19 347 LEU A O 1
ATOM 2693 N N . ASP A 1 348 ? 9.711 36.312 5.184 1 86.62 348 ASP A N 1
ATOM 2694 C CA . ASP A 1 348 ? 8.711 37.094 5.918 1 86.62 348 ASP A CA 1
ATOM 2695 C C . ASP A 1 348 ? 7.703 36.156 6.605 1 86.62 348 ASP A C 1
ATOM 2697 O O . ASP A 1 348 ? 7.176 35.25 5.988 1 86.62 348 ASP A O 1
ATOM 2701 N N . GLY A 1 349 ? 7.527 36.438 7.852 1 90.94 349 GLY A N 1
ATOM 2702 C CA . GLY A 1 349 ? 6.559 35.656 8.602 1 90.94 349 GLY A CA 1
ATOM 2703 C C . GLY A 1 349 ? 7.078 34.281 8.977 1 90.94 349 GLY A C 1
ATOM 2704 O O . GLY A 1 349 ? 8.289 34.062 9.016 1 90.94 349 GLY A O 1
ATOM 2705 N N . THR A 1 350 ? 6.164 33.438 9.461 1 95.88 350 THR A N 1
ATOM 2706 C CA . THR A 1 350 ? 6.52 32.062 9.883 1 95.88 350 THR A CA 1
ATOM 2707 C C . THR A 1 350 ? 5.586 31.047 9.25 1 95.88 350 THR A C 1
ATOM 2709 O O . THR A 1 350 ? 4.473 31.391 8.844 1 95.88 350 THR A O 1
ATOM 2712 N N . LEU A 1 351 ? 6.113 29.938 9.031 1 96.94 351 LEU A N 1
ATOM 2713 C CA . LEU A 1 351 ? 5.293 28.766 8.742 1 96.94 351 LEU A CA 1
ATOM 2714 C C . LEU A 1 351 ? 4.809 28.109 10.031 1 96.94 351 LEU A C 1
ATOM 2716 O O . LEU A 1 351 ? 5.609 27.562 10.797 1 96.94 351 LEU A O 1
ATOM 2720 N N . ARG A 1 352 ? 3.559 28.109 10.25 1 98 352 ARG A N 1
ATOM 2721 C CA . ARG A 1 352 ? 3.008 27.641 11.516 1 98 352 ARG A CA 1
ATOM 2722 C C . ARG A 1 352 ? 2.543 26.188 11.406 1 98 352 ARG A C 1
ATOM 2724 O O . ARG A 1 352 ? 1.845 25.828 10.453 1 98 352 ARG A O 1
ATOM 2731 N N . VAL A 1 353 ? 2.889 25.438 12.367 1 98.5 353 VAL A N 1
ATOM 2732 C CA . VAL A 1 353 ? 2.512 24.016 12.438 1 98.5 353 VAL A CA 1
ATOM 2733 C C . VAL A 1 353 ? 1.637 23.781 13.664 1 98.5 353 VAL A C 1
ATOM 2735 O O . VAL A 1 353 ? 2.057 24.031 14.789 1 98.5 353 VAL A O 1
ATOM 2738 N N . ASN A 1 354 ? 0.457 23.359 13.445 1 98.5 354 ASN A N 1
ATOM 2739 C CA . ASN A 1 354 ? -0.439 22.875 14.492 1 98.5 354 ASN A CA 1
ATOM 2740 C C . ASN A 1 354 ? -0.638 21.359 14.414 1 98.5 354 ASN A C 1
ATOM 2742 O O . ASN A 1 354 ? -0.47 20.766 13.344 1 98.5 354 ASN A O 1
ATOM 2746 N N . SER A 1 355 ? -0.955 20.75 15.539 1 98.12 355 SER A N 1
ATOM 2747 C CA . SER A 1 355 ? -1.147 19.297 15.508 1 98.12 355 SER A CA 1
ATOM 2748 C C . SER A 1 355 ? -2.1 18.844 16.609 1 98.12 355 SER A C 1
ATOM 2750 O O . SER A 1 355 ? -2.32 19.578 17.578 1 98.12 355 SER A O 1
ATOM 2752 N N . THR A 1 356 ? -2.645 17.734 16.406 1 98 356 THR A N 1
ATOM 2753 C CA . THR A 1 356 ? -3.352 17.062 17.484 1 98 356 THR A CA 1
ATOM 2754 C C . THR A 1 356 ? -2.375 16.297 18.375 1 98 356 THR A C 1
ATOM 2756 O O . THR A 1 356 ? -1.196 16.156 18.047 1 98 356 THR A O 1
ATOM 2759 N N . GLU A 1 357 ? -2.947 15.836 19.5 1 95.75 357 GLU A N 1
ATOM 2760 C CA . GLU A 1 357 ? -2.248 14.789 20.234 1 95.75 357 GLU A CA 1
ATOM 2761 C C . GLU A 1 357 ? -2.223 13.484 19.453 1 95.75 357 GLU A C 1
ATOM 2763 O O . GLU A 1 357 ? -2.887 13.359 18.422 1 95.75 357 GLU A O 1
ATOM 2768 N N . TRP A 1 358 ? -1.382 12.555 19.953 1 96.25 358 TRP A N 1
ATOM 2769 C CA . TRP A 1 358 ? -1.425 11.219 19.375 1 96.25 358 TRP A CA 1
ATOM 2770 C C . TRP A 1 358 ? -2.752 10.531 19.688 1 96.25 358 TRP A C 1
ATOM 2772 O O . TRP A 1 358 ? -3.211 10.555 20.828 1 96.25 358 TRP A O 1
ATOM 2782 N N . LEU A 1 359 ? -3.326 9.977 18.688 1 97.31 359 LEU A N 1
ATOM 2783 C CA . LEU A 1 359 ? -4.586 9.25 18.828 1 97.31 359 LEU A CA 1
ATOM 2784 C C . LEU A 1 359 ? -4.367 7.75 18.688 1 97.31 359 LEU A C 1
ATOM 2786 O O . LEU A 1 359 ? -3.861 7.289 17.656 1 97.31 359 LEU A O 1
ATOM 2790 N N . ASP A 1 360 ? -4.711 7.055 19.688 1 96 360 ASP A N 1
ATOM 2791 C CA . ASP A 1 360 ? -4.637 5.598 19.703 1 96 360 ASP A CA 1
ATOM 2792 C C . ASP A 1 360 ? -5.918 4.98 19.141 1 96 360 ASP A C 1
ATOM 2794 O O . ASP A 1 360 ? -6.957 4.98 19.797 1 96 360 ASP A O 1
ATOM 2798 N N . LEU A 1 361 ? -5.859 4.332 18.031 1 97.69 361 LEU A N 1
ATOM 2799 C CA . LEU A 1 361 ? -7.051 3.838 17.344 1 97.69 361 LEU A CA 1
ATOM 2800 C C . LEU A 1 361 ? -7.605 2.602 18.031 1 97.69 361 LEU A C 1
ATOM 2802 O O . LEU A 1 361 ? -8.695 2.127 17.703 1 97.69 361 LEU A O 1
ATOM 2806 N N . LYS A 1 362 ? -6.918 2.143 19.047 1 96.81 362 LYS A N 1
ATOM 2807 C CA . LYS A 1 362 ? -7.488 1.082 19.859 1 96.81 362 LYS A CA 1
ATOM 2808 C C . LYS A 1 362 ? -8.578 1.626 20.781 1 96.81 362 LYS A C 1
ATOM 2810 O O . LYS A 1 362 ? -9.398 0.865 21.297 1 96.81 362 LYS A O 1
ATOM 2815 N N . LYS A 1 363 ? -8.547 2.91 20.969 1 97 363 LYS A N 1
ATOM 2816 C CA . LYS A 1 363 ? -9.477 3.543 21.891 1 97 363 LYS A CA 1
ATOM 2817 C C . LYS A 1 363 ? -10.633 4.207 21.141 1 97 363 LYS A C 1
ATOM 2819 O O . LYS A 1 363 ? -10.406 4.992 20.219 1 97 363 LYS A O 1
ATOM 2824 N N . GLY A 1 364 ? -11.797 3.965 21.672 1 97.69 364 GLY A N 1
ATOM 2825 C CA . GLY A 1 364 ? -12.992 4.496 21.047 1 97.69 364 GLY A CA 1
ATOM 2826 C C . GLY A 1 364 ? -13.031 6.012 21 1 97.69 364 GLY A C 1
ATOM 2827 O O . GLY A 1 364 ? -13.438 6.605 20 1 97.69 364 GLY A O 1
ATOM 2828 N N . THR A 1 365 ? -12.633 6.617 22.062 1 97.19 365 THR A N 1
ATOM 2829 C CA . THR A 1 365 ? -12.633 8.07 22.141 1 97.19 365 THR A CA 1
ATOM 2830 C C . THR A 1 365 ? -11.711 8.68 21.094 1 97.19 365 THR A C 1
ATOM 2832 O O . THR A 1 365 ? -12.031 9.695 20.484 1 97.19 365 THR A O 1
ATOM 2835 N N . HIS A 1 366 ? -10.57 8.078 20.891 1 97.88 366 HIS A N 1
ATOM 2836 C CA . HIS A 1 366 ? -9.617 8.562 19.906 1 97.88 366 HIS A CA 1
ATOM 2837 C C . HIS A 1 366 ? -10.102 8.289 18.484 1 97.88 366 HIS A C 1
ATOM 2839 O O . HIS A 1 366 ? -9.883 9.102 17.578 1 97.88 366 HIS A O 1
ATOM 2845 N N . ARG A 1 367 ? -10.781 7.133 18.281 1 98.44 367 ARG A N 1
ATOM 2846 C CA . ARG A 1 367 ? -11.398 6.871 16.984 1 98.44 367 ARG A CA 1
ATOM 2847 C C . ARG A 1 367 ? -12.445 7.938 16.656 1 98.44 367 ARG A C 1
ATOM 2849 O O . ARG A 1 367 ? -12.547 8.375 15.508 1 98.44 367 ARG A O 1
ATOM 2856 N N . SER A 1 368 ? -13.141 8.352 17.672 1 98.5 368 SER A N 1
ATOM 2857 C CA . SER A 1 368 ? -14.148 9.391 17.484 1 98.5 368 SER A CA 1
ATOM 2858 C C . SER A 1 368 ? -13.516 10.703 17.047 1 98.5 368 SER A C 1
ATOM 2860 O O . SER A 1 368 ? -14 11.352 16.109 1 98.5 368 SER A O 1
ATOM 2862 N N . VAL A 1 369 ? -12.477 11.07 17.656 1 98.31 369 VAL A N 1
ATOM 2863 C CA . VAL A 1 369 ? -11.773 12.312 17.328 1 98.31 369 VAL A CA 1
ATOM 2864 C C . VAL A 1 369 ? -11.242 12.242 15.898 1 98.31 369 VAL A C 1
ATOM 2866 O O . VAL A 1 369 ? -11.422 13.18 15.117 1 98.31 369 VAL A O 1
ATOM 2869 N N . PHE A 1 370 ? -10.633 11.156 15.547 1 98.69 370 PHE A N 1
ATOM 2870 C CA . PHE A 1 370 ? -10.039 10.992 14.219 1 98.69 370 PHE A CA 1
ATOM 2871 C C . PHE A 1 370 ? -11.125 11 13.148 1 98.69 370 PHE A C 1
ATOM 2873 O O . PHE A 1 370 ? -11.008 11.703 12.141 1 98.69 370 PHE A O 1
ATOM 2880 N N . ALA A 1 371 ? -12.203 10.25 13.383 1 98.88 371 ALA A N 1
ATOM 2881 C CA . ALA A 1 371 ? -13.312 10.211 12.438 1 98.88 371 ALA A CA 1
ATOM 2882 C C . ALA A 1 371 ? -13.906 11.602 12.25 1 98.88 371 ALA A C 1
ATOM 2884 O O . ALA A 1 371 ? -14.203 12.008 11.117 1 98.88 371 ALA A O 1
ATOM 2885 N N . SER A 1 372 ? -14.047 12.312 13.312 1 98.69 372 SER A N 1
ATOM 2886 C CA . SER A 1 372 ? -14.594 13.664 13.25 1 98.69 372 SER A CA 1
ATOM 2887 C C . SER A 1 372 ? -13.695 14.586 12.43 1 98.69 372 SER A C 1
ATOM 2889 O O . SER A 1 372 ? -14.18 15.445 11.688 1 98.69 372 SER A O 1
ATOM 2891 N N . HIS A 1 373 ? -12.438 14.469 12.562 1 98.81 373 HIS A N 1
ATOM 2892 C CA . HIS A 1 373 ? -11.508 15.281 11.781 1 98.81 373 HIS A CA 1
ATOM 2893 C C . HIS A 1 373 ? -11.609 14.953 10.297 1 98.81 373 HIS A C 1
ATOM 2895 O O . HIS A 1 373 ? -11.547 15.859 9.453 1 98.81 373 HIS A O 1
ATOM 2901 N N . ILE A 1 374 ? -11.734 13.664 9.945 1 98.75 374 ILE A N 1
ATOM 2902 C CA . ILE A 1 374 ? -11.875 13.266 8.547 1 98.75 374 ILE A CA 1
ATOM 2903 C C . ILE A 1 374 ? -13.125 13.906 7.949 1 98.75 374 ILE A C 1
ATOM 2905 O O . ILE A 1 374 ? -13.078 14.477 6.855 1 98.75 374 ILE A O 1
ATOM 2909 N N . LEU A 1 375 ? -14.203 13.859 8.68 1 98.62 375 LEU A N 1
ATOM 2910 C CA . LEU A 1 375 ? -15.438 14.461 8.203 1 98.62 375 LEU A CA 1
ATOM 2911 C C . LEU A 1 375 ? -15.305 15.977 8.109 1 98.62 375 LEU A C 1
ATOM 2913 O O . LEU A 1 375 ? -15.867 16.594 7.207 1 98.62 375 LEU A O 1
ATOM 2917 N N . ALA A 1 376 ? -14.625 16.531 9.055 1 98.62 376 ALA A N 1
ATOM 2918 C CA . ALA A 1 376 ? -14.375 17.969 9.008 1 98.62 376 ALA A CA 1
ATOM 2919 C C . ALA A 1 376 ? -13.578 18.359 7.766 1 98.62 376 ALA A C 1
ATOM 2921 O O . ALA A 1 376 ? -13.836 19.391 7.141 1 98.62 376 ALA A O 1
ATOM 2922 N N . LEU A 1 377 ? -12.609 17.562 7.398 1 98.25 377 LEU A N 1
ATOM 2923 C CA . LEU A 1 377 ? -11.836 17.797 6.184 1 98.25 377 LEU A CA 1
ATOM 2924 C C . LEU A 1 377 ? -12.719 17.719 4.945 1 98.25 377 LEU A C 1
ATOM 2926 O O . LEU A 1 377 ? -12.539 18.484 4 1 98.25 377 LEU A O 1
ATOM 2930 N N . VAL A 1 378 ? -13.648 16.797 4.922 1 97.62 378 VAL A N 1
ATOM 2931 C CA . VAL A 1 378 ? -14.602 16.688 3.822 1 97.62 378 VAL A CA 1
ATOM 2932 C C . VAL A 1 378 ? -15.406 17.969 3.713 1 97.62 378 VAL A C 1
ATOM 2934 O O . VAL A 1 378 ? -15.516 18.547 2.631 1 97.62 378 VAL A O 1
ATOM 2937 N N . ALA A 1 379 ? -15.945 18.406 4.832 1 96.75 379 ALA A N 1
ATOM 2938 C CA . ALA A 1 379 ? -16.781 19.609 4.852 1 96.75 379 ALA A CA 1
ATOM 2939 C C . ALA A 1 379 ? -15.969 20.844 4.453 1 96.75 379 ALA A C 1
ATOM 2941 O O . ALA A 1 379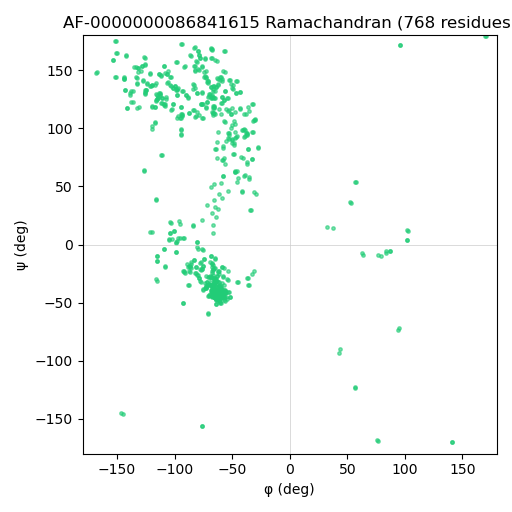 ? -16.438 21.672 3.678 1 96.75 379 ALA A O 1
ATOM 2942 N N . TRP A 1 380 ? -14.805 20.938 4.988 1 95.56 380 TRP A N 1
ATOM 2943 C CA . TRP A 1 380 ? -13.891 22.031 4.668 1 95.56 380 TRP A CA 1
ATOM 2944 C C . TRP A 1 380 ? -13.609 22.062 3.168 1 95.56 380 TRP A C 1
ATOM 2946 O O . TRP A 1 380 ? -13.672 23.141 2.551 1 95.56 380 TRP A O 1
ATOM 2956 N N . THR A 1 381 ? -13.336 20.922 2.607 1 93.44 381 THR A N 1
ATOM 2957 C CA . THR A 1 381 ? -13.031 20.828 1.185 1 93.44 381 THR A CA 1
ATOM 2958 C C . THR A 1 381 ? -14.242 21.219 0.342 1 93.44 381 THR A C 1
ATOM 2960 O O . THR A 1 381 ? -14.109 21.906 -0.667 1 93.44 381 THR A O 1
ATOM 2963 N N . ASN A 1 382 ? -15.383 20.781 0.731 1 91.69 382 ASN A N 1
ATOM 2964 C CA . ASN A 1 382 ? -16.609 21.141 0.018 1 91.69 382 ASN A CA 1
ATOM 2965 C C . ASN A 1 382 ? -16.828 22.656 0.013 1 91.69 382 ASN A C 1
ATOM 2967 O O . ASN A 1 382 ? -17.219 23.234 -1.004 1 91.69 382 ASN A O 1
ATOM 2971 N N . ASP A 1 383 ? -16.547 23.25 1.084 1 89.88 383 ASP A N 1
ATOM 2972 C CA . ASP A 1 383 ? -16.688 24.703 1.188 1 89.88 383 ASP A CA 1
ATOM 2973 C C . ASP A 1 383 ? -15.656 25.406 0.31 1 89.88 383 ASP A C 1
ATOM 2975 O O . ASP A 1 383 ? -15.961 26.438 -0.309 1 89.88 383 ASP A O 1
ATOM 2979 N N . LEU A 1 384 ? -14.492 24.812 0.319 1 85.88 384 LEU A N 1
ATOM 2980 C CA . LEU A 1 384 ? -13.406 25.391 -0.454 1 85.88 384 LEU A CA 1
ATOM 2981 C C . LEU A 1 384 ? -13.688 25.297 -1.949 1 85.88 384 LEU A C 1
ATOM 2983 O O . LEU A 1 384 ? -13.359 26.219 -2.703 1 85.88 384 LEU A 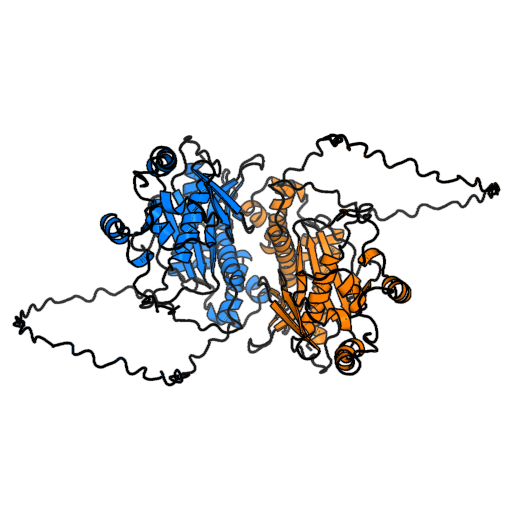O 1
ATOM 2987 N N . LEU A 1 385 ? -14.25 24.266 -2.385 1 84.06 385 LEU A N 1
ATOM 2988 C CA . LEU A 1 385 ? -14.398 24.016 -3.814 1 84.06 385 LEU A CA 1
ATOM 2989 C C . LEU A 1 385 ? -15.781 24.406 -4.305 1 84.06 385 LEU A C 1
ATOM 2991 O O . LEU A 1 385 ? -16.062 24.359 -5.504 1 84.06 385 LEU A O 1
ATOM 2995 N N . ALA A 1 386 ? -16.672 24.766 -3.508 1 77.25 386 ALA A N 1
ATOM 2996 C CA . ALA A 1 386 ? -18 25.25 -3.902 1 77.25 386 ALA A CA 1
ATOM 2997 C C . ALA A 1 386 ? -17.891 26.625 -4.57 1 77.25 386 ALA A C 1
ATOM 2999 O O . ALA A 1 386 ? -17.016 27.422 -4.227 1 77.25 386 ALA A O 1
ATOM 3000 N N . MET B 1 1 ? 28.922 2.865 -25.938 1 21.45 1 MET B N 1
ATOM 3001 C CA . MET B 1 1 ? 28.297 1.555 -25.797 1 21.45 1 MET B CA 1
ATOM 3002 C C . MET B 1 1 ? 26.891 1.564 -26.391 1 21.45 1 MET B C 1
ATOM 3004 O O . MET B 1 1 ? 26.109 2.475 -26.125 1 21.45 1 MET B O 1
ATOM 3008 N N . SER B 1 2 ? 26.703 0.904 -27.578 1 23.27 2 SER B N 1
ATOM 3009 C CA . SER B 1 2 ? 25.562 0.825 -28.484 1 23.27 2 SER B CA 1
ATOM 3010 C C . SER B 1 2 ? 24.312 0.321 -27.766 1 23.27 2 SER B C 1
ATOM 3012 O O . SER B 1 2 ? 24.391 -0.613 -26.953 1 23.27 2 SER B O 1
ATOM 3014 N N . GLN B 1 3 ? 23.406 1.175 -27.5 1 27.77 3 GLN B N 1
ATOM 3015 C CA . GLN B 1 3 ? 22.047 0.852 -27.078 1 27.77 3 GLN B CA 1
ATOM 3016 C C . GLN B 1 3 ? 21.438 -0.249 -27.938 1 27.77 3 GLN B C 1
ATOM 3018 O O . GLN B 1 3 ? 20.984 0.014 -29.062 1 27.77 3 GLN B O 1
ATOM 3023 N N . GLN B 1 4 ? 22.156 -1.419 -28.047 1 28.36 4 GLN B N 1
ATOM 3024 C CA . GLN B 1 4 ? 21.625 -2.521 -28.828 1 28.36 4 GLN B CA 1
ATOM 3025 C C . GLN B 1 4 ? 20.109 -2.65 -28.625 1 28.36 4 GLN B C 1
ATOM 3027 O O . GLN B 1 4 ? 19.641 -2.74 -27.5 1 28.36 4 GLN B O 1
ATOM 3032 N N . SER B 1 5 ? 19.359 -2.158 -29.484 1 32.66 5 SER B N 1
ATOM 3033 C CA . SER B 1 5 ? 17.938 -2.395 -29.719 1 32.66 5 SER B CA 1
ATOM 3034 C C . SER B 1 5 ? 17.578 -3.865 -29.516 1 32.66 5 SER B C 1
ATOM 3036 O O . SER B 1 5 ? 17.906 -4.703 -30.359 1 32.66 5 SER B O 1
ATOM 3038 N N . TYR B 1 6 ? 17.797 -4.422 -28.328 1 34.53 6 TYR B N 1
ATOM 3039 C CA . TYR B 1 6 ? 17.328 -5.785 -28.125 1 34.53 6 TYR B CA 1
ATOM 3040 C C . TYR B 1 6 ? 16 -6.02 -28.828 1 34.53 6 TYR B C 1
ATOM 3042 O O . TYR B 1 6 ? 15.055 -5.234 -28.672 1 34.53 6 TYR B O 1
ATOM 3050 N N . SER B 1 7 ? 15.891 -6.5 -29.969 1 39.19 7 SER B N 1
ATOM 3051 C CA . SER B 1 7 ? 14.758 -7.035 -30.719 1 39.19 7 SER B CA 1
ATOM 3052 C C . SER B 1 7 ? 13.727 -7.66 -29.797 1 39.19 7 SER B C 1
ATOM 3054 O O . SER B 1 7 ? 14.078 -8.406 -28.875 1 39.19 7 SER B O 1
ATOM 3056 N N . THR B 1 8 ? 12.508 -7.113 -29.516 1 49.66 8 THR B N 1
ATOM 3057 C CA . THR B 1 8 ? 11.273 -7.301 -28.75 1 49.66 8 THR B CA 1
ATOM 3058 C C . THR B 1 8 ? 10.961 -8.781 -28.594 1 49.66 8 THR B C 1
ATOM 3060 O O . THR B 1 8 ? 10.383 -9.195 -27.578 1 49.66 8 THR B O 1
ATOM 3063 N N . GLY B 1 9 ? 11.484 -9.75 -29.5 1 59.94 9 GLY B N 1
ATOM 3064 C CA . GLY B 1 9 ? 11.148 -11.164 -29.562 1 59.94 9 GLY B CA 1
ATOM 3065 C C . GLY B 1 9 ? 12.203 -12.055 -28.938 1 59.94 9 GLY B C 1
ATOM 3066 O O . GLY B 1 9 ? 12.016 -13.266 -28.828 1 59.94 9 GLY B O 1
ATOM 3067 N N . ASN B 1 10 ? 13.211 -11.422 -28.344 1 82.38 10 ASN B N 1
ATOM 3068 C CA . ASN B 1 10 ? 14.289 -12.32 -27.953 1 82.38 10 ASN B CA 1
ATOM 3069 C C . ASN B 1 10 ? 14.461 -12.359 -26.438 1 82.38 10 ASN B C 1
ATOM 3071 O O . ASN B 1 10 ? 15.586 -12.461 -25.938 1 82.38 10 ASN B O 1
ATOM 3075 N N . THR B 1 11 ? 13.32 -12.328 -25.703 1 92.88 11 THR B N 1
ATOM 3076 C CA . THR B 1 11 ? 13.445 -12.391 -24.25 1 92.88 11 THR B CA 1
ATOM 3077 C C . THR B 1 11 ? 13.75 -13.812 -23.781 1 92.88 11 THR B C 1
ATOM 3079 O O . THR B 1 11 ? 13.445 -14.781 -24.5 1 92.88 11 THR B O 1
ATOM 3082 N N . TYR B 1 12 ? 14.398 -13.938 -22.641 1 96.44 12 TYR B N 1
ATOM 3083 C CA . TYR B 1 12 ? 14.672 -15.234 -22.031 1 96.44 12 TYR B CA 1
ATOM 3084 C C . TYR B 1 12 ? 13.398 -16.062 -21.906 1 96.44 12 TYR B C 1
ATOM 3086 O O . TYR B 1 12 ? 13.359 -17.219 -22.312 1 96.44 12 TYR B O 1
ATOM 3094 N N . TYR B 1 13 ? 12.375 -15.43 -21.453 1 96.38 13 TYR B N 1
ATOM 3095 C CA . TYR B 1 13 ? 11.078 -16.062 -21.203 1 96.38 13 TYR B CA 1
ATOM 3096 C C . TYR B 1 13 ? 10.492 -16.641 -22.484 1 96.38 13 TYR B C 1
ATOM 3098 O O . TYR B 1 13 ? 9.867 -17.703 -22.469 1 96.38 13 TYR B O 1
ATOM 3106 N N . ALA B 1 14 ? 10.734 -15.984 -23.562 1 93.25 14 ALA B N 1
ATOM 3107 C CA . ALA B 1 14 ? 10.125 -16.375 -24.828 1 93.25 14 ALA B CA 1
ATOM 3108 C C . ALA B 1 14 ? 10.969 -17.422 -25.547 1 93.25 14 ALA B C 1
ATOM 3110 O O . ALA B 1 14 ? 10.477 -18.156 -26.406 1 93.25 14 ALA B O 1
ATOM 3111 N N . THR B 1 15 ? 12.25 -17.547 -25.156 1 94.75 15 THR B N 1
ATOM 3112 C CA . THR B 1 15 ? 13.133 -18.297 -26.047 1 94.75 15 THR B CA 1
ATOM 3113 C C . THR B 1 15 ? 13.641 -19.562 -25.359 1 94.75 15 THR B C 1
ATOM 3115 O O . THR B 1 15 ? 13.883 -20.578 -26.016 1 94.75 15 THR B O 1
ATOM 3118 N N . ILE B 1 16 ? 13.797 -19.594 -24.062 1 97.38 16 ILE B N 1
ATOM 3119 C CA . ILE B 1 16 ? 14.375 -20.734 -23.375 1 97.38 16 ILE B CA 1
ATOM 3120 C C . ILE B 1 16 ? 13.258 -21.656 -22.891 1 97.38 16 ILE B C 1
ATOM 3122 O O . ILE B 1 16 ? 12.844 -21.578 -21.734 1 97.38 16 ILE B O 1
ATOM 3126 N N . ARG B 1 17 ? 12.945 -22.688 -23.734 1 96.5 17 ARG B N 1
ATOM 3127 C CA . ARG B 1 17 ? 11.766 -23.5 -23.5 1 96.5 17 ARG B CA 1
ATOM 3128 C C . ARG B 1 17 ? 12.148 -24.891 -23.016 1 96.5 17 ARG B C 1
ATOM 3130 O O . ARG B 1 17 ? 11.312 -25.641 -22.516 1 96.5 17 ARG B O 1
ATOM 3137 N N . ASP B 1 18 ? 13.375 -25.219 -23.281 1 95.75 18 ASP B N 1
ATOM 3138 C CA . ASP B 1 18 ? 13.844 -26.547 -22.891 1 95.75 18 ASP B CA 1
ATOM 3139 C C . ASP B 1 18 ? 15.344 -26.531 -22.609 1 95.75 18 ASP B C 1
ATOM 3141 O O . ASP B 1 18 ? 16 -25.5 -22.75 1 95.75 18 ASP B O 1
ATOM 3145 N N . GLU B 1 19 ? 15.805 -27.703 -22.141 1 95 19 GLU B N 1
ATOM 3146 C CA . GLU B 1 19 ? 17.188 -27.812 -21.703 1 95 19 GLU B CA 1
ATOM 3147 C C . GLU B 1 19 ? 18.156 -27.641 -22.875 1 95 19 GLU B C 1
ATOM 3149 O O . GLU B 1 19 ? 19.266 -27.125 -22.719 1 95 19 GLU B O 1
ATOM 3154 N N . SER B 1 20 ? 17.766 -28.078 -24.016 1 95.31 20 SER B N 1
ATOM 3155 C CA . SER B 1 20 ? 18.609 -27.953 -25.188 1 95.31 20 SER B CA 1
ATOM 3156 C C . SER B 1 20 ? 18.875 -26.484 -25.531 1 95.31 20 SER B C 1
ATOM 3158 O O . SER B 1 20 ? 20.016 -26.094 -25.766 1 95.31 20 SER B O 1
ATOM 3160 N N . LYS B 1 21 ? 17.781 -25.734 -25.531 1 95.88 21 LYS B N 1
ATOM 3161 C CA . LYS B 1 21 ? 17.938 -24.297 -25.797 1 95.88 21 LYS B CA 1
ATOM 3162 C C . LYS B 1 21 ? 18.734 -23.609 -24.703 1 95.88 21 LYS B C 1
ATOM 3164 O O . LYS B 1 21 ? 19.469 -22.672 -24.969 1 95.88 21 LYS B O 1
ATOM 3169 N N . LEU B 1 22 ? 18.547 -24.078 -23.531 1 96.56 22 LEU B N 1
ATOM 3170 C CA . LEU B 1 22 ? 19.312 -23.547 -22.406 1 96.56 22 LEU B CA 1
ATOM 3171 C C . LEU B 1 22 ? 20.812 -23.781 -22.594 1 96.56 22 LEU B C 1
ATOM 3173 O O . LEU B 1 22 ? 21.609 -22.859 -22.406 1 96.56 22 LEU B O 1
ATOM 3177 N N . ILE B 1 23 ? 21.172 -24.953 -22.938 1 94.06 23 ILE B N 1
ATOM 3178 C CA . ILE B 1 23 ? 22.578 -25.312 -23.156 1 94.06 23 ILE B CA 1
ATOM 3179 C C . ILE B 1 23 ? 23.172 -24.453 -24.266 1 94.06 23 ILE B C 1
ATOM 3181 O O . ILE B 1 23 ? 24.266 -23.922 -24.125 1 94.06 23 ILE B O 1
ATOM 3185 N N . GLU B 1 24 ? 22.422 -24.297 -25.281 1 95.06 24 GLU B N 1
ATOM 3186 C CA . GLU B 1 24 ? 22.875 -23.469 -26.406 1 95.06 24 GLU B CA 1
ATOM 3187 C C . GLU B 1 24 ? 23.094 -22.031 -25.953 1 95.06 24 GLU B C 1
ATOM 3189 O O . GLU B 1 24 ? 24.109 -21.422 -26.297 1 95.06 24 GLU B O 1
ATOM 3194 N N . ALA B 1 25 ? 22.156 -21.516 -25.25 1 94.56 25 ALA B N 1
ATOM 3195 C CA . ALA B 1 25 ? 22.219 -20.125 -24.828 1 94.56 25 ALA B CA 1
ATOM 3196 C C . ALA B 1 25 ? 23.312 -19.906 -23.797 1 94.56 25 ALA B C 1
ATOM 3198 O O . ALA B 1 25 ? 23.812 -18.797 -23.625 1 94.56 25 ALA B O 1
ATOM 3199 N N . SER B 1 26 ? 23.625 -20.906 -23.078 1 92.56 26 SER B N 1
ATOM 3200 C CA . SER B 1 26 ? 24.594 -20.812 -22 1 92.56 26 SER B CA 1
ATOM 3201 C C . SER B 1 26 ? 26.016 -20.812 -22.531 1 92.56 26 SER B C 1
ATOM 3203 O O . SER B 1 26 ? 26.953 -20.469 -21.797 1 92.56 26 SER B O 1
ATOM 3205 N N . ARG B 1 27 ? 26.141 -21.188 -23.688 1 90.81 27 ARG B N 1
ATOM 3206 C CA . ARG B 1 27 ? 27.484 -21.25 -24.266 1 90.81 27 ARG B CA 1
ATOM 3207 C C . ARG B 1 27 ? 28.141 -19.875 -24.25 1 90.81 27 ARG B C 1
ATOM 3209 O O . ARG B 1 27 ? 27.578 -18.906 -24.781 1 90.81 27 ARG B O 1
ATOM 3216 N N . GLY B 1 28 ? 29.25 -19.797 -23.609 1 87.38 28 GLY B N 1
ATOM 3217 C CA . GLY B 1 28 ? 30 -18.547 -23.562 1 87.38 28 GLY B CA 1
ATOM 3218 C C . GLY B 1 28 ? 29.516 -17.594 -22.484 1 87.38 28 GLY B C 1
ATOM 3219 O O . GLY B 1 28 ? 30.047 -16.5 -22.328 1 87.38 28 GLY B O 1
ATOM 3220 N N . SER B 1 29 ? 28.438 -18.031 -21.875 1 88.69 29 SER B N 1
ATOM 3221 C CA . SER B 1 29 ? 27.922 -17.188 -20.797 1 88.69 29 SER B CA 1
ATOM 3222 C C . SER B 1 29 ? 28.594 -17.5 -19.469 1 88.69 29 SER B C 1
ATOM 3224 O O . SER B 1 29 ? 29.203 -18.562 -19.312 1 88.69 29 SER B O 1
ATOM 3226 N N . ALA B 1 30 ? 28.484 -16.641 -18.547 1 85.38 30 ALA B N 1
ATOM 3227 C CA . ALA B 1 30 ? 29.078 -16.828 -17.234 1 85.38 30 ALA B CA 1
ATOM 3228 C C . ALA B 1 30 ? 28.422 -17.984 -16.484 1 85.38 30 ALA B C 1
ATOM 3230 O O . ALA B 1 30 ? 27.203 -18.156 -16.547 1 85.38 30 ALA B O 1
ATOM 3231 N N . THR B 1 31 ? 29.266 -18.75 -15.898 1 83.75 31 THR B N 1
ATOM 3232 C CA . THR B 1 31 ? 28.766 -19.828 -15.055 1 83.75 31 THR B CA 1
ATOM 3233 C C . THR B 1 31 ? 28.359 -19.297 -13.688 1 83.75 31 THR B C 1
ATOM 3235 O O . THR B 1 31 ? 28.656 -18.141 -13.336 1 83.75 31 THR B O 1
ATOM 3238 N N . LEU B 1 32 ? 27.625 -20.141 -12.945 1 88.25 32 LEU B N 1
ATOM 3239 C CA . LEU B 1 32 ? 27.219 -19.75 -11.602 1 88.25 32 LEU B CA 1
ATOM 3240 C C . LEU B 1 32 ? 28.438 -19.516 -10.711 1 88.25 32 LEU B C 1
ATOM 3242 O O . LEU B 1 32 ? 28.453 -18.578 -9.906 1 88.25 32 LEU B O 1
ATOM 3246 N N . ALA B 1 33 ? 29.422 -20.297 -10.852 1 81.94 33 ALA B N 1
ATOM 3247 C CA . ALA B 1 33 ? 30.656 -20.141 -10.07 1 81.94 33 ALA B CA 1
ATOM 3248 C C . ALA B 1 33 ? 31.297 -18.781 -10.305 1 81.94 33 ALA B C 1
ATOM 3250 O O . ALA B 1 33 ? 31.781 -18.141 -9.367 1 81.94 33 ALA B O 1
ATOM 3251 N N . THR B 1 34 ? 31.234 -18.375 -11.539 1 82.5 34 THR B N 1
ATOM 3252 C CA . THR B 1 34 ? 31.797 -17.078 -11.883 1 82.5 34 THR B CA 1
ATOM 3253 C C . THR B 1 34 ? 30.969 -15.945 -11.281 1 82.5 34 THR B C 1
ATOM 3255 O O . THR B 1 34 ? 31.516 -14.969 -10.773 1 82.5 34 THR B O 1
ATOM 3258 N N . LEU B 1 35 ? 29.672 -16.109 -11.383 1 87.06 35 LEU B N 1
ATOM 3259 C CA . LEU B 1 35 ? 28.797 -15.062 -10.898 1 87.06 35 LEU B CA 1
ATOM 3260 C C . LEU B 1 35 ? 28.859 -14.945 -9.375 1 87.06 35 LEU B C 1
ATOM 3262 O O . LEU B 1 35 ? 28.656 -13.867 -8.82 1 87.06 35 LEU B O 1
ATOM 3266 N N . LEU B 1 36 ? 29.156 -16.031 -8.719 1 83.62 36 LEU B N 1
ATOM 3267 C CA . LEU B 1 36 ? 29.219 -16.062 -7.262 1 83.62 36 LEU B CA 1
ATOM 3268 C C . LEU B 1 36 ? 30.547 -15.5 -6.762 1 83.62 36 LEU B C 1
ATOM 3270 O O . LEU B 1 36 ? 30.797 -15.469 -5.555 1 83.62 36 LEU B O 1
ATOM 3274 N N . GLY B 1 37 ? 31.391 -15.062 -7.566 1 78.44 37 GLY B N 1
ATOM 3275 C CA . GLY B 1 37 ? 32.656 -14.43 -7.191 1 78.44 37 GLY B CA 1
ATOM 3276 C C . GLY B 1 37 ? 32.469 -13.008 -6.699 1 78.44 37 GLY B C 1
ATOM 3277 O O . GLY B 1 37 ? 31.422 -12.648 -6.164 1 78.44 37 GLY B O 1
ATOM 3278 N N . PRO B 1 38 ? 33.531 -12.297 -6.828 1 79.44 38 PRO B N 1
ATOM 3279 C CA . PRO B 1 38 ? 33.469 -10.883 -6.445 1 79.44 38 PRO B CA 1
ATOM 3280 C C . PRO B 1 38 ? 32.406 -10.102 -7.223 1 79.44 38 PRO B C 1
ATOM 3282 O O . PRO B 1 38 ? 32.25 -10.305 -8.43 1 79.44 38 PRO B O 1
ATOM 3285 N N . GLY B 1 39 ? 31.562 -9.438 -6.582 1 80.25 39 GLY B N 1
ATOM 3286 C CA . GLY B 1 39 ? 30.531 -8.648 -7.246 1 80.25 39 GLY B CA 1
ATOM 3287 C C . GLY B 1 39 ? 29.172 -9.32 -7.246 1 80.25 39 GLY B C 1
ATOM 3288 O O . GLY B 1 39 ? 28.25 -8.867 -7.93 1 80.25 39 GLY B O 1
ATOM 3289 N N . TRP B 1 40 ? 29.094 -10.406 -6.625 1 84.94 40 TRP B N 1
ATOM 3290 C CA . TRP B 1 40 ? 27.812 -11.109 -6.516 1 84.94 40 TRP B CA 1
ATOM 3291 C C . TRP B 1 40 ? 26.688 -10.141 -6.199 1 84.94 40 TRP B C 1
ATOM 3293 O O . TRP B 1 40 ? 26.812 -9.297 -5.309 1 84.94 40 TRP B O 1
ATOM 3303 N N . LYS B 1 41 ? 25.703 -10.336 -7 1 87 41 LYS B N 1
ATOM 3304 C CA . LYS B 1 41 ? 24.5 -9.539 -6.801 1 87 41 LYS B CA 1
ATOM 3305 C C . LYS B 1 41 ? 23.484 -10.281 -5.941 1 87 41 LYS B C 1
ATOM 3307 O O . LYS B 1 41 ? 22.672 -11.055 -6.457 1 87 41 LYS B O 1
ATOM 3312 N N . SER B 1 42 ? 23.453 -9.961 -4.691 1 90.44 42 SER B N 1
ATOM 3313 C CA . SER B 1 42 ? 22.562 -10.656 -3.77 1 90.44 42 SER B CA 1
ATOM 3314 C C . SER B 1 42 ? 21.109 -10.258 -4.008 1 90.44 42 SER B C 1
ATOM 3316 O O . SER B 1 42 ? 20.203 -11.086 -3.863 1 90.44 42 SER B O 1
ATOM 3318 N N . ALA B 1 43 ? 20.891 -9.039 -4.359 1 94 43 ALA B N 1
ATOM 3319 C CA . ALA B 1 43 ? 19.531 -8.539 -4.574 1 94 43 ALA B CA 1
ATOM 3320 C C . ALA B 1 43 ? 18.969 -9.039 -5.902 1 94 43 ALA B C 1
ATOM 3322 O O . ALA B 1 43 ? 19.5 -8.695 -6.969 1 94 43 ALA B O 1
ATOM 3323 N N . ALA B 1 44 ? 17.891 -9.734 -5.863 1 95.81 44 ALA B N 1
ATOM 3324 C CA . ALA B 1 44 ? 17.25 -10.289 -7.059 1 95.81 44 ALA B CA 1
ATOM 3325 C C . ALA B 1 44 ? 16.828 -9.18 -8.016 1 95.81 44 ALA B C 1
ATOM 3327 O O . ALA B 1 44 ? 16.656 -9.414 -9.211 1 95.81 44 ALA B O 1
ATOM 3328 N N . SER B 1 45 ? 16.641 -7.984 -7.504 1 93.94 45 SER B N 1
ATOM 3329 C CA . SER B 1 45 ? 16.234 -6.848 -8.328 1 93.94 45 SER B CA 1
ATOM 3330 C C . SER B 1 45 ? 17.328 -6.5 -9.344 1 93.94 45 SER B C 1
ATOM 3332 O O . SER B 1 45 ? 17.062 -5.77 -10.305 1 93.94 45 SER B O 1
ATOM 3334 N N . ARG B 1 46 ? 18.516 -7.055 -9.203 1 94.06 46 ARG B N 1
ATOM 3335 C CA . ARG B 1 46 ? 19.641 -6.762 -10.094 1 94.06 46 ARG B CA 1
ATOM 3336 C C . ARG B 1 46 ? 19.891 -7.918 -11.055 1 94.06 46 ARG B C 1
ATOM 3338 O O . ARG B 1 46 ? 20.875 -7.91 -11.797 1 94.06 46 ARG B O 1
ATOM 3345 N N . TRP B 1 47 ? 19.047 -8.914 -11.016 1 95.94 47 TRP B N 1
ATOM 3346 C CA . TRP B 1 47 ? 19.266 -10.102 -11.836 1 95.94 47 TRP B CA 1
ATOM 3347 C C . TRP B 1 47 ? 18.766 -9.883 -13.258 1 95.94 47 TRP B C 1
ATOM 3349 O O . TRP B 1 47 ? 17.844 -9.094 -13.477 1 95.94 47 TRP B O 1
ATOM 3359 N N . GLY B 1 48 ? 19.391 -10.539 -14.141 1 95 48 GLY B N 1
ATOM 3360 C CA . GLY B 1 48 ? 19.016 -10.539 -15.547 1 95 48 GLY B CA 1
ATOM 3361 C C . GLY B 1 48 ? 19.281 -11.875 -16.234 1 95 48 GLY B C 1
ATOM 3362 O O . GLY B 1 48 ? 19.125 -12.93 -15.609 1 95 48 GLY B O 1
ATOM 3363 N N . ARG B 1 49 ? 19.641 -11.781 -17.453 1 95.88 49 ARG B N 1
ATOM 3364 C CA . ARG B 1 49 ? 19.781 -12.969 -18.281 1 95.88 49 ARG B CA 1
ATOM 3365 C C . ARG B 1 49 ? 20.891 -13.867 -17.766 1 95.88 49 ARG B C 1
ATOM 3367 O O . ARG B 1 49 ? 20.75 -15.094 -17.75 1 95.88 49 ARG B O 1
ATOM 3374 N N . ALA B 1 50 ? 21.969 -13.281 -17.344 1 94.5 50 ALA B N 1
ATOM 3375 C CA . ALA B 1 50 ? 23.125 -14.055 -16.891 1 94.5 50 ALA B CA 1
ATOM 3376 C C . ALA B 1 50 ? 22.75 -14.922 -15.688 1 94.5 50 ALA B C 1
ATOM 3378 O O . ALA B 1 50 ? 23.156 -16.078 -15.609 1 94.5 50 ALA B O 1
ATOM 3379 N N . GLN B 1 51 ? 22.031 -14.367 -14.758 1 95 51 GLN B N 1
ATOM 3380 C CA . GLN B 1 51 ? 21.609 -15.117 -13.578 1 95 51 GLN B CA 1
ATOM 3381 C C . GLN B 1 51 ? 20.641 -16.234 -13.961 1 95 51 GLN B C 1
ATOM 3383 O O . GLN B 1 51 ? 20.703 -17.328 -13.391 1 95 51 GLN B O 1
ATOM 3388 N N . LEU B 1 52 ? 19.781 -15.938 -14.898 1 97.44 52 LEU B N 1
ATOM 3389 C CA . LEU B 1 52 ? 18.812 -16.938 -15.336 1 97.44 52 LEU B CA 1
ATOM 3390 C C . LEU B 1 52 ? 19.5 -18.141 -15.961 1 97.44 52 LEU B C 1
ATOM 3392 O O . LEU B 1 52 ? 19.172 -19.281 -15.664 1 97.44 52 LEU B O 1
ATOM 3396 N N . LEU B 1 53 ? 20.484 -17.859 -16.781 1 95.94 53 LEU B N 1
ATOM 3397 C CA . LEU B 1 53 ? 21.266 -18.922 -17.406 1 95.94 53 LEU B CA 1
ATOM 3398 C C . LEU B 1 53 ? 22.047 -19.703 -16.375 1 95.94 53 LEU B C 1
ATOM 3400 O O . LEU B 1 53 ? 22.047 -20.938 -16.375 1 95.94 53 LEU B O 1
ATOM 3404 N N . ALA B 1 54 ? 22.625 -18.969 -15.492 1 92.88 54 ALA B N 1
ATOM 3405 C CA . ALA B 1 54 ? 23.469 -19.578 -14.477 1 92.88 54 ALA B CA 1
ATOM 3406 C C . ALA B 1 54 ? 22.641 -20.469 -13.547 1 92.88 54 ALA B C 1
ATOM 3408 O O . ALA B 1 54 ? 23.125 -21.5 -13.078 1 92.88 54 ALA B O 1
ATOM 3409 N N . HIS B 1 55 ? 21.438 -20.078 -13.32 1 95.06 55 HIS B N 1
ATOM 3410 C CA . HIS B 1 55 ? 20.578 -20.844 -12.438 1 95.06 55 HIS B CA 1
ATOM 3411 C C . HIS B 1 55 ? 19.75 -21.859 -13.227 1 95.06 55 HIS B C 1
ATOM 3413 O O . HIS B 1 55 ? 18.828 -22.469 -12.68 1 95.06 55 HIS B O 1
ATOM 3419 N N . ARG B 1 56 ? 20.016 -21.953 -14.477 1 96.44 56 ARG B N 1
ATOM 3420 C CA . ARG B 1 56 ? 19.469 -22.969 -15.367 1 96.44 56 ARG B CA 1
ATOM 3421 C C . ARG B 1 56 ? 17.938 -22.953 -15.359 1 96.44 56 ARG B C 1
ATOM 3423 O O . ARG B 1 56 ? 17.312 -24 -15.172 1 96.44 56 ARG B O 1
ATOM 3430 N N . VAL B 1 57 ? 17.406 -21.828 -15.602 1 98 57 VAL B N 1
ATOM 3431 C CA . VAL B 1 57 ? 15.961 -21.625 -15.625 1 98 57 VAL B CA 1
ATOM 3432 C C . VAL B 1 57 ? 15.406 -22.047 -16.984 1 98 57 VAL B C 1
ATOM 3434 O O . VAL B 1 57 ? 15.977 -21.719 -18.031 1 98 57 VAL B O 1
ATOM 3437 N N . VAL B 1 58 ? 14.328 -22.781 -16.969 1 98.31 58 VAL B N 1
ATOM 3438 C CA . VAL B 1 58 ? 13.609 -23.156 -18.188 1 98.31 58 VAL B CA 1
ATOM 3439 C C . VAL B 1 58 ? 12.148 -22.734 -18.062 1 98.31 58 VAL B C 1
ATOM 3441 O O . VAL B 1 58 ? 11.484 -23.031 -17.062 1 98.31 58 VAL B O 1
ATOM 3444 N N . CYS B 1 59 ? 11.656 -22.109 -19.078 1 98.19 59 CYS B N 1
ATOM 3445 C CA . CYS B 1 59 ? 10.297 -21.578 -19.047 1 98.19 59 CYS B CA 1
ATOM 3446 C C . CYS B 1 59 ? 9.383 -22.344 -20 1 98.19 59 CYS B C 1
ATOM 3448 O O . CYS B 1 59 ? 9.648 -22.406 -21.188 1 98.19 59 CYS B O 1
ATOM 3450 N N . SER B 1 60 ? 8.297 -22.828 -19.484 1 97.12 60 SER B N 1
ATOM 3451 C CA . SER B 1 60 ? 7.289 -23.422 -20.344 1 97.12 60 SER B CA 1
ATOM 3452 C C . SER B 1 60 ? 6.457 -22.359 -21.047 1 97.12 60 SER B C 1
ATOM 3454 O O . SER B 1 60 ? 6.422 -21.203 -20.625 1 97.12 60 SER B O 1
ATOM 3456 N N . ARG B 1 61 ? 5.82 -22.781 -22.125 1 95.81 61 ARG B N 1
ATOM 3457 C CA . ARG B 1 61 ? 4.859 -21.891 -22.766 1 95.81 61 ARG B CA 1
ATOM 3458 C C . ARG B 1 61 ? 3.705 -21.562 -21.812 1 95.81 61 ARG B C 1
ATOM 3460 O O . ARG B 1 61 ? 3.244 -22.438 -21.078 1 95.81 61 ARG B O 1
ATOM 3467 N N . PRO B 1 62 ? 3.262 -20.328 -21.891 1 96.12 62 PRO B N 1
ATOM 3468 C CA . PRO B 1 62 ? 2.113 -20 -21.047 1 96.12 62 PRO B CA 1
ATOM 3469 C C . PRO B 1 62 ? 0.887 -20.859 -21.344 1 96.12 62 PRO B C 1
ATOM 3471 O O . PRO B 1 62 ? 0.674 -21.266 -22.484 1 96.12 62 PRO B O 1
ATOM 3474 N N . ALA B 1 63 ? 0.172 -21.172 -20.344 1 96.56 63 ALA B N 1
ATOM 3475 C CA . ALA B 1 63 ? -1.049 -21.969 -20.438 1 96.56 63 ALA B CA 1
ATOM 3476 C C . ALA B 1 63 ? -2.229 -21.25 -19.797 1 96.56 63 ALA B C 1
ATOM 3478 O O . ALA B 1 63 ? -2.041 -20.281 -19.047 1 96.56 63 ALA B O 1
ATOM 3479 N N . PRO B 1 64 ? -3.408 -21.656 -20.141 1 93.62 64 PRO B N 1
ATOM 3480 C CA . PRO B 1 64 ? -4.574 -21 -19.531 1 93.62 64 PRO B CA 1
ATOM 3481 C C . PRO B 1 64 ? -4.625 -21.156 -18.016 1 93.62 64 PRO B C 1
ATOM 3483 O O . PRO B 1 64 ? -5.105 -20.266 -17.312 1 93.62 64 PRO B O 1
ATOM 3486 N N . LYS B 1 65 ? -4.09 -22.328 -17.625 1 96.44 65 LYS B N 1
ATOM 3487 C CA . LYS B 1 65 ? -4.047 -22.609 -16.188 1 96.44 65 LYS B CA 1
ATOM 3488 C C . LYS B 1 65 ? -2.678 -23.141 -15.781 1 96.44 65 LYS B C 1
ATOM 3490 O O . LYS B 1 65 ? -1.965 -23.734 -16.594 1 96.44 65 LYS B O 1
ATOM 3495 N N . LEU B 1 66 ? -2.359 -22.891 -14.523 1 97.75 66 LEU B N 1
ATOM 3496 C CA . LEU B 1 66 ? -1.164 -23.531 -13.977 1 97.75 66 LEU B CA 1
ATOM 3497 C C . LEU B 1 66 ? -1.394 -25.016 -13.766 1 97.75 66 LEU B C 1
ATOM 3499 O O . LEU B 1 66 ? -2.248 -25.406 -12.969 1 97.75 66 LEU B O 1
ATOM 3503 N N . SER B 1 67 ? -0.607 -25.844 -14.352 1 95.88 67 SER B N 1
ATOM 3504 C CA . SER B 1 67 ? -0.815 -27.297 -14.367 1 95.88 67 SER B CA 1
ATOM 3505 C C . SER B 1 67 ? -0.675 -27.891 -12.969 1 95.88 67 SER B C 1
ATOM 3507 O O . SER B 1 67 ? -1.412 -28.797 -12.602 1 95.88 67 SER B O 1
ATOM 3509 N N . PHE B 1 68 ? 0.239 -27.453 -12.109 1 95.38 68 PHE B N 1
ATOM 3510 C CA . PHE B 1 68 ? 0.491 -28.047 -10.805 1 95.38 68 PHE B CA 1
ATOM 3511 C C . PHE B 1 68 ? -0.702 -27.859 -9.875 1 95.38 68 PHE B C 1
ATOM 3513 O O . PHE B 1 68 ? -0.852 -28.578 -8.891 1 95.38 68 PHE B O 1
ATOM 3520 N N . LEU B 1 69 ? -1.63 -26.859 -10.25 1 97.69 69 LEU B N 1
ATOM 3521 C CA . LEU B 1 69 ? -2.789 -26.578 -9.414 1 97.69 69 LEU B CA 1
ATOM 3522 C C . LEU B 1 69 ? -4.031 -27.281 -9.945 1 97.69 69 LEU B C 1
ATOM 3524 O O . LEU B 1 69 ? -5.113 -27.172 -9.367 1 97.69 69 LEU B O 1
ATOM 3528 N N . GLU B 1 70 ? -3.979 -28.047 -10.969 1 96.69 70 GLU B N 1
ATOM 3529 C CA . GLU B 1 70 ? -5.109 -28.641 -11.672 1 96.69 70 GLU B CA 1
ATOM 3530 C C . GLU B 1 70 ? -5.977 -29.469 -10.734 1 96.69 70 GLU B C 1
ATOM 3532 O O . GLU B 1 70 ? -7.207 -29.391 -10.773 1 96.69 70 GLU B O 1
ATOM 3537 N N . PRO B 1 71 ? -5.418 -30.203 -9.844 1 96.88 71 PRO B N 1
ATOM 3538 C CA . PRO B 1 71 ? -6.246 -31.031 -8.961 1 96.88 71 PRO B CA 1
ATOM 3539 C C . PRO B 1 71 ? -7.137 -30.203 -8.039 1 96.88 71 PRO B C 1
ATOM 3541 O O . PRO B 1 71 ? -8.141 -30.719 -7.527 1 96.88 71 PRO B O 1
ATOM 3544 N N . TRP B 1 72 ? -6.797 -28.984 -7.852 1 97.44 72 TRP B N 1
ATOM 3545 C CA . TRP B 1 72 ? -7.488 -28.172 -6.848 1 97.44 72 TRP B CA 1
ATOM 3546 C C . TRP B 1 72 ? -8.359 -27.109 -7.504 1 97.44 72 TRP B C 1
ATOM 3548 O O . TRP B 1 72 ? -9.07 -26.375 -6.82 1 97.44 72 TRP B O 1
ATOM 3558 N N . LEU B 1 73 ? -8.32 -27 -8.805 1 97.19 73 LEU B N 1
ATOM 3559 C CA . LEU B 1 73 ? -9.078 -25.969 -9.492 1 97.19 73 LEU B CA 1
ATOM 3560 C C . LEU B 1 73 ? -10.578 -26.234 -9.391 1 97.19 73 LEU B C 1
ATOM 3562 O O . LEU B 1 73 ? -11.016 -27.375 -9.523 1 97.19 73 LEU B O 1
ATOM 3566 N N . GLN B 1 74 ? -11.359 -25.172 -9.094 1 95.38 74 GLN B N 1
ATOM 3567 C CA . GLN B 1 74 ? -12.812 -25.234 -9.016 1 95.38 74 GLN B CA 1
ATOM 3568 C C . GLN B 1 74 ? -13.461 -23.969 -9.57 1 95.38 74 GLN B C 1
ATOM 3570 O O . GLN B 1 74 ? -12.789 -22.953 -9.742 1 95.38 74 GLN B O 1
ATOM 3575 N N . ASP B 1 75 ? -14.695 -24.094 -9.852 1 95 75 ASP B N 1
ATOM 3576 C CA . ASP B 1 75 ? -15.445 -22.922 -10.281 1 95 75 ASP B CA 1
ATOM 3577 C C . ASP B 1 75 ? -15.695 -21.969 -9.109 1 95 75 ASP B C 1
ATOM 3579 O O . ASP B 1 75 ? -16.438 -22.297 -8.18 1 95 75 ASP B O 1
ATOM 3583 N N . ALA B 1 76 ? -15.172 -20.812 -9.242 1 96.12 76 ALA B N 1
ATOM 3584 C CA . ALA B 1 76 ? -15.273 -19.844 -8.156 1 96.12 76 ALA B CA 1
ATOM 3585 C C . ALA B 1 76 ? -16.719 -19.391 -7.957 1 96.12 76 ALA B C 1
ATOM 3587 O O . ALA B 1 76 ? -17.109 -19.031 -6.844 1 96.12 76 ALA B O 1
ATOM 3588 N N . ARG B 1 77 ? -17.531 -19.484 -8.992 1 95.56 77 ARG B N 1
ATOM 3589 C CA . ARG B 1 77 ? -18.922 -19.047 -8.914 1 95.56 77 ARG B CA 1
ATOM 3590 C C . ARG B 1 77 ? -19.719 -19.922 -7.938 1 95.56 77 ARG B C 1
ATOM 3592 O O . ARG B 1 77 ? -20.656 -19.469 -7.305 1 95.56 77 ARG B O 1
ATOM 3599 N N . ALA B 1 78 ? -19.328 -21.062 -7.82 1 94.19 78 ALA B N 1
ATOM 3600 C CA . ALA B 1 78 ? -20.047 -22.031 -6.992 1 94.19 78 ALA B CA 1
ATOM 3601 C C . ALA B 1 78 ? -19.688 -21.875 -5.52 1 94.19 78 ALA B C 1
ATOM 3603 O O . ALA B 1 78 ? -20.422 -22.328 -4.641 1 94.19 78 ALA B O 1
ATOM 3604 N N . ALA B 1 79 ? -18.578 -21.234 -5.25 1 94.56 79 ALA B N 1
ATOM 3605 C CA . ALA B 1 79 ? -18.078 -21.125 -3.879 1 94.56 79 ALA B CA 1
ATOM 3606 C C . ALA B 1 79 ? -18.922 -20.156 -3.062 1 94.56 79 ALA B C 1
ATOM 3608 O O . ALA B 1 79 ? -19.172 -20.375 -1.873 1 94.56 79 ALA B O 1
ATOM 3609 N N . HIS B 1 80 ? -19.375 -19.094 -3.648 1 96 80 HIS B N 1
ATOM 3610 C CA . HIS B 1 80 ? -20.172 -18.078 -2.961 1 96 80 HIS B CA 1
ATOM 3611 C C . HIS B 1 80 ? -20.812 -17.125 -3.953 1 96 80 HIS B C 1
ATOM 3613 O O . HIS B 1 80 ? -20.219 -16.781 -4.973 1 96 80 HIS B O 1
ATOM 3619 N N . GLU B 1 81 ? -21.906 -16.641 -3.641 1 97 81 GLU B N 1
ATOM 3620 C CA . GLU B 1 81 ? -22.641 -15.734 -4.531 1 97 81 GLU B CA 1
ATOM 3621 C C . GLU B 1 81 ? -21.828 -14.477 -4.816 1 97 81 GLU B C 1
ATOM 3623 O O . GLU B 1 81 ? -21.859 -13.953 -5.934 1 97 81 GLU B O 1
ATOM 3628 N N . CYS B 1 82 ? -21.125 -13.984 -3.85 1 97.81 82 CYS B N 1
ATOM 3629 C CA . CYS B 1 82 ? -20.281 -12.805 -4.023 1 97.81 82 CYS B CA 1
ATOM 3630 C C . CYS B 1 82 ? -19.281 -13.008 -5.152 1 97.81 82 CYS B C 1
ATOM 3632 O O . CYS B 1 82 ? -19.031 -12.094 -5.941 1 97.81 82 CYS B O 1
ATOM 3634 N N . LEU B 1 83 ? -18.719 -14.164 -5.258 1 98.5 83 LEU B N 1
ATOM 3635 C CA . LEU B 1 83 ? -17.734 -14.461 -6.285 1 98.5 83 LEU B CA 1
ATOM 3636 C C . LEU B 1 83 ? -18.391 -14.555 -7.66 1 98.5 83 LEU B C 1
ATOM 3638 O O . LEU B 1 83 ? -17.781 -14.211 -8.672 1 98.5 83 LEU B O 1
ATOM 3642 N N . GLY B 1 84 ? -19.641 -15.023 -7.664 1 98.31 84 GLY B N 1
ATOM 3643 C CA . GLY B 1 84 ? -20.391 -14.953 -8.906 1 98.31 84 GLY B CA 1
ATOM 3644 C C . GLY B 1 84 ? -20.531 -13.539 -9.438 1 98.31 84 GLY B C 1
ATOM 3645 O O . GLY B 1 84 ? -20.312 -13.289 -10.625 1 98.31 84 GLY B O 1
ATOM 3646 N N . ARG B 1 85 ? -20.828 -12.648 -8.562 1 98.31 85 ARG B N 1
ATOM 3647 C CA . ARG B 1 85 ? -21 -11.25 -8.93 1 98.31 85 ARG B CA 1
ATOM 3648 C C . ARG B 1 85 ? -19.656 -10.617 -9.312 1 98.31 85 ARG B C 1
ATOM 3650 O O . ARG B 1 85 ? -19.609 -9.742 -10.172 1 98.31 85 ARG B O 1
ATOM 3657 N N . LEU B 1 86 ? -18.609 -11.078 -8.633 1 98.69 86 LEU B N 1
ATOM 3658 C CA . LEU B 1 86 ? -17.266 -10.625 -8.977 1 98.69 86 LEU B CA 1
ATOM 3659 C C . LEU B 1 86 ? -16.906 -10.992 -10.414 1 98.69 86 LEU B C 1
ATOM 3661 O O . LEU B 1 86 ? -16.359 -10.172 -11.148 1 98.69 86 LEU B O 1
ATOM 3665 N N . ILE B 1 87 ? -17.266 -12.156 -10.82 1 98.5 87 ILE B N 1
ATOM 3666 C CA . ILE B 1 87 ? -16.953 -12.68 -12.141 1 98.5 87 ILE B CA 1
ATOM 3667 C C . ILE B 1 87 ? -17.844 -12.023 -13.188 1 98.5 87 ILE B C 1
ATOM 3669 O O . ILE B 1 87 ? -17.375 -11.664 -14.273 1 98.5 87 ILE B O 1
ATOM 3673 N N . GLU B 1 88 ? -19.094 -11.805 -12.852 1 97.62 88 GLU B N 1
ATOM 3674 C CA . GLU B 1 88 ? -20.031 -11.172 -13.773 1 97.62 88 GLU B CA 1
ATOM 3675 C C . GLU B 1 88 ? -19.641 -9.727 -14.055 1 97.62 88 GLU B C 1
ATOM 3677 O O . GLU B 1 88 ? -19.766 -9.25 -15.188 1 97.62 88 GLU B O 1
ATOM 3682 N N . GLY B 1 89 ? -19.188 -9.016 -13.016 1 97.62 89 GLY B N 1
ATOM 3683 C CA . GLY B 1 89 ? -18.766 -7.637 -13.18 1 97.62 89 GLY B CA 1
ATOM 3684 C C . GLY B 1 89 ? -19.859 -6.633 -12.844 1 97.62 89 GLY B C 1
ATOM 3685 O O . GLY B 1 89 ? -21 -7.012 -12.594 1 97.62 89 GLY B O 1
ATOM 3686 N N . PRO B 1 90 ? -19.516 -5.391 -12.812 1 96.75 90 PRO B N 1
ATOM 3687 C CA . PRO B 1 90 ? -20.453 -4.32 -12.461 1 96.75 90 PRO B CA 1
ATOM 3688 C C . PRO B 1 90 ? -21.297 -3.861 -13.648 1 96.75 90 PRO B C 1
ATOM 3690 O O . PRO B 1 90 ? -21.891 -2.783 -13.602 1 96.75 90 PRO B O 1
ATOM 3693 N N . GLY B 1 91 ? -21.406 -4.484 -14.656 1 92.25 91 GLY B N 1
ATOM 3694 C CA . GLY B 1 91 ? -22.016 -4.055 -15.898 1 92.25 91 GLY B CA 1
ATOM 3695 C C . GLY B 1 91 ? -21.016 -3.496 -16.891 1 92.25 91 GLY B C 1
ATOM 3696 O O . GLY B 1 91 ? -20.734 -4.125 -17.922 1 92.25 91 GLY B O 1
ATOM 3697 N N . SER B 1 92 ? -20.531 -2.338 -16.594 1 94.38 92 SER B N 1
ATOM 3698 C CA . SER B 1 92 ? -19.453 -1.744 -17.375 1 94.38 92 SER B CA 1
ATOM 3699 C C . SER B 1 92 ? -18.359 -1.2 -16.484 1 94.38 92 SER B C 1
ATOM 3701 O O . SER B 1 92 ? -18.578 -0.279 -15.695 1 94.38 92 SER B O 1
ATOM 3703 N N . ILE B 1 93 ? -17.203 -1.78 -16.656 1 95.81 93 ILE B N 1
ATOM 3704 C CA . ILE B 1 93 ? -16.062 -1.327 -15.875 1 95.81 93 ILE B CA 1
ATOM 3705 C C . ILE B 1 93 ? -15.695 0.103 -16.266 1 95.81 93 ILE B C 1
ATOM 3707 O O . ILE B 1 93 ? -15.375 0.928 -15.406 1 95.81 93 ILE B O 1
ATOM 3711 N N . ASP B 1 94 ? -15.797 0.431 -17.5 1 93.06 94 ASP B N 1
ATOM 3712 C CA . ASP B 1 94 ? -15.461 1.769 -17.984 1 93.06 94 ASP B CA 1
ATOM 3713 C C . ASP B 1 94 ? -16.422 2.811 -17.422 1 93.06 94 ASP B C 1
ATOM 3715 O O . ASP B 1 94 ? -16.031 3.951 -17.156 1 93.06 94 ASP B O 1
ATOM 3719 N N . ALA B 1 95 ? -17.625 2.426 -17.219 1 95.25 95 ALA B N 1
ATOM 3720 C CA . ALA B 1 95 ? -18.641 3.346 -16.703 1 95.25 95 ALA B CA 1
ATOM 3721 C C . ALA B 1 95 ? -18.344 3.742 -15.266 1 95.25 95 ALA B C 1
ATOM 3723 O O . ALA B 1 95 ? -18.891 4.723 -14.758 1 95.25 95 ALA B O 1
ATOM 3724 N N . LEU B 1 96 ? -17.469 2.99 -14.594 1 96.06 96 LEU B N 1
ATOM 3725 C CA . LEU B 1 96 ? -17.094 3.291 -13.211 1 96.06 96 LEU B CA 1
ATOM 3726 C C . LEU B 1 96 ? -16.438 4.664 -13.109 1 96.06 96 LEU B C 1
ATOM 3728 O O . LEU B 1 96 ? -16.438 5.277 -12.039 1 96.06 96 LEU B O 1
ATOM 3732 N N . GLN B 1 97 ? -15.836 5.156 -14.203 1 92.62 97 GLN B N 1
ATOM 3733 C CA . GLN B 1 97 ? -15.102 6.418 -14.211 1 92.62 97 GLN B CA 1
ATOM 3734 C C . GLN B 1 97 ? -16 7.578 -13.789 1 92.62 97 GLN B C 1
ATOM 3736 O O . GLN B 1 97 ? -15.516 8.617 -13.344 1 92.62 97 GLN B O 1
ATOM 3741 N N . HIS B 1 98 ? -17.312 7.383 -13.867 1 92.19 98 HIS B N 1
ATOM 3742 C CA . HIS B 1 98 ? -18.266 8.453 -13.594 1 92.19 98 HIS B CA 1
ATOM 3743 C C . HIS B 1 98 ? -18.781 8.375 -12.156 1 92.19 98 HIS B C 1
ATOM 3745 O O . HIS B 1 98 ? -19.688 9.117 -11.773 1 92.19 98 HIS B O 1
ATOM 3751 N N . SER B 1 99 ? -18.25 7.527 -11.422 1 94.56 99 SER B N 1
ATOM 3752 C CA . SER B 1 99 ? -18.688 7.336 -10.039 1 94.56 99 SER B CA 1
ATOM 3753 C C . SER B 1 99 ? -17.547 7.551 -9.062 1 94.56 99 SER B C 1
ATOM 3755 O O . SER B 1 99 ? -16.375 7.312 -9.398 1 94.56 99 SER B O 1
ATOM 3757 N N . SER B 1 100 ? -17.891 8.055 -7.91 1 95.06 100 SER B N 1
ATOM 3758 C CA . SER B 1 100 ? -16.922 8.102 -6.816 1 95.06 100 SER B CA 1
ATOM 3759 C C . SER B 1 100 ? -16.781 6.746 -6.137 1 95.06 100 SER B C 1
ATOM 3761 O O . SER B 1 100 ? -17.641 5.879 -6.301 1 95.06 100 SER B O 1
ATOM 3763 N N . GLU B 1 101 ? -15.695 6.555 -5.375 1 96.88 101 GLU B N 1
ATOM 3764 C CA . GLU B 1 101 ? -15.539 5.328 -4.598 1 96.88 101 GLU B CA 1
ATOM 3765 C C . GLU B 1 101 ? -16.734 5.109 -3.668 1 96.88 101 GLU B C 1
ATOM 3767 O O . GLU B 1 101 ? -17.25 3.996 -3.568 1 96.88 101 GLU B O 1
ATOM 3772 N N . THR B 1 102 ? -17.203 6.188 -3.021 1 97.69 102 THR B N 1
ATOM 3773 C CA . THR B 1 102 ? -18.344 6.121 -2.119 1 97.69 102 THR B CA 1
ATOM 3774 C C . THR B 1 102 ? -19.578 5.566 -2.84 1 97.69 102 THR B C 1
ATOM 3776 O O . THR B 1 102 ? -20.234 4.652 -2.344 1 97.69 102 THR B O 1
ATOM 3779 N N . GLN B 1 103 ? -19.812 6.031 -3.961 1 97.44 103 GLN B N 1
ATOM 3780 C CA . GLN B 1 103 ? -20.969 5.602 -4.73 1 97.44 103 GLN B CA 1
ATOM 3781 C C . GLN B 1 103 ? -20.828 4.145 -5.168 1 97.44 103 GLN B C 1
ATOM 3783 O O . GLN B 1 103 ? -21.797 3.385 -5.133 1 97.44 103 GLN B O 1
ATOM 3788 N N . ILE B 1 104 ? -19.656 3.77 -5.559 1 97.94 104 ILE B N 1
ATOM 3789 C CA . ILE B 1 104 ? -19.406 2.408 -6.016 1 97.94 104 ILE B CA 1
ATOM 3790 C C . ILE B 1 104 ? -19.609 1.43 -4.863 1 97.94 104 ILE B C 1
ATOM 3792 O O . ILE B 1 104 ? -20.234 0.386 -5.031 1 97.94 104 ILE B O 1
ATOM 3796 N N . ILE B 1 105 ? -19.062 1.766 -3.666 1 98 105 ILE B N 1
ATOM 3797 C CA . ILE B 1 105 ? -19.156 0.9 -2.494 1 98 105 ILE B CA 1
ATOM 3798 C C . ILE B 1 105 ? -20.625 0.659 -2.139 1 98 105 ILE B C 1
ATOM 3800 O O . ILE B 1 105 ? -21.016 -0.473 -1.858 1 98 105 ILE B O 1
ATOM 3804 N N . HIS B 1 106 ? -21.422 1.65 -2.236 1 97.56 106 HIS B N 1
ATOM 3805 C CA . HIS B 1 106 ? -22.828 1.522 -1.84 1 97.56 106 HIS B CA 1
ATOM 3806 C C . HIS B 1 106 ? -23.641 0.812 -2.916 1 97.56 106 HIS B C 1
ATOM 3808 O O . HIS B 1 106 ? -24.609 0.123 -2.607 1 97.56 106 HIS B O 1
ATOM 3814 N N . ARG B 1 107 ? -23.234 0.945 -4.133 1 97 107 ARG B N 1
ATOM 3815 C CA . ARG B 1 107 ? -23.938 0.327 -5.246 1 97 107 ARG B CA 1
ATOM 3816 C C . ARG B 1 107 ? -23.625 -1.163 -5.336 1 97 107 ARG B C 1
ATOM 3818 O O . ARG B 1 107 ? -24.469 -1.954 -5.762 1 97 107 ARG B O 1
ATOM 3825 N N . HIS B 1 108 ? -22.453 -1.534 -4.953 1 97.31 108 HIS B N 1
ATOM 3826 C CA . HIS B 1 108 ? -22 -2.912 -5.117 1 97.31 108 HIS B CA 1
ATOM 3827 C C . HIS B 1 108 ? -21.672 -3.549 -3.77 1 97.31 108 HIS B C 1
ATOM 3829 O O . HIS B 1 108 ? -20.562 -3.381 -3.254 1 97.31 108 HIS B O 1
ATOM 3835 N N . GLN B 1 109 ? -22.578 -4.305 -3.27 1 95.31 109 GLN B N 1
ATOM 3836 C CA . GLN B 1 109 ? -22.438 -4.969 -1.976 1 95.31 109 GLN B CA 1
ATOM 3837 C C . GLN B 1 109 ? -22.172 -6.461 -2.146 1 95.31 109 GLN B C 1
ATOM 3839 O O . GLN B 1 109 ? -22.672 -7.082 -3.09 1 95.31 109 GLN B O 1
ATOM 3844 N N . PRO B 1 110 ? -21.422 -7.121 -1.221 1 97.75 110 PRO B N 1
ATOM 3845 C CA . PRO B 1 110 ? -20.797 -6.527 -0.039 1 97.75 110 PRO B CA 1
ATOM 3846 C C . PRO B 1 110 ? -19.656 -5.566 -0.394 1 97.75 110 PRO B C 1
ATOM 3848 O O . PRO B 1 110 ? -19.25 -5.504 -1.552 1 97.75 110 PRO B O 1
ATOM 3851 N N . ASP B 1 111 ? -19.125 -4.738 0.617 1 98.44 111 ASP B N 1
ATOM 3852 C CA . ASP B 1 111 ? -18.125 -3.703 0.353 1 98.44 111 ASP B CA 1
ATOM 3853 C C . ASP B 1 111 ? -16.922 -4.281 -0.369 1 98.44 111 ASP B C 1
ATOM 3855 O O . ASP B 1 111 ? -16.281 -3.594 -1.165 1 98.44 111 ASP B O 1
ATOM 3859 N N . SER B 1 112 ? -16.625 -5.52 -0.12 1 98.5 112 SER B N 1
ATOM 3860 C CA . SER B 1 112 ? -15.484 -6.168 -0.77 1 98.5 112 SER B CA 1
ATOM 3861 C C . SER B 1 112 ? -15.602 -6.094 -2.289 1 98.5 112 SER B C 1
ATOM 3863 O O . SER B 1 112 ? -14.617 -5.82 -2.979 1 98.5 112 SER B O 1
ATOM 3865 N N . LEU B 1 113 ? -16.797 -6.312 -2.803 1 98.25 113 LEU B N 1
ATOM 3866 C CA . LEU B 1 113 ? -17.031 -6.188 -4.238 1 98.25 113 LEU B CA 1
ATOM 3867 C C . LEU B 1 113 ? -16.859 -4.742 -4.691 1 98.25 113 LEU B C 1
ATOM 3869 O O . LEU B 1 113 ? -16.219 -4.484 -5.715 1 98.25 113 LEU B O 1
ATOM 3873 N N . GLY B 1 114 ? -17.438 -3.861 -3.906 1 98.5 114 GLY B N 1
ATOM 3874 C CA . GLY B 1 114 ? -17.281 -2.445 -4.195 1 98.5 114 GLY B CA 1
ATOM 3875 C C . GLY B 1 114 ? -15.836 -1.997 -4.262 1 98.5 114 GLY B C 1
ATOM 3876 O O . GLY B 1 114 ? -15.461 -1.219 -5.141 1 98.5 114 GLY B O 1
ATOM 3877 N N . TYR B 1 115 ? -15.055 -2.531 -3.373 1 98.62 115 TYR B N 1
ATOM 3878 C CA . TYR B 1 115 ? -13.648 -2.139 -3.32 1 98.62 115 TYR B CA 1
ATOM 3879 C C . TYR B 1 115 ? -12.891 -2.646 -4.543 1 98.62 115 TYR B C 1
ATOM 3881 O O . TYR B 1 115 ? -11.969 -1.991 -5.023 1 98.62 115 TYR B O 1
ATOM 3889 N N . VAL B 1 116 ? -13.234 -3.801 -5.062 1 98.75 116 VAL B N 1
ATOM 3890 C CA . VAL B 1 116 ? -12.609 -4.281 -6.293 1 98.75 116 VAL B CA 1
ATOM 3891 C C . VAL B 1 116 ? -12.906 -3.307 -7.434 1 98.75 116 VAL B C 1
ATOM 3893 O O . VAL B 1 116 ? -12 -2.898 -8.164 1 98.75 116 VAL B O 1
ATOM 3896 N N . TRP B 1 117 ? -14.164 -2.945 -7.562 1 98.69 117 TRP B N 1
ATOM 3897 C CA . TRP B 1 117 ? -14.57 -2.061 -8.656 1 98.69 117 TRP B CA 1
ATOM 3898 C C . TRP B 1 117 ? -13.961 -0.672 -8.477 1 98.69 117 TRP B C 1
ATOM 3900 O O . TRP B 1 117 ? -13.508 -0.063 -9.445 1 98.69 117 TRP B O 1
ATOM 3910 N N . ALA B 1 118 ? -13.93 -0.192 -7.254 1 98.06 118 ALA B N 1
ATOM 3911 C CA . ALA B 1 118 ? -13.336 1.117 -6.992 1 98.06 118 ALA B CA 1
ATOM 3912 C C . ALA B 1 118 ? -11.852 1.122 -7.328 1 98.06 118 ALA B C 1
ATOM 3914 O O . ALA B 1 118 ? -11.305 2.146 -7.746 1 98.06 118 ALA B O 1
ATOM 3915 N N . ALA B 1 119 ? -11.211 -0.009 -7.16 1 97.69 119 ALA B N 1
ATOM 3916 C CA . ALA B 1 119 ? -9.781 -0.112 -7.418 1 97.69 119 ALA B CA 1
ATOM 3917 C C . ALA B 1 119 ? -9.477 0.028 -8.906 1 97.69 119 ALA B C 1
ATOM 3919 O O . ALA B 1 119 ? -8.328 0.23 -9.305 1 97.69 119 ALA B O 1
ATOM 3920 N N . PHE B 1 120 ? -10.508 0.008 -9.781 1 96.94 120 PHE B N 1
ATOM 3921 C CA . PHE B 1 120 ? -10.336 0.195 -11.219 1 96.94 120 PHE B CA 1
ATOM 3922 C C . PHE B 1 120 ? -10.273 1.677 -11.57 1 96.94 120 PHE B C 1
ATOM 3924 O O . PHE B 1 120 ? -9.891 2.041 -12.688 1 96.94 120 PHE B O 1
ATOM 3931 N N . LEU B 1 121 ? -10.625 2.506 -10.68 1 94.31 121 LEU B N 1
ATOM 3932 C CA . LEU B 1 121 ? -10.859 3.916 -10.977 1 94.31 121 LEU B CA 1
ATOM 3933 C C . LEU B 1 121 ? -9.594 4.57 -11.531 1 94.31 121 LEU B C 1
ATOM 3935 O O . LEU B 1 121 ? -9.656 5.297 -12.523 1 94.31 121 LEU B O 1
ATOM 3939 N N . PRO B 1 122 ? -8.414 4.328 -10.914 1 91.38 122 PRO B N 1
ATOM 3940 C CA . PRO B 1 122 ? -7.227 4.961 -11.484 1 91.38 122 PRO B CA 1
ATOM 3941 C C . PRO B 1 122 ? -7 4.574 -12.945 1 91.38 122 PRO B C 1
ATOM 3943 O O . PRO B 1 122 ? -6.43 5.355 -13.711 1 91.38 122 PRO B O 1
ATOM 3946 N N . PHE B 1 123 ? -7.438 3.467 -13.359 1 92.25 123 PHE B N 1
ATOM 3947 C CA . PHE B 1 123 ? -7.168 2.957 -14.703 1 92.25 123 PHE B CA 1
ATOM 3948 C C . PHE B 1 123 ? -8.219 3.447 -15.688 1 92.25 123 PHE B C 1
ATOM 3950 O O . PHE B 1 123 ? -7.914 3.697 -16.859 1 92.25 123 PHE B O 1
ATOM 3957 N N . VAL B 1 124 ? -9.414 3.576 -15.234 1 92.06 124 VAL B N 1
ATOM 3958 C CA . VAL B 1 124 ? -10.477 3.963 -16.156 1 92.06 124 VAL B CA 1
ATOM 3959 C C . VAL B 1 124 ? -10.555 5.484 -16.234 1 92.06 124 VAL B C 1
ATOM 3961 O O . VAL B 1 124 ? -11.125 6.027 -17.188 1 92.06 124 VAL B O 1
ATOM 3964 N N . ARG B 1 125 ? -10.07 6.176 -15.234 1 87.38 125 ARG B N 1
ATOM 3965 C CA . ARG B 1 125 ? -10.039 7.633 -15.258 1 87.38 125 ARG B CA 1
ATOM 3966 C C . ARG B 1 125 ? -8.781 8.148 -15.953 1 87.38 125 ARG B C 1
ATOM 3968 O O . ARG B 1 125 ? -8.68 9.336 -16.25 1 87.38 125 ARG B O 1
ATOM 3975 N N . ALA B 1 126 ? -7.77 7.34 -16.062 1 79.06 126 ALA B N 1
ATOM 3976 C CA . ALA B 1 126 ? -6.535 7.758 -16.719 1 79.06 126 ALA B CA 1
ATOM 3977 C C . ALA B 1 126 ? -6.809 8.219 -18.156 1 79.06 126 ALA B C 1
ATOM 3979 O O . ALA B 1 126 ? -7.621 7.621 -18.859 1 79.06 126 ALA B O 1
ATOM 3980 N N . PRO B 1 127 ? -6.309 9.578 -18.391 1 62.59 127 PRO B N 1
ATOM 3981 C CA . PRO B 1 127 ? -6.543 10.055 -19.766 1 62.59 127 PRO B CA 1
ATOM 3982 C C . PRO B 1 127 ? -6.062 9.062 -20.828 1 62.59 127 PRO B C 1
ATOM 3984 O O . PRO B 1 127 ? -5.07 8.359 -20.609 1 62.59 127 PRO B O 1
ATOM 3987 N N . THR B 1 128 ? -6.98 8.531 -21.5 1 48.38 128 THR B N 1
ATOM 3988 C CA . THR B 1 128 ? -6.559 7.723 -22.641 1 48.38 128 THR B CA 1
ATOM 3989 C C . THR B 1 128 ? -5.504 8.453 -23.469 1 48.38 128 THR B C 1
ATOM 3991 O O . THR B 1 128 ? -5.707 9.602 -23.859 1 48.38 128 THR B O 1
ATOM 3994 N N . ALA B 1 129 ? -4.27 8.305 -23.281 1 39.22 129 ALA B N 1
ATOM 3995 C CA . ALA B 1 129 ? -3.395 8.828 -24.328 1 39.22 129 ALA B CA 1
ATOM 3996 C C . ALA B 1 129 ? -4.051 8.711 -25.703 1 39.22 129 ALA B C 1
ATOM 3998 O O . ALA B 1 129 ? -4.316 7.609 -26.188 1 39.22 129 ALA B O 1
ATOM 3999 N N . VAL B 1 130 ? -5.008 9.5 -26.031 1 33.84 130 VAL B N 1
ATOM 4000 C CA . VAL B 1 130 ? -5.168 9.547 -27.484 1 33.84 130 VAL B CA 1
ATOM 4001 C C . VAL B 1 130 ? -3.812 9.352 -28.156 1 33.84 130 VAL B C 1
ATOM 4003 O O . VAL B 1 130 ? -2.838 10.023 -27.812 1 33.84 130 VAL B O 1
ATOM 4006 N N . ALA B 1 131 ? -3.547 8.242 -28.734 1 32.5 131 ALA B N 1
ATOM 4007 C CA . ALA B 1 131 ? -2.553 8.188 -29.797 1 32.5 131 ALA B CA 1
ATOM 4008 C C . ALA B 1 131 ? -2.502 9.492 -30.578 1 32.5 131 ALA B C 1
ATOM 4010 O O . ALA B 1 131 ? -3.359 9.75 -31.422 1 32.5 131 ALA B O 1
ATOM 4011 N N . GLU B 1 132 ? -2.494 10.609 -30 1 29.88 132 GLU B N 1
ATOM 4012 C CA . GLU B 1 132 ? -2.096 11.555 -31.047 1 29.88 132 GLU B CA 1
ATOM 4013 C C . GLU B 1 132 ? -1.004 10.969 -31.938 1 29.88 132 GLU B C 1
ATOM 4015 O O . GLU B 1 132 ? -0.07 10.328 -31.438 1 29.88 132 GLU B O 1
ATOM 4020 N N . ASP B 1 133 ? -1.381 10.75 -33.094 1 28.27 133 ASP B N 1
ATOM 4021 C CA . ASP B 1 133 ? -0.466 10.562 -34.219 1 28.27 133 ASP B CA 1
ATOM 4022 C C . ASP B 1 133 ? 0.783 11.422 -34.062 1 28.27 133 ASP B C 1
ATOM 4024 O O . ASP B 1 133 ? 0.853 12.523 -34.625 1 28.27 133 ASP B O 1
ATOM 4028 N N . VAL B 1 134 ? 1.156 11.672 -33 1 29.55 134 VAL B N 1
ATOM 4029 C CA . VAL B 1 134 ? 2.463 12.312 -33.156 1 29.55 134 VAL B CA 1
ATOM 4030 C C . VAL B 1 134 ? 3.338 11.477 -34.094 1 29.55 134 VAL B C 1
ATOM 4032 O O . VAL B 1 134 ? 3.652 10.32 -33.812 1 29.55 134 VAL B O 1
ATOM 4035 N N . GLN B 1 135 ? 3.199 11.742 -35.281 1 26.91 135 GLN B N 1
ATOM 4036 C CA . GLN B 1 135 ? 4.219 11.328 -36.25 1 26.91 135 GLN B CA 1
ATOM 4037 C C . GLN B 1 135 ? 5.609 11.352 -35.625 1 26.91 135 GLN B C 1
ATOM 4039 O O . GLN B 1 135 ? 5.984 12.328 -34.969 1 26.91 135 GLN B O 1
ATOM 4044 N N . PRO B 1 136 ? 6 10.266 -35.219 1 28.83 136 PRO B N 1
ATOM 4045 C CA . PRO B 1 136 ? 7.402 10.336 -34.812 1 28.83 136 PRO B CA 1
ATOM 4046 C C . PRO B 1 136 ? 8.188 11.422 -35.562 1 28.83 136 PRO B C 1
ATOM 4048 O O . PRO B 1 136 ? 8.18 11.461 -36.781 1 28.83 136 PRO B O 1
ATOM 4051 N N . VAL B 1 137 ? 8.102 12.641 -35.094 1 28.28 137 VAL B N 1
ATOM 4052 C CA . VAL B 1 137 ? 9.086 13.484 -35.75 1 28.28 137 VAL B CA 1
ATOM 4053 C C . VAL B 1 137 ? 10.391 12.711 -35.938 1 28.28 137 VAL B C 1
ATOM 4055 O O . VAL B 1 137 ? 10.961 12.203 -34.969 1 28.28 137 VAL B O 1
ATOM 4058 N N . GLU B 1 138 ? 10.5 12.117 -37.062 1 26.89 138 GLU B N 1
ATOM 4059 C CA . GLU B 1 138 ? 11.75 11.508 -37.5 1 26.89 138 GLU B CA 1
ATOM 4060 C C . GLU B 1 138 ? 12.953 12.336 -37.062 1 26.89 138 GLU B C 1
ATOM 4062 O O . GLU B 1 138 ? 13.086 13.5 -37.438 1 26.89 138 GLU B O 1
ATOM 4067 N N . ARG B 1 139 ? 13.18 12.336 -35.844 1 28.05 139 ARG B N 1
ATOM 4068 C CA . ARG B 1 139 ? 14.461 13.016 -35.656 1 28.05 139 ARG B CA 1
ATOM 4069 C C . ARG B 1 139 ? 15.383 12.758 -36.844 1 28.05 139 ARG B C 1
ATOM 4071 O O . ARG B 1 139 ? 15.508 11.617 -37.312 1 28.05 139 ARG B O 1
ATOM 4078 N N . PRO B 1 140 ? 15.859 13.75 -37.562 1 27.39 140 PRO B N 1
ATOM 4079 C CA . PRO B 1 140 ? 16.766 13.508 -38.688 1 27.39 140 PRO B CA 1
ATOM 4080 C C . PRO B 1 140 ? 17.922 12.578 -38.312 1 27.39 140 PRO B C 1
ATOM 4082 O O . PRO B 1 140 ? 18.641 12.836 -37.344 1 27.39 140 PRO B O 1
ATOM 4085 N N . ARG B 1 141 ? 17.625 11.32 -38.25 1 25.81 141 ARG B N 1
ATOM 4086 C CA . ARG B 1 141 ? 18.766 10.422 -38.062 1 25.81 141 ARG B CA 1
ATOM 4087 C C . ARG B 1 141 ? 19.969 10.922 -38.875 1 25.81 141 ARG B C 1
ATOM 4089 O O . ARG B 1 141 ? 19.875 11.117 -40.094 1 25.81 141 ARG B O 1
ATOM 4096 N N . ARG B 1 142 ? 20.797 11.664 -38.125 1 25.67 142 ARG B N 1
ATOM 4097 C CA . ARG B 1 142 ? 22.047 11.93 -38.844 1 25.67 142 ARG B CA 1
ATOM 4098 C C . ARG B 1 142 ? 22.531 10.688 -39.594 1 25.67 142 ARG B C 1
ATOM 4100 O O . ARG B 1 142 ? 22.562 9.594 -39.031 1 25.67 142 ARG B O 1
ATOM 4107 N N . GLU B 1 143 ? 22.266 10.609 -40.875 1 27.06 143 GLU B N 1
ATOM 4108 C CA . GLU B 1 143 ? 22.75 9.664 -41.875 1 27.06 143 GLU B CA 1
ATOM 4109 C C . GLU B 1 143 ? 24.188 9.266 -41.594 1 27.06 143 GLU B C 1
ATOM 4111 O O . GLU B 1 143 ? 25.094 10.086 -41.719 1 27.06 143 GLU B O 1
ATOM 4116 N N . ARG B 1 144 ? 24.438 8.742 -40.406 1 25.16 144 ARG B N 1
ATOM 4117 C CA . ARG B 1 144 ? 25.812 8.297 -40.438 1 25.16 144 ARG B CA 1
ATOM 4118 C C . ARG B 1 144 ? 26.078 7.445 -41.688 1 25.16 144 ARG B C 1
ATOM 4120 O O . ARG B 1 144 ? 25.328 6.516 -41.969 1 25.16 144 ARG B O 1
ATOM 4127 N N . LYS B 1 145 ? 26.688 8 -42.625 1 25.41 145 LYS B N 1
ATOM 4128 C CA . LYS B 1 145 ? 27.203 7.43 -43.875 1 25.41 145 LYS B CA 1
ATOM 4129 C C . LYS B 1 145 ? 27.969 6.141 -43.594 1 25.41 145 LYS B C 1
ATOM 4131 O O . LYS B 1 145 ? 29.031 6.16 -42.969 1 25.41 145 LYS B O 1
ATOM 4136 N N . VAL B 1 146 ? 27.172 5.109 -43.031 1 26.19 146 VAL B N 1
ATOM 4137 C CA . VAL B 1 146 ? 27.922 3.861 -42.906 1 26.19 146 VAL B CA 1
ATOM 4138 C C . VAL B 1 146 ? 28.656 3.576 -44.219 1 26.19 146 VAL B C 1
ATOM 4140 O O . VAL B 1 146 ? 28.094 3.701 -45.312 1 26.19 146 VAL B O 1
ATOM 4143 N N . PRO B 1 147 ? 29.906 3.617 -44.156 1 24.17 147 PRO B N 1
ATOM 4144 C CA . PRO B 1 147 ? 30.688 3.395 -45.406 1 24.17 147 PRO B CA 1
ATOM 4145 C C . PRO B 1 147 ? 30.25 2.141 -46.156 1 24.17 147 PRO B C 1
ATOM 4147 O O . PRO B 1 147 ? 29.703 1.216 -45.531 1 24.17 147 PRO B O 1
ATOM 4150 N N . GLU B 1 148 ? 30.078 2.203 -47.406 1 23.62 148 GLU B N 1
ATOM 4151 C CA . GLU B 1 148 ? 29.719 1.373 -48.562 1 23.62 148 GLU B CA 1
ATOM 4152 C C . GLU B 1 148 ? 30.391 0.002 -48.5 1 23.62 148 GLU B C 1
ATOM 4154 O O . GLU B 1 148 ? 31.562 -0.143 -48.844 1 23.62 148 GLU B O 1
ATOM 4159 N N . ARG B 1 149 ? 30.344 -0.677 -47.281 1 21.8 149 ARG B N 1
ATOM 4160 C CA . ARG B 1 149 ? 31.125 -1.89 -47.5 1 21.8 149 ARG B CA 1
ATOM 4161 C C . ARG B 1 149 ? 30.594 -2.693 -48.656 1 21.8 149 ARG B C 1
ATOM 4163 O O . ARG B 1 149 ? 29.391 -2.672 -48.938 1 21.8 149 ARG B O 1
ATOM 4170 N N . LEU B 1 150 ? 31.422 -3.086 -49.5 1 20.25 150 LEU B N 1
ATOM 4171 C CA . LEU B 1 150 ? 31.484 -3.754 -50.781 1 20.25 150 LEU B CA 1
ATOM 4172 C C . LEU B 1 150 ? 30.844 -5.137 -50.719 1 20.25 150 LEU B C 1
ATOM 4174 O O . LEU B 1 150 ? 31.469 -6.09 -50.25 1 20.25 150 LEU B O 1
ATOM 4178 N N . VAL B 1 151 ? 29.688 -5.289 -50 1 20.94 151 VAL B N 1
ATOM 4179 C CA . VAL B 1 151 ? 29.234 -6.668 -49.844 1 20.94 151 VAL B CA 1
ATOM 4180 C C . VAL B 1 151 ? 28.922 -7.254 -51.25 1 20.94 151 VAL B C 1
ATOM 4182 O O . VAL B 1 151 ? 28.141 -6.691 -52 1 20.94 151 VAL B O 1
ATOM 4185 N N . SER B 1 152 ? 29.891 -7.973 -51.812 1 19.67 152 SER B N 1
ATOM 4186 C CA . SER B 1 152 ? 29.859 -8.766 -53.031 1 19.67 152 SER B CA 1
ATOM 4187 C C . SER B 1 152 ? 28.703 -9.766 -53.031 1 19.67 152 SER B C 1
ATOM 4189 O O . SER B 1 152 ? 28.516 -10.484 -52.031 1 19.67 152 SER B O 1
ATOM 4191 N N . GLY B 1 153 ? 27.547 -9.461 -53.625 1 20.11 153 GLY B N 1
ATOM 4192 C CA . GLY B 1 153 ? 26.172 -9.914 -53.875 1 20.11 153 GLY B CA 1
ATOM 4193 C C . GLY B 1 153 ? 26.109 -11.297 -54.469 1 20.11 153 GLY B C 1
ATOM 4194 O O . GLY B 1 153 ? 26.062 -11.438 -55.688 1 20.11 153 GLY B O 1
ATOM 4195 N N . VAL B 1 154 ? 26.844 -12.328 -53.969 1 20.42 154 VAL B N 1
ATOM 4196 C CA . VAL B 1 154 ? 26.766 -13.516 -54.812 1 20.42 154 VAL B CA 1
ATOM 4197 C C . VAL B 1 154 ? 25.312 -13.984 -54.875 1 20.42 154 VAL B C 1
ATOM 4199 O O . VAL B 1 154 ? 24.594 -14 -53.875 1 20.42 154 VAL B O 1
ATOM 4202 N N . THR B 1 155 ? 24.734 -13.961 -56.062 1 20.11 155 THR B N 1
ATOM 4203 C CA . THR B 1 155 ? 23.438 -14.117 -56.688 1 20.11 155 THR B CA 1
ATOM 4204 C C . THR B 1 155 ? 22.953 -15.555 -56.594 1 20.11 155 THR B C 1
ATOM 4206 O O . THR B 1 155 ? 21.906 -15.898 -57.156 1 20.11 155 THR B O 1
ATOM 4209 N N . PHE B 1 156 ? 22.953 -16.281 -55.375 1 18.33 156 PHE B N 1
ATOM 4210 C CA . PHE B 1 156 ? 22.625 -17.672 -55.656 1 18.33 156 PHE B CA 1
ATOM 4211 C C . PHE B 1 156 ? 21.172 -17.812 -56.125 1 18.33 156 PHE B C 1
ATOM 4213 O O . PHE B 1 156 ? 20.297 -17.078 -55.656 1 18.33 156 PHE B O 1
ATOM 4220 N N . ASP B 1 157 ? 20.906 -18.469 -57.219 1 19.91 157 ASP B N 1
ATOM 4221 C CA . ASP B 1 157 ? 19.859 -18.797 -58.188 1 19.91 157 ASP B CA 1
ATOM 4222 C C . ASP B 1 157 ? 18.844 -19.766 -57.594 1 19.91 157 ASP B C 1
ATOM 4224 O O . ASP B 1 157 ? 17.984 -20.297 -58.312 1 19.91 157 ASP B O 1
ATOM 4228 N N . GLN B 1 158 ? 18.484 -19.75 -56.312 1 18.69 158 GLN B N 1
ATOM 4229 C CA . GLN B 1 158 ? 17.719 -20.938 -55.969 1 18.69 158 GLN B CA 1
ATOM 4230 C C . GLN B 1 158 ? 16.375 -20.969 -56.688 1 18.69 158 GLN B C 1
ATOM 4232 O O . GLN B 1 158 ? 15.742 -19.938 -56.875 1 18.69 158 GLN B O 1
ATOM 4237 N N . GLY B 1 159 ? 16.016 -22.141 -57.281 1 19 159 GLY B N 1
ATOM 4238 C CA . GLY B 1 159 ? 15.023 -22.781 -58.125 1 19 159 GLY B CA 1
ATOM 4239 C C . GLY B 1 159 ? 13.625 -22.734 -57.562 1 19 159 GLY B C 1
ATOM 4240 O O . GLY B 1 159 ? 13.461 -22.547 -56.344 1 19 159 GLY B O 1
ATOM 4241 N N . ASP B 1 160 ? 12.555 -22.547 -58.406 1 19.25 160 ASP B N 1
ATOM 4242 C CA . ASP B 1 160 ? 11.164 -22.125 -58.5 1 19.25 160 ASP B CA 1
ATOM 4243 C C . ASP B 1 160 ? 10.219 -23.203 -57.969 1 19.25 160 ASP B C 1
ATOM 4245 O O . ASP B 1 160 ? 9.008 -23.125 -58.156 1 19.25 160 ASP B O 1
ATOM 4249 N N . LEU B 1 161 ? 10.539 -24.203 -57.125 1 19.55 161 LEU B N 1
ATOM 4250 C CA . LEU B 1 161 ? 9.555 -25.266 -57.188 1 19.55 161 LEU B CA 1
ATOM 4251 C C . LEU B 1 161 ? 8.203 -24.797 -56.656 1 19.55 161 LEU B C 1
ATOM 4253 O O . LEU B 1 161 ? 8.141 -24.172 -55.594 1 19.55 161 LEU B O 1
ATOM 4257 N N . GLU B 1 162 ? 7.199 -24.672 -57.531 1 19.05 162 GLU B N 1
ATOM 4258 C CA . GLU B 1 162 ? 5.812 -24.219 -57.562 1 19.05 162 GLU B CA 1
ATOM 4259 C C . GLU B 1 162 ? 4.922 -25.109 -56.688 1 19.05 162 GLU B C 1
ATOM 4261 O O . GLU B 1 162 ? 3.701 -24.953 -56.656 1 19.05 162 GLU B O 1
ATOM 4266 N N . MET B 1 163 ? 5.363 -25.844 -55.656 1 18.78 163 MET B N 1
ATOM 4267 C CA . MET B 1 163 ? 4.352 -26.828 -55.312 1 18.78 163 MET B CA 1
ATOM 4268 C C . MET B 1 163 ? 3.09 -26.156 -54.781 1 18.78 163 MET B C 1
ATOM 4270 O O . MET B 1 163 ? 3.168 -25.25 -53.938 1 18.78 163 MET B O 1
ATOM 4274 N N . SER B 1 164 ? 1.979 -26.328 -55.438 1 18.94 164 SER B N 1
ATOM 4275 C CA . SER B 1 164 ? 0.6 -25.859 -55.406 1 18.94 164 SER B CA 1
ATOM 4276 C C . SER B 1 164 ? -0.136 -26.344 -54.156 1 18.94 164 SER B C 1
ATOM 4278 O O . SER B 1 164 ? -1.352 -26.172 -54.062 1 18.94 164 SER B O 1
ATOM 4280 N N . GLN B 1 165 ? 0.407 -26.922 -53.125 1 18.81 165 GLN B N 1
ATOM 4281 C CA . GLN B 1 165 ? -0.54 -27.703 -52.344 1 18.81 165 GLN B CA 1
ATOM 4282 C C . GLN B 1 165 ? -1.576 -26.797 -51.688 1 18.81 165 GLN B C 1
ATOM 4284 O O . GLN B 1 165 ? -1.24 -25.734 -51.188 1 18.81 165 GLN B O 1
ATOM 4289 N N . SER B 1 166 ? -2.809 -26.953 -52.031 1 20.11 166 SER B N 1
ATOM 4290 C CA . SER B 1 166 ? -4.094 -26.344 -51.719 1 20.11 166 SER B CA 1
ATOM 4291 C C . SER B 1 166 ? -4.465 -26.562 -50.25 1 20.11 166 SER B C 1
ATOM 4293 O O . SER B 1 166 ? -5.566 -26.219 -49.844 1 20.11 166 SER B O 1
ATOM 4295 N N . HIS B 1 167 ? -3.602 -26.625 -49.312 1 18.56 167 HIS B N 1
ATOM 4296 C CA . HIS B 1 167 ? -4.176 -27.094 -48.062 1 18.56 167 HIS B CA 1
ATOM 4297 C C . HIS B 1 167 ? -5.203 -26.109 -47.531 1 18.56 167 HIS B C 1
ATOM 4299 O O . HIS B 1 167 ? -4.992 -24.891 -47.562 1 18.56 167 HIS B O 1
ATOM 4305 N N . SER B 1 168 ? -6.465 -26.516 -47.531 1 20.73 168 SER B N 1
ATOM 4306 C CA . SER B 1 168 ? -7.672 -25.891 -47 1 20.73 168 SER B CA 1
ATOM 4307 C C . SER B 1 168 ? -7.547 -25.625 -45.5 1 20.73 168 SER B C 1
ATOM 4309 O O . SER B 1 168 ? -7.395 -26.562 -44.688 1 20.73 168 SER B O 1
ATOM 4311 N N . GLU B 1 169 ? -6.785 -24.672 -45.062 1 19.86 169 GLU B N 1
ATOM 4312 C CA . GLU B 1 169 ? -6.578 -24.359 -43.625 1 19.86 169 GLU B CA 1
ATOM 4313 C C . GLU B 1 169 ? -7.871 -23.891 -42.969 1 19.86 169 GLU B C 1
ATOM 4315 O O . GLU B 1 169 ? -8.484 -22.906 -43.406 1 19.86 169 GLU B O 1
ATOM 4320 N N . THR B 1 170 ? -8.719 -24.812 -42.562 1 22.78 170 THR B N 1
ATOM 4321 C CA . THR B 1 170 ? -9.859 -24.5 -41.719 1 22.78 170 THR B CA 1
ATOM 4322 C C . THR B 1 170 ? -9.43 -23.609 -40.531 1 22.78 170 THR B C 1
ATOM 4324 O O . THR B 1 170 ? -8.477 -23.938 -39.844 1 22.78 170 THR B O 1
ATOM 4327 N N . SER B 1 171 ? -9.719 -22.344 -40.594 1 21.91 171 SER B N 1
ATOM 4328 C CA . SER B 1 171 ? -9.453 -21.234 -39.688 1 21.91 171 SER B CA 1
ATOM 4329 C C . SER B 1 171 ? -10.062 -21.484 -38.312 1 21.91 171 SER B C 1
ATOM 4331 O O . SER B 1 171 ? -11.281 -21.609 -38.188 1 21.91 171 SER B O 1
ATOM 4333 N N . GLU B 1 172 ? -9.492 -22.375 -37.562 1 22.7 172 GLU B 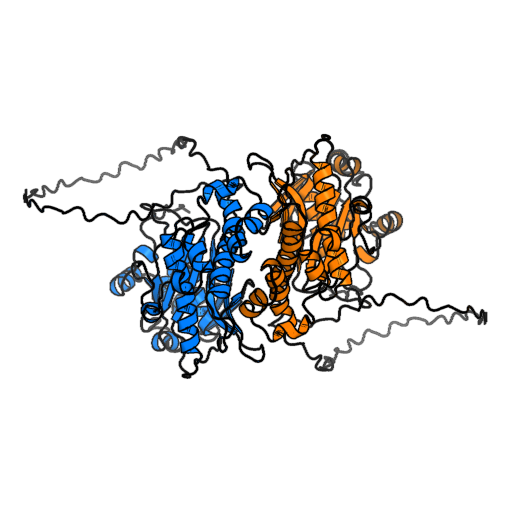N 1
ATOM 4334 C CA . GLU B 1 172 ? -9.906 -22.469 -36.156 1 22.7 172 GLU B CA 1
ATOM 4335 C C . GLU B 1 172 ? -10.047 -21.094 -35.531 1 22.7 172 GLU B C 1
ATOM 4337 O O . GLU B 1 172 ? -9.281 -20.172 -35.844 1 22.7 172 GLU B O 1
ATOM 4342 N N . SER B 1 173 ? -11.273 -20.719 -35.094 1 26.09 173 SER B N 1
ATOM 4343 C CA . SER B 1 173 ? -11.734 -19.531 -34.344 1 26.09 173 SER B CA 1
ATOM 4344 C C . SER B 1 173 ? -10.781 -19.188 -33.219 1 26.09 173 SER B C 1
ATOM 4346 O O . SER B 1 173 ? -10.648 -19.953 -32.25 1 26.09 173 SER B O 1
ATOM 4348 N N . GLY B 1 174 ? -9.664 -18.625 -33.5 1 24.39 174 GLY B N 1
ATOM 4349 C CA . GLY B 1 174 ? -8.609 -18.125 -32.656 1 24.39 174 GLY B CA 1
ATOM 4350 C C . GLY B 1 174 ? -9.117 -17.266 -31.516 1 24.39 174 GLY B C 1
ATOM 4351 O O . GLY B 1 174 ? -9.93 -16.359 -31.719 1 24.39 174 GLY B O 1
ATOM 4352 N N . SER B 1 175 ? -9.289 -17.828 -30.312 1 30.05 175 SER B N 1
ATOM 4353 C CA . SER B 1 175 ? -9.5 -17.156 -29.031 1 30.05 175 SER B CA 1
ATOM 4354 C C . SER B 1 175 ? -8.688 -15.875 -28.938 1 30.05 175 SER B C 1
ATOM 4356 O O . SER B 1 175 ? -7.457 -15.898 -29.062 1 30.05 175 SER B O 1
ATOM 4358 N N . SER B 1 176 ? -9.156 -14.766 -29.484 1 29.64 176 SER B N 1
ATOM 4359 C CA . SER B 1 176 ? -8.617 -13.414 -29.547 1 29.64 176 SER B CA 1
ATOM 4360 C C . SER B 1 176 ? -8.133 -12.945 -28.172 1 29.64 176 SER B C 1
ATOM 4362 O O . SER B 1 176 ? -8.945 -12.609 -27.312 1 29.64 176 SER B O 1
ATOM 4364 N N . PHE B 1 177 ? -7.195 -13.562 -27.641 1 29.84 177 PHE B N 1
ATOM 4365 C CA . PHE B 1 177 ? -6.531 -12.891 -26.531 1 29.84 177 PHE B CA 1
ATOM 4366 C C . PHE B 1 177 ? -6.141 -11.469 -26.906 1 29.84 177 PHE B C 1
ATOM 4368 O O . PHE B 1 177 ? -5.523 -11.25 -27.953 1 29.84 177 PHE B O 1
ATOM 4375 N N . SER B 1 178 ? -6.984 -10.477 -26.75 1 30.66 178 SER B N 1
ATOM 4376 C CA . SER B 1 178 ? -6.82 -9.055 -27.016 1 30.66 178 SER B CA 1
ATOM 4377 C C . SER B 1 178 ? -5.402 -8.594 -26.688 1 30.66 178 SER B C 1
ATOM 4379 O O . SER B 1 178 ? -4.797 -9.055 -25.719 1 30.66 178 SER B O 1
ATOM 4381 N N . SER B 1 179 ? -4.68 -8.109 -27.703 1 30.17 179 SER B N 1
ATOM 4382 C CA . SER B 1 179 ? -3.363 -7.48 -27.703 1 30.17 179 SER B CA 1
ATOM 4383 C C . SER B 1 179 ? -3.312 -6.305 -26.719 1 30.17 179 SER B C 1
ATOM 4385 O O . SER B 1 179 ? -4.281 -5.551 -26.594 1 30.17 179 SER B O 1
ATOM 4387 N N . VAL B 1 180 ? -2.59 -6.32 -25.719 1 37.41 180 VAL B N 1
ATOM 4388 C CA . VAL B 1 180 ? -2.281 -5.293 -24.719 1 37.41 180 VAL B CA 1
ATOM 4389 C C . VAL B 1 180 ? -1.691 -4.066 -25.422 1 37.41 180 VAL B C 1
ATOM 4391 O O . VAL B 1 180 ? -0.629 -4.152 -26.047 1 37.41 180 VAL B O 1
ATOM 4394 N N . GLY B 1 181 ? -2.43 -3.137 -25.953 1 30.12 181 GLY B N 1
ATOM 4395 C CA . GLY B 1 181 ? -1.934 -1.903 -26.547 1 30.12 181 GLY B CA 1
ATOM 4396 C C . GLY B 1 181 ? -0.979 -1.149 -25.625 1 30.12 181 GLY B C 1
ATOM 4397 O O . GLY B 1 181 ? -0.989 -1.343 -24.422 1 30.12 181 GLY B O 1
ATOM 4398 N N . PHE B 1 182 ? 0.126 -0.607 -26.172 1 31.31 182 PHE B N 1
ATOM 4399 C CA . PHE B 1 182 ? 1.175 0.231 -25.609 1 31.31 182 PHE B CA 1
ATOM 4400 C C . PHE B 1 182 ? 0.577 1.45 -24.922 1 31.31 182 PHE B C 1
ATOM 4402 O O . PHE B 1 182 ? -0.177 2.211 -25.531 1 31.31 182 PHE B O 1
ATOM 4409 N N . MET B 1 183 ? 0.385 1.46 -23.75 1 34 183 MET B N 1
ATOM 4410 C CA . MET B 1 183 ? -0.06 2.682 -23.094 1 34 183 MET B CA 1
ATOM 4411 C C . MET B 1 183 ? 1.112 3.623 -22.828 1 34 183 MET B C 1
ATOM 4413 O O . MET B 1 183 ? 2.135 3.213 -22.281 1 34 183 MET B O 1
ATOM 4417 N N . ASP B 1 184 ? 1.216 4.715 -23.391 1 32.19 184 ASP B N 1
ATOM 4418 C CA . ASP B 1 184 ? 2.156 5.824 -23.25 1 32.19 184 ASP B CA 1
ATOM 4419 C C . ASP B 1 184 ? 2.256 6.266 -21.781 1 32.19 184 ASP B C 1
ATOM 4421 O O . ASP B 1 184 ? 1.289 6.16 -21.031 1 32.19 184 ASP B O 1
ATOM 4425 N N . LYS B 1 185 ? 3.467 6.613 -21.312 1 38.5 185 LYS B N 1
ATOM 4426 C CA . LYS B 1 185 ? 3.887 7.16 -20.031 1 38.5 185 LYS B CA 1
ATOM 4427 C C . LYS B 1 185 ? 3.18 8.477 -19.734 1 38.5 185 LYS B C 1
ATOM 4429 O O . LYS B 1 185 ? 3.619 9.539 -20.172 1 38.5 185 LYS B O 1
ATOM 4434 N N . HIS B 1 186 ? 1.952 8.578 -19.656 1 39.19 186 HIS B N 1
ATOM 4435 C CA . HIS B 1 186 ? 1.31 9.812 -19.234 1 39.19 186 HIS B CA 1
ATOM 4436 C C . HIS B 1 186 ? 1.522 10.062 -17.75 1 39.19 186 HIS B C 1
ATOM 4438 O O . HIS B 1 186 ? 1.574 9.117 -16.953 1 39.19 186 HIS B O 1
ATOM 4444 N N . PRO B 1 187 ? 2.012 11.203 -17.406 1 42.94 187 PRO B N 1
ATOM 4445 C CA . PRO B 1 187 ? 2.23 11.641 -16.031 1 42.94 187 PRO B CA 1
ATOM 4446 C C . PRO B 1 187 ? 1.144 11.148 -15.078 1 42.94 187 PRO B C 1
ATOM 4448 O O . PRO B 1 187 ? 1.37 11.062 -13.867 1 42.94 187 PRO B O 1
ATOM 4451 N N . LEU B 1 188 ? -0.025 10.969 -15.656 1 49.03 188 LEU B N 1
ATOM 4452 C CA . LEU B 1 188 ? -1.138 10.508 -14.836 1 49.03 188 LEU B CA 1
ATOM 4453 C C . LEU B 1 188 ? -1.29 8.992 -14.914 1 49.03 188 LEU B C 1
ATOM 4455 O O . LEU B 1 188 ? -2.354 8.453 -14.602 1 49.03 188 LEU B O 1
ATOM 4459 N N . SER B 1 189 ? -0.247 8.383 -15.352 1 56.72 189 SER B N 1
ATOM 4460 C CA . SER B 1 189 ? -0.317 6.934 -15.469 1 56.72 189 SER B CA 1
ATOM 4461 C C . SER B 1 189 ? -0.405 6.27 -14.094 1 56.72 189 SER B C 1
ATOM 4463 O O . SER B 1 189 ? 0.284 6.676 -13.156 1 56.72 189 SER B O 1
ATOM 4465 N N . PRO B 1 190 ? -1.45 5.461 -14.039 1 66.25 190 PRO B N 1
ATOM 4466 C CA . PRO B 1 190 ? -1.59 4.773 -12.758 1 66.25 190 PRO B CA 1
ATOM 4467 C C . PRO B 1 190 ? -0.271 4.188 -12.25 1 66.25 190 PRO B C 1
ATOM 4469 O O . PRO B 1 190 ? 0.563 3.762 -13.055 1 66.25 190 PRO B O 1
ATOM 4472 N N . SER B 1 191 ? -0.13 4.312 -11.086 1 82.19 191 SER B N 1
ATOM 4473 C CA . SER B 1 191 ? 1.096 3.951 -10.383 1 82.19 191 SER B CA 1
ATOM 4474 C C . SER B 1 191 ? 1.156 2.451 -10.109 1 82.19 191 SER B C 1
ATOM 4476 O O . SER B 1 191 ? 0.164 1.742 -10.297 1 82.19 191 SER B O 1
ATOM 4478 N N . GLU B 1 192 ? 2.24 1.893 -9.898 1 90.62 192 GLU B N 1
ATOM 4479 C CA . GLU B 1 192 ? 2.457 0.54 -9.398 1 90.62 192 GLU B CA 1
ATOM 4480 C C . GLU B 1 192 ? 1.559 0.246 -8.203 1 90.62 192 GLU B C 1
ATOM 4482 O O . GLU B 1 192 ? 0.999 -0.847 -8.086 1 90.62 192 GLU B O 1
ATOM 4487 N N . ASP B 1 193 ? 1.3 1.287 -7.438 1 92.06 193 ASP B N 1
ATOM 4488 C CA . ASP B 1 193 ? 0.474 1.144 -6.242 1 92.06 193 ASP B CA 1
ATOM 4489 C C . ASP B 1 193 ? -0.976 0.836 -6.609 1 92.06 193 ASP B C 1
ATOM 4491 O O . ASP B 1 193 ? -1.648 0.07 -5.918 1 92.06 193 ASP B O 1
ATOM 4495 N N . ALA B 1 194 ? -1.384 1.426 -7.684 1 94.56 194 ALA B N 1
ATOM 4496 C CA . ALA B 1 194 ? -2.754 1.186 -8.133 1 94.56 194 ALA B CA 1
ATOM 4497 C C . ALA B 1 194 ? -2.939 -0.262 -8.578 1 94.56 194 ALA B C 1
ATOM 4499 O O . ALA B 1 194 ? -3.967 -0.88 -8.289 1 94.56 194 ALA B O 1
ATOM 4500 N N . SER B 1 195 ? -1.931 -0.797 -9.25 1 95.56 195 SER B N 1
ATOM 4501 C CA . SER B 1 195 ? -1.989 -2.188 -9.688 1 95.56 195 SER B CA 1
ATOM 4502 C C . SER B 1 195 ? -2.041 -3.139 -8.492 1 95.56 195 SER B C 1
ATOM 4504 O O . SER B 1 195 ? -2.855 -4.062 -8.469 1 95.56 195 SER B O 1
ATOM 4506 N N . ILE B 1 196 ? -1.203 -2.891 -7.551 1 96.38 196 ILE B N 1
ATOM 4507 C CA . ILE B 1 196 ? -1.134 -3.73 -6.363 1 96.38 196 ILE B CA 1
ATOM 4508 C C . ILE B 1 196 ? -2.451 -3.648 -5.594 1 96.38 196 ILE B C 1
ATOM 4510 O O . ILE B 1 196 ? -2.953 -4.66 -5.102 1 96.38 196 ILE B O 1
ATOM 4514 N N . ARG B 1 197 ? -3.025 -2.461 -5.531 1 96.56 197 ARG B N 1
ATOM 4515 C CA . ARG B 1 197 ? -4.301 -2.266 -4.852 1 96.56 197 ARG B CA 1
ATOM 4516 C C . ARG B 1 197 ? -5.406 -3.082 -5.512 1 96.56 197 ARG B C 1
ATOM 4518 O O . ARG B 1 197 ? -6.203 -3.729 -4.828 1 96.56 197 ARG B O 1
ATOM 4525 N N . LEU B 1 198 ? -5.418 -3.025 -6.797 1 97.56 198 LEU B N 1
ATOM 4526 C CA . LEU B 1 198 ? -6.438 -3.787 -7.512 1 97.56 198 LEU B CA 1
ATOM 4527 C C . LEU B 1 198 ? -6.285 -5.281 -7.242 1 97.56 198 LEU B C 1
ATOM 4529 O O . LEU B 1 198 ? -7.262 -5.961 -6.922 1 97.56 198 LEU B O 1
ATOM 4533 N N . ALA B 1 199 ? -5.078 -5.738 -7.332 1 97.75 199 ALA B N 1
ATOM 4534 C CA . ALA B 1 199 ? -4.828 -7.152 -7.07 1 97.75 199 ALA B CA 1
ATOM 4535 C C . ALA B 1 199 ? -5.203 -7.52 -5.637 1 97.75 199 ALA B C 1
ATOM 4537 O O . ALA B 1 199 ? -5.832 -8.555 -5.398 1 97.75 199 ALA B O 1
ATOM 4538 N N . SER B 1 200 ? -4.828 -6.695 -4.68 1 98 200 SER B N 1
ATOM 4539 C CA . SER B 1 200 ? -5.102 -6.961 -3.271 1 98 200 SER B CA 1
ATOM 4540 C C . SER B 1 200 ? -6.602 -7.012 -3.004 1 98 200 SER B C 1
ATOM 4542 O O . SER B 1 200 ? -7.082 -7.895 -2.287 1 98 200 SER B O 1
ATOM 4544 N N . CYS B 1 201 ? -7.348 -6.051 -3.578 1 98.56 201 CYS B N 1
ATOM 4545 C CA . CYS B 1 201 ? -8.797 -6.039 -3.396 1 98.56 201 CYS B CA 1
ATOM 4546 C C . CYS B 1 201 ? -9.43 -7.293 -3.984 1 98.56 201 CYS B C 1
ATOM 4548 O O . CYS B 1 201 ? -10.297 -7.906 -3.357 1 98.56 201 CYS B O 1
ATOM 4550 N N . PHE B 1 202 ? -8.969 -7.664 -5.172 1 98.81 202 PHE B N 1
ATOM 4551 C CA . PHE B 1 202 ? -9.516 -8.836 -5.844 1 98.81 202 PHE B CA 1
ATOM 4552 C C . PHE B 1 202 ? -9.227 -10.102 -5.043 1 98.81 202 PHE B C 1
ATOM 4554 O O . PHE B 1 202 ? -10.133 -10.883 -4.758 1 98.81 202 PHE B O 1
ATOM 4561 N N . VAL B 1 203 ? -7.984 -10.289 -4.676 1 98.88 203 VAL B N 1
ATOM 4562 C CA . VAL B 1 203 ? -7.562 -11.492 -3.957 1 98.88 203 VAL B CA 1
ATOM 4563 C C . VAL B 1 203 ? -8.281 -11.57 -2.611 1 98.88 203 VAL B C 1
ATOM 4565 O O . VAL B 1 203 ? -8.766 -12.633 -2.219 1 98.88 203 VAL B O 1
ATOM 4568 N N . ARG B 1 204 ? -8.398 -10.445 -1.921 1 98.56 204 ARG B N 1
ATOM 4569 C CA . ARG B 1 204 ? -9.078 -10.414 -0.627 1 98.56 204 ARG B CA 1
ATOM 4570 C C . ARG B 1 204 ? -10.547 -10.797 -0.767 1 98.56 204 ARG B C 1
ATOM 4572 O O . ARG B 1 204 ? -11.086 -11.516 0.075 1 98.56 204 ARG B O 1
ATOM 4579 N N . CYS B 1 205 ? -11.141 -10.25 -1.775 1 98.81 205 CYS B N 1
ATOM 4580 C CA . CYS B 1 205 ? -12.547 -10.586 -2.006 1 98.81 205 CYS B CA 1
ATOM 4581 C C . CYS B 1 205 ? -12.719 -12.086 -2.176 1 98.81 205 CYS B C 1
ATOM 4583 O O . CYS B 1 205 ? -13.609 -12.688 -1.562 1 98.81 205 CYS B O 1
ATOM 4585 N N . VAL B 1 206 ? -11.867 -12.703 -2.955 1 98.88 206 VAL B N 1
ATOM 4586 C CA . VAL B 1 206 ? -11.953 -14.141 -3.217 1 98.88 206 VAL B CA 1
ATOM 4587 C C . VAL B 1 206 ? -11.641 -14.914 -1.938 1 98.88 206 VAL B C 1
ATOM 4589 O O . VAL B 1 206 ? -12.344 -15.867 -1.601 1 98.88 206 VAL B O 1
ATOM 4592 N N . LEU B 1 207 ? -10.609 -14.5 -1.219 1 98.62 207 LEU B N 1
ATOM 4593 C CA . LEU B 1 207 ? -10.219 -15.203 -0.003 1 98.62 207 LEU B CA 1
ATOM 4594 C C . LEU B 1 207 ? -11.312 -15.117 1.057 1 98.62 207 LEU B C 1
ATOM 4596 O O . LEU B 1 207 ? -11.648 -16.109 1.692 1 98.62 207 LEU B O 1
ATOM 4600 N N . ASN B 1 208 ? -11.875 -13.922 1.207 1 98.25 208 ASN B N 1
ATOM 4601 C CA . ASN B 1 208 ? -12.805 -13.688 2.307 1 98.25 208 ASN B CA 1
ATOM 4602 C C . ASN B 1 208 ? -14.172 -14.297 2.021 1 98.25 208 ASN B C 1
ATOM 4604 O O . ASN B 1 208 ? -14.906 -14.641 2.947 1 98.25 208 ASN B O 1
ATOM 4608 N N . TYR B 1 209 ? -14.484 -14.531 0.771 1 98.44 209 TYR B N 1
ATOM 4609 C CA . TYR B 1 209 ? -15.805 -15.078 0.458 1 98.44 209 TYR B CA 1
ATOM 4610 C C . TYR B 1 209 ? -15.688 -16.469 -0.145 1 98.44 209 TYR B C 1
ATOM 4612 O O . TYR B 1 209 ? -16.688 -17.188 -0.268 1 98.44 209 TYR B O 1
ATOM 4620 N N . GLY B 1 210 ? -14.469 -16.844 -0.47 1 98.12 210 GLY B N 1
ATOM 4621 C CA . GLY B 1 210 ? -14.266 -18.172 -1.031 1 98.12 210 GLY B CA 1
ATOM 4622 C C . GLY B 1 210 ? -13.953 -19.219 0.019 1 98.12 210 GLY B C 1
ATOM 4623 O O . GLY B 1 210 ? -14.102 -20.422 -0.234 1 98.12 210 GLY B O 1
ATOM 4624 N N . GLN B 1 211 ? -13.453 -18.828 1.164 1 97.31 211 GLN B N 1
ATOM 4625 C CA . GLN B 1 211 ? -13.227 -19.734 2.287 1 97.31 211 GLN B CA 1
ATOM 4626 C C . GLN B 1 211 ? -14.43 -19.766 3.227 1 97.31 211 GLN B C 1
ATOM 4628 O O . GLN B 1 211 ? -14.945 -18.703 3.609 1 97.31 211 GLN B O 1
ATOM 4633 N N . ARG B 1 212 ? -14.836 -20.938 3.561 1 95.44 212 ARG B N 1
ATOM 4634 C CA . ARG B 1 212 ? -15.93 -21.016 4.52 1 95.44 212 ARG B CA 1
ATOM 4635 C C . ARG B 1 212 ? -15.508 -20.438 5.875 1 95.44 212 ARG B C 1
ATOM 4637 O O . ARG B 1 212 ? -14.43 -20.75 6.371 1 95.44 212 ARG B O 1
ATOM 4644 N N . VAL B 1 213 ? -16.359 -19.688 6.402 1 95.25 213 VAL B N 1
ATOM 4645 C CA . VAL B 1 213 ? -16.047 -18.953 7.625 1 95.25 213 VAL B CA 1
ATOM 4646 C C . VAL B 1 213 ? -15.836 -19.938 8.773 1 95.25 213 VAL B C 1
ATOM 4648 O O . VAL B 1 213 ? -15.07 -19.672 9.703 1 95.25 213 VAL B O 1
ATOM 4651 N N . ASP B 1 214 ? -16.453 -21.047 8.742 1 93.94 214 ASP B N 1
ATOM 4652 C CA . ASP B 1 214 ? -16.406 -22.016 9.828 1 93.94 214 ASP B CA 1
ATOM 4653 C C . ASP B 1 214 ? -15.43 -23.141 9.508 1 93.94 214 ASP B C 1
ATOM 4655 O O . ASP B 1 214 ? -15.43 -24.188 10.18 1 93.94 214 ASP B O 1
ATOM 4659 N N . LYS B 1 215 ? -14.672 -22.922 8.492 1 91.94 215 LYS B N 1
ATOM 4660 C CA . LYS B 1 215 ? -13.727 -23.984 8.172 1 91.94 215 LYS B CA 1
ATOM 4661 C C . LYS B 1 215 ? -12.664 -24.125 9.266 1 91.94 215 LYS B C 1
ATOM 4663 O O . LYS B 1 215 ? -12.438 -23.188 10.031 1 91.94 215 LYS B O 1
ATOM 4668 N N . ARG B 1 216 ? -12.07 -25.266 9.242 1 88.75 216 ARG B N 1
ATOM 4669 C CA . ARG B 1 216 ? -10.945 -25.469 10.156 1 88.75 216 ARG B CA 1
ATOM 4670 C C . ARG B 1 216 ? -9.719 -24.703 9.703 1 88.75 216 ARG B C 1
ATOM 4672 O O . ARG B 1 216 ? -9.469 -24.562 8.5 1 88.75 216 ARG B O 1
ATOM 4679 N N . GLU B 1 217 ? -8.969 -24.188 10.625 1 88.38 217 GLU B N 1
ATOM 4680 C CA . GLU B 1 217 ? -7.703 -23.531 10.312 1 88.38 217 GLU B CA 1
ATOM 4681 C C . GLU B 1 217 ? -6.773 -24.453 9.539 1 88.38 217 GLU B C 1
ATOM 4683 O O . GLU B 1 217 ? -6.918 -25.688 9.602 1 88.38 217 GLU B O 1
ATOM 4688 N N . PRO B 1 218 ? -5.988 -23.938 8.727 1 90.31 218 PRO B N 1
ATOM 4689 C CA . PRO B 1 218 ? -5.621 -22.531 8.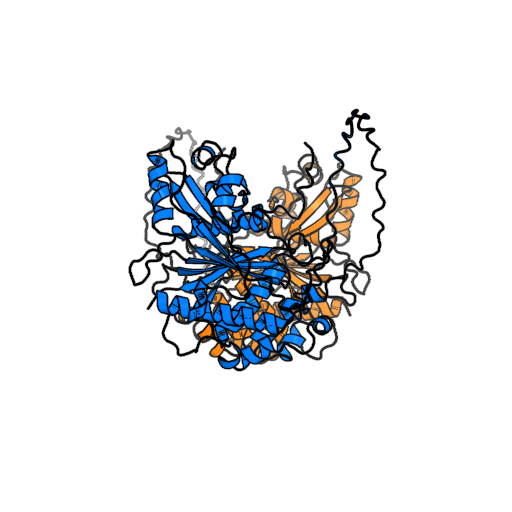648 1 90.31 218 PRO B CA 1
ATOM 4690 C C . PRO B 1 218 ? -6.402 -21.766 7.582 1 90.31 218 PRO B C 1
ATOM 4692 O O . PRO B 1 218 ? -6.926 -22.375 6.645 1 90.31 218 PRO B O 1
ATOM 4695 N N . PHE B 1 219 ? -6.496 -20.422 7.75 1 95.31 219 PHE B N 1
ATOM 4696 C CA . PHE B 1 219 ? -7.027 -19.531 6.734 1 95.31 219 PHE B CA 1
ATOM 4697 C C . PHE B 1 219 ? -5.895 -18.875 5.945 1 95.31 219 PHE B C 1
ATOM 4699 O O . PHE B 1 219 ? -4.883 -18.469 6.523 1 95.31 219 PHE B O 1
ATOM 4706 N N . VAL B 1 220 ? -6.043 -18.891 4.652 1 96.75 220 VAL B N 1
ATOM 4707 C CA . VAL B 1 220 ? -5.137 -18.109 3.822 1 96.75 220 VAL B CA 1
ATOM 4708 C C . VAL B 1 220 ? -5.578 -16.641 3.807 1 96.75 220 VAL B C 1
ATOM 4710 O O . VAL B 1 220 ? -6.762 -16.344 3.613 1 96.75 220 VAL B O 1
ATOM 4713 N N . GLU B 1 221 ? -4.66 -15.766 4.059 1 96.88 221 GLU B N 1
ATOM 4714 C CA . GLU B 1 221 ? -4.934 -14.328 4.109 1 96.88 221 GLU B CA 1
ATOM 4715 C C . GLU B 1 221 ? -4.012 -13.555 3.174 1 96.88 221 GLU B C 1
ATOM 4717 O O . GLU B 1 221 ? -2.953 -14.055 2.785 1 96.88 221 GLU B O 1
ATOM 4722 N N . PHE B 1 222 ? -4.48 -12.391 2.74 1 96.94 222 PHE B N 1
ATOM 4723 C CA . PHE B 1 222 ? -3.613 -11.5 1.974 1 96.94 222 PHE B CA 1
ATOM 4724 C C . PHE B 1 222 ? -2.748 -10.656 2.902 1 96.94 222 PHE B C 1
ATOM 4726 O O . PHE B 1 222 ? -3.229 -10.148 3.918 1 96.94 222 PHE B O 1
ATOM 4733 N N . ARG B 1 223 ? -1.566 -10.539 2.557 1 93.75 223 ARG B N 1
ATOM 4734 C CA . ARG B 1 223 ? -0.597 -9.727 3.285 1 93.75 223 ARG B CA 1
ATOM 4735 C C . ARG B 1 223 ? -0.194 -8.492 2.477 1 93.75 223 ARG B C 1
ATOM 4737 O O . ARG B 1 223 ? 0.365 -8.617 1.385 1 93.75 223 ARG B O 1
ATOM 4744 N N . ASP B 1 224 ? -0.425 -7.312 3.059 1 90.62 224 ASP B N 1
ATOM 4745 C CA . ASP B 1 224 ? -0.056 -6.059 2.408 1 90.62 224 ASP B CA 1
ATOM 4746 C C . ASP B 1 224 ? 1.425 -5.746 2.617 1 90.62 224 ASP B C 1
ATOM 4748 O O . ASP B 1 224 ? 2.02 -4.988 1.847 1 90.62 224 ASP B O 1
ATOM 4752 N N . GLU B 1 225 ? 1.961 -6.25 3.605 1 90.62 225 GLU B N 1
ATOM 4753 C CA . GLU B 1 225 ? 3.318 -5.898 4.012 1 90.62 225 GLU B CA 1
ATOM 4754 C C . GLU B 1 225 ? 4.348 -6.434 3.021 1 90.62 225 GLU B C 1
ATOM 4756 O O . GLU B 1 225 ? 4.324 -7.613 2.668 1 90.62 225 GLU B O 1
ATOM 4761 N N . ARG B 1 226 ? 5.191 -5.477 2.633 1 91.81 226 ARG B N 1
ATOM 4762 C CA . ARG B 1 226 ? 6.359 -5.926 1.879 1 91.81 226 ARG B CA 1
ATOM 4763 C C . ARG B 1 226 ? 7.336 -6.676 2.777 1 91.81 226 ARG B C 1
ATOM 4765 O O . ARG B 1 226 ? 7.566 -6.277 3.922 1 91.81 226 ARG B O 1
ATOM 4772 N N . ARG B 1 227 ? 7.926 -7.738 2.256 1 89.88 227 ARG B N 1
ATOM 4773 C CA . ARG B 1 227 ? 8.844 -8.539 3.053 1 89.88 227 ARG B CA 1
ATOM 4774 C C . ARG B 1 227 ? 10.125 -8.836 2.279 1 89.88 227 ARG B C 1
ATOM 4776 O O . ARG B 1 227 ? 10.086 -9.117 1.08 1 89.88 227 ARG B O 1
ATOM 4783 N N . ARG B 1 228 ? 11.133 -8.727 3.027 1 90 228 ARG B N 1
ATOM 4784 C CA . ARG B 1 228 ? 12.43 -9.141 2.498 1 90 228 ARG B CA 1
ATOM 4785 C C . ARG B 1 228 ? 12.695 -10.617 2.791 1 90 228 ARG B C 1
ATOM 4787 O O . ARG B 1 228 ? 12.523 -11.07 3.924 1 90 228 ARG B O 1
ATOM 4794 N N . HIS B 1 229 ? 13.031 -11.336 1.844 1 90.06 229 HIS B N 1
ATOM 4795 C CA . HIS B 1 229 ? 13.406 -12.742 1.953 1 90.06 229 HIS B CA 1
ATOM 4796 C C . HIS B 1 229 ? 14.883 -12.945 1.603 1 90.06 229 HIS B C 1
ATOM 4798 O O . HIS B 1 229 ? 15.438 -12.211 0.785 1 90.06 229 HIS B O 1
ATOM 4804 N N . SER B 1 230 ? 15.43 -13.891 2.277 1 89.62 230 SER B N 1
ATOM 4805 C CA . SER B 1 230 ? 16.828 -14.203 2.021 1 89.62 230 SER B CA 1
ATOM 4806 C C . SER B 1 230 ? 17.094 -15.695 2.137 1 89.62 230 SER B C 1
ATOM 4808 O O . SER B 1 230 ? 16.5 -16.375 2.973 1 89.62 230 SER B O 1
ATOM 4810 N N . PHE B 1 231 ? 17.938 -16.141 1.302 1 89.19 231 PHE B N 1
ATOM 4811 C CA . PHE B 1 231 ? 18.375 -17.531 1.303 1 89.19 231 PHE B CA 1
ATOM 4812 C C . PHE B 1 231 ? 19.859 -17.641 0.954 1 89.19 231 PHE B C 1
ATOM 4814 O O . PHE B 1 231 ? 20.328 -17 0.004 1 89.19 231 PHE B O 1
ATOM 4821 N N . ALA B 1 232 ? 20.5 -18.406 1.749 1 86.62 232 ALA B N 1
ATOM 4822 C CA . ALA B 1 232 ? 21.922 -18.656 1.468 1 86.62 232 ALA B CA 1
ATOM 4823 C C . ALA B 1 232 ? 22.094 -19.75 0.413 1 86.62 232 ALA B C 1
ATOM 4825 O O . ALA B 1 232 ? 21.734 -20.906 0.649 1 86.62 232 ALA B O 1
ATOM 4826 N N . LEU B 1 233 ? 22.531 -19.344 -0.741 1 82.94 233 LEU B N 1
ATOM 4827 C CA . LEU B 1 233 ? 22.766 -20.312 -1.814 1 82.94 233 LEU B CA 1
ATOM 4828 C C . LEU B 1 233 ? 23.984 -21.172 -1.509 1 82.94 233 LEU B C 1
ATOM 4830 O O . LEU B 1 233 ? 23.891 -22.406 -1.531 1 82.94 233 LEU B O 1
ATOM 4834 N N . ILE B 1 234 ? 25.109 -20.594 -1.335 1 75.06 234 ILE B N 1
ATOM 4835 C CA . ILE B 1 234 ? 26.375 -21.25 -1.005 1 75.06 234 ILE B CA 1
ATOM 4836 C C . ILE B 1 234 ? 27.125 -20.422 0.038 1 75.06 234 ILE B C 1
ATOM 4838 O O . ILE B 1 234 ? 27.328 -19.219 -0.146 1 75.06 234 ILE B O 1
ATOM 4842 N N . GLN B 1 235 ? 27.516 -21.203 1.134 1 68.88 235 GLN B N 1
ATOM 4843 C CA . GLN B 1 235 ? 28.328 -20.625 2.191 1 68.88 235 GLN B CA 1
ATOM 4844 C C . GLN B 1 235 ? 27.828 -19.25 2.584 1 68.88 235 GLN B C 1
ATOM 4846 O O . GLN B 1 235 ? 26.703 -19.094 3.047 1 68.88 235 GLN B O 1
ATOM 4851 N N . PHE B 1 236 ? 28.391 -18.156 1.854 1 66.75 236 PHE B N 1
ATOM 4852 C CA . PHE B 1 236 ? 28.125 -16.812 2.338 1 66.75 236 PHE B CA 1
ATOM 4853 C C . PHE B 1 236 ? 27.438 -15.977 1.271 1 66.75 236 PHE B C 1
ATOM 4855 O O . PHE B 1 236 ? 27.25 -14.766 1.436 1 66.75 236 PHE B O 1
ATOM 4862 N N . LYS B 1 237 ? 27.031 -16.703 0.229 1 84.94 237 LYS B N 1
ATOM 4863 C CA . LYS B 1 237 ? 26.344 -15.922 -0.797 1 84.94 237 LYS B CA 1
ATOM 4864 C C . LYS B 1 237 ? 24.828 -16.094 -0.695 1 84.94 237 LYS B C 1
ATOM 4866 O O . LYS B 1 237 ? 24.312 -17.203 -0.797 1 84.94 237 LYS B O 1
ATOM 4871 N N . THR B 1 238 ? 24.188 -14.977 -0.501 1 89.62 238 THR B N 1
ATOM 4872 C CA . THR B 1 238 ? 22.75 -15 -0.27 1 89.62 238 THR B CA 1
ATOM 4873 C C . THR B 1 238 ? 22 -14.383 -1.445 1 89.62 238 THR B C 1
ATOM 4875 O O . THR B 1 238 ? 22.547 -13.562 -2.18 1 89.62 238 THR B O 1
ATOM 4878 N N . VAL B 1 239 ? 20.875 -14.914 -1.719 1 93.38 239 VAL B N 1
ATOM 4879 C CA . VAL B 1 239 ? 19.906 -14.25 -2.586 1 93.38 239 VAL B CA 1
ATOM 4880 C C . VAL B 1 239 ? 18.859 -13.531 -1.736 1 93.38 239 VAL B C 1
ATOM 4882 O O . VAL B 1 239 ? 18.328 -14.102 -0.776 1 93.38 239 VAL B O 1
ATOM 4885 N N . GLU B 1 240 ? 18.703 -12.289 -2.082 1 93.88 240 GLU B N 1
ATOM 4886 C CA . GLU B 1 240 ? 17.75 -11.461 -1.37 1 93.88 240 GLU B CA 1
ATOM 4887 C C . GLU B 1 240 ? 16.672 -10.914 -2.316 1 93.88 240 GLU B C 1
ATOM 4889 O O . GLU B 1 240 ? 16.984 -10.531 -3.447 1 93.88 240 GLU B O 1
ATOM 4894 N N . ALA B 1 241 ? 15.445 -10.953 -1.882 1 94.94 241 ALA B N 1
ATOM 4895 C CA . ALA B 1 241 ? 14.328 -10.438 -2.668 1 94.94 241 ALA B CA 1
ATOM 4896 C C . ALA B 1 241 ? 13.281 -9.789 -1.771 1 94.94 241 ALA B C 1
ATOM 4898 O O . ALA B 1 241 ? 13.055 -10.234 -0.645 1 94.94 241 ALA B O 1
ATOM 4899 N N . VAL B 1 242 ? 12.703 -8.703 -2.256 1 93.44 242 VAL B N 1
ATOM 4900 C CA . VAL B 1 242 ? 11.602 -8.039 -1.572 1 93.44 242 VAL B CA 1
ATOM 4901 C C . VAL B 1 242 ? 10.336 -8.148 -2.416 1 93.44 242 VAL B C 1
ATOM 4903 O O . VAL B 1 242 ? 10.344 -7.816 -3.605 1 93.44 242 VAL B O 1
ATOM 4906 N N . ASP B 1 243 ? 9.305 -8.633 -1.854 1 94.06 243 ASP B N 1
ATOM 4907 C CA . ASP B 1 243 ? 8.039 -8.719 -2.578 1 94.06 243 ASP B CA 1
ATOM 4908 C C . ASP B 1 243 ? 7.168 -7.5 -2.305 1 94.06 243 ASP B C 1
ATOM 4910 O O . ASP B 1 243 ? 7.547 -6.617 -1.529 1 94.06 243 ASP B O 1
ATOM 4914 N N . ASP B 1 244 ? 6.043 -7.367 -3.01 1 93.56 244 ASP B N 1
ATOM 4915 C CA . ASP B 1 244 ? 5.121 -6.25 -2.857 1 93.56 244 ASP B CA 1
ATOM 4916 C C . ASP B 1 244 ? 3.877 -6.664 -2.076 1 93.56 244 ASP B C 1
ATOM 4918 O O . ASP B 1 244 ? 2.883 -5.934 -2.043 1 93.56 244 ASP B O 1
ATOM 4922 N N . GLY B 1 245 ? 3.844 -7.801 -1.496 1 94.25 245 GLY B N 1
ATOM 4923 C CA . GLY B 1 245 ? 2.746 -8.422 -0.775 1 94.25 245 GLY B CA 1
ATOM 4924 C C . GLY B 1 245 ? 2.639 -9.914 -1.03 1 94.25 245 GLY B C 1
ATOM 4925 O O . GLY B 1 245 ? 3.596 -10.547 -1.49 1 94.25 245 GLY B O 1
ATOM 4926 N N . GLY B 1 246 ? 1.557 -10.445 -0.573 1 96.19 246 GLY B N 1
ATOM 4927 C CA . GLY B 1 246 ? 1.411 -11.867 -0.846 1 96.19 246 GLY B CA 1
ATOM 4928 C C . GLY B 1 246 ? 0.26 -12.5 -0.092 1 96.19 246 GLY B C 1
ATOM 4929 O O . GLY B 1 246 ? -0.524 -11.805 0.558 1 96.19 246 GLY B O 1
ATOM 4930 N N . MET B 1 247 ? 0.136 -13.766 -0.365 1 97 247 MET B N 1
ATOM 4931 C CA . MET B 1 247 ? -0.781 -14.625 0.379 1 97 247 MET B CA 1
ATOM 4932 C C . MET B 1 247 ? -0.024 -15.492 1.379 1 97 247 MET B C 1
ATOM 4934 O O . MET B 1 247 ? 1.047 -16.016 1.067 1 97 247 MET B O 1
ATOM 4938 N N . HIS B 1 248 ? -0.575 -15.586 2.59 1 93.69 248 HIS B N 1
ATOM 4939 C CA . HIS B 1 248 ? 0.132 -16.375 3.596 1 93.69 248 HIS B CA 1
ATOM 4940 C C . HIS B 1 248 ? -0.84 -17 4.586 1 93.69 248 HIS B C 1
ATOM 4942 O O . HIS B 1 248 ? -2.037 -16.719 4.559 1 93.69 248 HIS B O 1
ATOM 4948 N N . VAL B 1 249 ? -0.326 -17.953 5.32 1 92.25 249 VAL B N 1
ATOM 4949 C CA . VAL B 1 249 ? -1.003 -18.547 6.469 1 92.25 249 VAL B CA 1
ATOM 4950 C C . VAL B 1 249 ? -0.245 -18.188 7.75 1 92.25 249 VAL B C 1
ATOM 4952 O O . VAL B 1 249 ? 0.984 -18.281 7.793 1 92.25 249 VAL B O 1
ATOM 4955 N N . LEU B 1 250 ? -1.045 -17.703 8.68 1 82.88 250 LEU B N 1
ATOM 4956 C CA . LEU B 1 250 ? -0.435 -17.422 9.977 1 82.88 250 LEU B CA 1
ATOM 4957 C C . LEU B 1 250 ? -0.594 -18.609 10.922 1 82.88 250 LEU B C 1
ATOM 4959 O O . LEU B 1 250 ? -1.677 -19.188 11.016 1 82.88 250 LEU B O 1
ATOM 4963 N N . THR B 1 251 ? 0.458 -19.281 11.273 1 67.19 251 THR B N 1
ATOM 4964 C CA . THR B 1 251 ? 0.354 -20.422 12.172 1 67.19 251 THR B CA 1
ATOM 4965 C C . THR B 1 251 ? 0.234 -19.969 13.617 1 67.19 251 THR B C 1
ATOM 4967 O O . THR B 1 251 ? 0.624 -18.844 13.961 1 67.19 251 THR B O 1
ATOM 4970 N N . SER B 1 252 ? -0.462 -20.891 14.32 1 56.03 252 SER B N 1
ATOM 4971 C CA . SER B 1 252 ? -0.688 -20.672 15.75 1 56.03 252 SER B CA 1
ATOM 4972 C C . SER B 1 252 ? 0.625 -20.438 16.484 1 56.03 252 SER B C 1
ATOM 4974 O O . SER B 1 252 ? 1.628 -21.094 16.219 1 56.03 252 SER B O 1
ATOM 4976 N N . GLY B 1 253 ? 0.779 -19.328 17.25 1 52.75 253 GLY B N 1
ATOM 4977 C CA . GLY B 1 253 ? 1.893 -18.859 18.062 1 52.75 253 GLY B CA 1
ATOM 4978 C C . GLY B 1 253 ? 2.688 -17.75 17.391 1 52.75 253 GLY B C 1
ATOM 4979 O O . GLY B 1 253 ? 3.674 -17.266 17.953 1 52.75 253 GLY B O 1
ATOM 4980 N N . GLY B 1 254 ? 2.096 -17.281 16.359 1 49.91 254 GLY B N 1
ATOM 4981 C CA . GLY B 1 254 ? 2.412 -16.031 15.688 1 49.91 254 GLY B CA 1
ATOM 4982 C C . GLY B 1 254 ? 3.812 -16.016 15.109 1 49.91 254 GLY B C 1
ATOM 4983 O O . GLY B 1 254 ? 4.227 -15.008 14.516 1 49.91 254 GLY B O 1
ATOM 4984 N N . GLU B 1 255 ? 4.672 -17.062 15.383 1 50.84 255 GLU B N 1
ATOM 4985 C CA . GLU B 1 255 ? 6.09 -16.953 15.055 1 50.84 255 GLU B CA 1
ATOM 4986 C C . GLU B 1 255 ? 6.352 -17.359 13.609 1 50.84 255 GLU B C 1
ATOM 4988 O O . GLU B 1 255 ? 7.352 -16.953 13.016 1 50.84 255 GLU B O 1
ATOM 4993 N N . LYS B 1 256 ? 5.27 -18.078 13.062 1 61.88 256 LYS B N 1
ATOM 4994 C CA . LYS B 1 256 ? 5.684 -18.656 11.789 1 61.88 256 LYS B CA 1
ATOM 4995 C C . LYS B 1 256 ? 4.598 -18.484 10.727 1 61.88 256 LYS B C 1
ATOM 4997 O O . LYS B 1 256 ? 3.408 -18.438 11.047 1 61.88 256 LYS B O 1
ATOM 5002 N N . TYR B 1 257 ? 4.977 -17.828 9.602 1 72.69 257 TYR B N 1
ATOM 5003 C CA . TYR B 1 257 ? 4.059 -17.734 8.477 1 72.69 257 TYR B CA 1
ATOM 5004 C C . TYR B 1 257 ? 4.508 -18.656 7.336 1 72.69 257 TYR B C 1
ATOM 5006 O O . TYR B 1 257 ? 5.699 -18.938 7.199 1 72.69 257 TYR B O 1
ATOM 5014 N N . HIS B 1 258 ? 3.471 -19.297 6.754 1 82.06 258 HIS B N 1
ATOM 5015 C CA . HIS B 1 258 ? 3.688 -20 5.492 1 82.06 258 HIS B CA 1
ATOM 5016 C C . HIS B 1 258 ? 3.332 -19.125 4.301 1 82.06 258 HIS B C 1
ATOM 5018 O O . HIS B 1 258 ? 2.193 -18.656 4.18 1 82.06 258 HIS B O 1
ATOM 5024 N N . GLN B 1 259 ? 4.352 -18.891 3.527 1 90.44 259 GLN B N 1
ATOM 5025 C CA . GLN B 1 259 ? 4.129 -18.094 2.33 1 90.44 259 GLN B CA 1
ATOM 5026 C C . GLN B 1 259 ? 3.447 -18.906 1.236 1 90.44 259 GLN B C 1
ATOM 5028 O O . GLN B 1 259 ? 3.98 -19.938 0.795 1 90.44 259 GLN B O 1
ATOM 5033 N N . VAL B 1 260 ? 2.316 -18.453 0.823 1 95.06 260 VAL B N 1
ATOM 5034 C CA . VAL B 1 260 ? 1.541 -19.188 -0.177 1 95.06 260 VAL B CA 1
ATOM 5035 C C . VAL B 1 260 ? 1.889 -18.672 -1.572 1 95.06 260 VAL B C 1
ATOM 5037 O O . VAL B 1 260 ? 2.201 -19.453 -2.471 1 95.06 260 VAL B O 1
ATOM 5040 N N . ALA B 1 261 ? 1.851 -17.391 -1.766 1 97.5 261 ALA B N 1
ATOM 5041 C CA . ALA B 1 261 ? 2.184 -16.75 -3.031 1 97.5 261 ALA B CA 1
ATOM 5042 C C . ALA B 1 261 ? 2.729 -15.344 -2.797 1 97.5 261 ALA B C 1
ATOM 5044 O O . ALA B 1 261 ? 2.279 -14.641 -1.89 1 97.5 261 ALA B O 1
ATOM 5045 N N . LEU B 1 262 ? 3.701 -14.953 -3.631 1 97.56 262 LEU B N 1
ATOM 5046 C CA . LEU B 1 262 ? 4.191 -13.578 -3.629 1 97.56 262 LEU B CA 1
ATOM 5047 C C . LEU B 1 262 ? 3.412 -12.719 -4.621 1 97.56 262 LEU B C 1
ATOM 5049 O O . LEU B 1 262 ? 2.85 -13.242 -5.59 1 97.56 262 LEU B O 1
ATOM 5053 N N . VAL B 1 263 ? 3.35 -11.461 -4.363 1 97.88 263 VAL B N 1
ATOM 5054 C CA . VAL B 1 263 ? 2.826 -10.492 -5.32 1 97.88 263 VAL B CA 1
ATOM 5055 C C . VAL B 1 263 ? 3.951 -9.578 -5.797 1 97.88 263 VAL B C 1
ATOM 5057 O O . VAL B 1 263 ? 4.75 -9.102 -4.992 1 97.88 263 VAL B O 1
ATOM 5060 N N . GLU B 1 264 ? 4.062 -9.453 -7.055 1 97 264 GLU B N 1
ATOM 5061 C CA . GLU B 1 264 ? 4.977 -8.516 -7.703 1 97 264 GLU B CA 1
ATOM 5062 C C . GLU B 1 264 ? 4.219 -7.52 -8.57 1 97 264 GLU B C 1
ATOM 5064 O O . GLU B 1 264 ? 3.488 -7.91 -9.484 1 97 264 GLU B O 1
ATOM 5069 N N . GLY B 1 265 ? 4.355 -6.27 -8.211 1 95.38 265 GLY B N 1
ATOM 5070 C CA . GLY B 1 265 ? 3.646 -5.23 -8.945 1 95.38 265 GLY B CA 1
ATOM 5071 C C . GLY B 1 265 ? 4.539 -4.449 -9.891 1 95.38 265 GLY B C 1
ATOM 5072 O O . GLY B 1 265 ? 5.699 -4.176 -9.57 1 95.38 265 GLY B O 1
ATOM 5073 N N . LYS B 1 266 ? 3.957 -4.082 -11.016 1 92.38 266 LYS B N 1
ATOM 5074 C CA . LYS B 1 266 ? 4.594 -3.172 -11.961 1 92.38 266 LYS B CA 1
ATOM 5075 C C . LYS B 1 266 ? 3.633 -2.064 -12.391 1 92.38 266 LYS B C 1
ATOM 5077 O O . LYS B 1 266 ? 2.416 -2.258 -12.391 1 92.38 266 LYS B O 1
ATOM 5082 N N . ARG B 1 267 ? 4.219 -0.939 -12.734 1 87.44 267 ARG B N 1
ATOM 5083 C CA . ARG B 1 267 ? 3.438 0.224 -13.141 1 87.44 267 ARG B CA 1
ATOM 5084 C C . ARG B 1 267 ? 2.789 -0.001 -14.5 1 87.44 267 ARG B C 1
ATOM 5086 O O . ARG B 1 267 ? 1.639 0.385 -14.719 1 87.44 267 ARG B O 1
ATOM 5093 N N . ASN B 1 268 ? 3.627 -0.542 -15.367 1 83.25 268 ASN B N 1
ATOM 5094 C CA . ASN B 1 268 ? 3.172 -0.736 -16.75 1 83.25 268 ASN B CA 1
ATOM 5095 C C . ASN B 1 268 ? 3.404 -2.17 -17.219 1 83.25 268 ASN B C 1
ATOM 5097 O O . ASN B 1 268 ? 4.242 -2.881 -16.656 1 83.25 268 ASN B O 1
ATOM 5101 N N . LEU B 1 269 ? 2.533 -2.439 -18.156 1 78 269 LEU B N 1
ATOM 5102 C CA . LEU B 1 269 ? 2.816 -3.701 -18.828 1 78 269 LEU B CA 1
ATOM 5103 C C . LEU B 1 269 ? 4.172 -3.648 -19.531 1 78 269 LEU B C 1
ATOM 5105 O O . LEU B 1 269 ? 4.555 -2.611 -20.078 1 78 269 LEU B O 1
ATOM 5109 N N . PRO B 1 270 ? 4.797 -4.727 -19.359 1 72 270 PRO B N 1
ATOM 5110 C CA . PRO B 1 270 ? 6.047 -4.773 -20.125 1 72 270 PRO B CA 1
ATOM 5111 C C . PRO B 1 270 ? 5.832 -4.559 -21.625 1 72 270 PRO B C 1
ATOM 5113 O O . PRO B 1 270 ? 4.691 -4.496 -22.078 1 72 270 PRO B O 1
ATOM 5116 N N . SER B 1 271 ? 6.832 -4.332 -22.328 1 72.75 271 SER B N 1
ATOM 5117 C CA . SER B 1 271 ? 6.766 -4.121 -23.781 1 72.75 271 SER B CA 1
ATOM 5118 C C . SER B 1 271 ? 5.906 -5.18 -24.453 1 72.75 271 SER B C 1
ATOM 5120 O O . SER B 1 271 ? 5.926 -6.348 -24.062 1 72.75 271 SER B O 1
ATOM 5122 N N . VAL B 1 272 ? 4.98 -4.652 -25.297 1 68.5 272 VAL B N 1
ATOM 5123 C CA . VAL B 1 272 ? 4.031 -5.523 -25.984 1 68.5 272 VAL B CA 1
ATOM 5124 C C . VAL B 1 272 ? 4.57 -5.895 -27.359 1 68.5 272 VAL B C 1
ATOM 5126 O O . VAL B 1 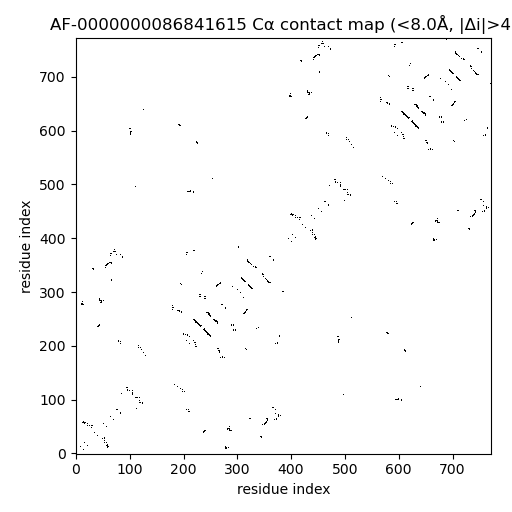272 ? 4.934 -5.02 -28.141 1 68.5 272 VAL B O 1
ATOM 5129 N N . THR B 1 273 ? 4.895 -7.137 -27.484 1 63.53 273 THR B N 1
ATOM 5130 C CA . THR B 1 273 ? 5.266 -7.688 -28.781 1 63.53 273 THR B CA 1
ATOM 5131 C C . THR B 1 273 ? 4.164 -8.594 -29.328 1 63.53 273 THR B C 1
ATOM 5133 O O . THR B 1 273 ? 3.748 -9.539 -28.641 1 63.53 273 THR B O 1
ATOM 5136 N N . ASN B 1 274 ? 3.682 -8.344 -30.531 1 63.09 274 ASN B N 1
ATOM 5137 C CA . ASN B 1 274 ? 2.625 -9.117 -31.188 1 63.09 274 ASN B CA 1
ATOM 5138 C C . ASN B 1 274 ? 1.395 -9.234 -30.281 1 63.09 274 ASN B C 1
ATOM 5140 O O . ASN B 1 274 ? 0.833 -10.328 -30.141 1 63.09 274 ASN B O 1
ATOM 5144 N N . GLY B 1 275 ? 1.108 -8.156 -29.516 1 69.06 275 GLY B N 1
ATOM 5145 C CA . GLY B 1 275 ? -0.12 -8.094 -28.734 1 69.06 275 GLY B CA 1
ATOM 5146 C C . GLY B 1 275 ? 0.011 -8.711 -27.359 1 69.06 275 GLY B C 1
ATOM 5147 O O . GLY B 1 275 ? -0.947 -8.719 -26.578 1 69.06 275 GLY B O 1
ATOM 5148 N N . VAL B 1 276 ? 1.162 -9.273 -27.203 1 77 276 VAL B N 1
ATOM 5149 C CA . VAL B 1 276 ? 1.352 -9.922 -25.906 1 77 276 VAL B CA 1
ATOM 5150 C C . VAL B 1 276 ? 2.463 -9.211 -25.125 1 77 276 VAL B C 1
ATOM 5152 O O . VAL B 1 276 ? 3.531 -8.938 -25.688 1 77 276 VAL B O 1
ATOM 5155 N N . ALA B 1 277 ? 2.143 -8.875 -23.953 1 85.12 277 ALA B N 1
ATOM 5156 C CA . ALA B 1 277 ? 3.15 -8.242 -23.109 1 85.12 277 ALA B CA 1
ATOM 5157 C C . ALA B 1 277 ? 4.266 -9.219 -22.766 1 85.12 277 ALA B C 1
ATOM 5159 O O . ALA B 1 277 ? 4.004 -10.312 -22.266 1 85.12 277 ALA B O 1
ATOM 5160 N N . ASP B 1 278 ? 5.41 -8.805 -23.031 1 88.38 278 ASP B N 1
ATOM 5161 C CA . ASP B 1 278 ? 6.57 -9.664 -22.812 1 88.38 278 ASP B CA 1
ATOM 5162 C C . ASP B 1 278 ? 7.02 -9.609 -21.344 1 88.38 278 ASP B C 1
ATOM 5164 O O . ASP B 1 278 ? 6.707 -8.648 -20.641 1 88.38 278 ASP B O 1
ATOM 5168 N N . ILE B 1 279 ? 7.641 -10.703 -20.969 1 94.88 279 ILE B N 1
ATOM 5169 C CA . ILE B 1 279 ? 8.328 -10.734 -19.672 1 94.88 279 ILE B CA 1
ATOM 5170 C C . ILE B 1 279 ? 9.812 -10.469 -19.875 1 94.88 279 ILE B C 1
ATOM 5172 O O . ILE B 1 279 ? 10.523 -11.281 -20.469 1 94.88 279 ILE B O 1
ATOM 5176 N N . SER B 1 280 ? 10.312 -9.258 -19.438 1 94.12 280 SER B N 1
ATOM 5177 C CA . SER B 1 280 ? 11.727 -8.922 -19.594 1 94.12 280 SER B CA 1
ATOM 5178 C C . SER B 1 280 ? 12.609 -9.867 -18.797 1 94.12 280 SER B C 1
ATOM 5180 O O . SER B 1 280 ? 12.148 -10.508 -17.859 1 94.12 280 SER B O 1
ATOM 5182 N N . ASP B 1 281 ? 13.836 -9.938 -19.203 1 96.38 281 ASP B N 1
ATOM 5183 C CA . ASP B 1 281 ? 14.805 -10.773 -18.484 1 96.38 281 ASP B CA 1
ATOM 5184 C C . ASP B 1 281 ? 14.945 -10.312 -17.031 1 96.38 281 ASP B C 1
ATOM 5186 O O . ASP B 1 281 ? 15.055 -11.141 -16.125 1 96.38 281 ASP B O 1
ATOM 5190 N N . GLU B 1 282 ? 14.891 -9.055 -16.797 1 95.62 282 GLU B N 1
ATOM 5191 C CA . GLU B 1 282 ? 15.016 -8.5 -15.453 1 95.62 282 GLU B CA 1
ATOM 5192 C C . GLU B 1 282 ? 13.82 -8.875 -14.586 1 95.62 282 GLU B C 1
ATOM 5194 O O . GLU B 1 282 ? 13.977 -9.219 -13.414 1 95.62 282 GLU B O 1
ATOM 5199 N N . LEU B 1 283 ? 12.672 -8.734 -15.164 1 96.12 283 LEU B N 1
ATOM 5200 C CA . LEU B 1 283 ? 11.461 -9.07 -14.422 1 96.12 283 LEU B CA 1
ATOM 5201 C C . LEU B 1 283 ? 11.438 -10.555 -14.062 1 96.12 283 LEU B C 1
ATOM 5203 O O . LEU B 1 283 ? 11.125 -10.914 -12.922 1 96.12 283 LEU B O 1
ATOM 5207 N N . LEU B 1 284 ? 11.773 -11.352 -15.008 1 97.81 284 LEU B N 1
ATOM 5208 C CA . LEU B 1 284 ? 11.859 -12.781 -14.734 1 97.81 284 LEU B CA 1
ATOM 5209 C C . LEU B 1 284 ? 12.922 -13.07 -13.68 1 97.81 284 LEU B C 1
ATOM 5211 O O . LEU B 1 284 ? 12.703 -13.883 -12.781 1 97.81 284 LEU B O 1
ATOM 5215 N N . GLY B 1 285 ? 14.086 -12.445 -13.867 1 97.62 285 GLY B N 1
ATOM 5216 C CA . GLY B 1 285 ? 15.148 -12.594 -12.875 1 97.62 285 GLY B CA 1
ATOM 5217 C C . GLY B 1 285 ? 14.695 -12.258 -11.469 1 97.62 285 GLY B C 1
ATOM 5218 O O . GLY B 1 285 ? 15.039 -12.969 -10.516 1 97.62 285 GLY B O 1
ATOM 5219 N N . GLN B 1 286 ? 13.914 -11.227 -11.305 1 97.06 286 GLN B N 1
ATOM 5220 C CA . GLN B 1 286 ? 13.383 -10.82 -10.008 1 97.06 286 GLN B CA 1
ATOM 5221 C C . GLN B 1 286 ? 12.484 -11.906 -9.422 1 97.06 286 GLN B C 1
ATOM 5223 O O . GLN B 1 286 ? 12.594 -12.234 -8.242 1 97.06 286 GLN B O 1
ATOM 5228 N N . MET B 1 287 ? 11.672 -12.461 -10.242 1 98 287 MET B N 1
ATOM 5229 C CA . MET B 1 287 ? 10.734 -13.461 -9.742 1 98 287 MET B CA 1
ATOM 5230 C C . MET B 1 287 ? 11.445 -14.766 -9.414 1 98 287 MET B C 1
ATOM 5232 O O . MET B 1 287 ? 11.125 -15.422 -8.422 1 98 287 MET B O 1
ATOM 5236 N N . VAL B 1 288 ? 12.406 -15.109 -10.211 1 98.06 288 VAL B N 1
ATOM 5237 C CA . VAL B 1 288 ? 13.195 -16.297 -9.93 1 98.06 288 VAL B CA 1
ATOM 5238 C C . VAL B 1 288 ? 13.969 -16.125 -8.625 1 98.06 288 VAL B C 1
ATOM 5240 O O . VAL B 1 288 ? 13.961 -17.016 -7.77 1 98.06 288 VAL B O 1
ATOM 5243 N N . GLY B 1 289 ? 14.602 -14.969 -8.523 1 96.94 289 GLY B N 1
ATOM 5244 C CA . GLY B 1 289 ? 15.273 -14.672 -7.273 1 96.94 289 GLY B CA 1
ATOM 5245 C C . GLY B 1 289 ? 14.352 -14.695 -6.074 1 96.94 289 GLY B C 1
ATOM 5246 O O . GLY B 1 289 ? 14.734 -15.156 -4.996 1 96.94 289 GLY B O 1
ATOM 5247 N N . GLY B 1 290 ? 13.125 -14.172 -6.258 1 96.69 290 GLY B N 1
ATOM 5248 C CA . GLY B 1 290 ? 12.125 -14.25 -5.207 1 96.69 290 GLY B CA 1
ATOM 5249 C C . GLY B 1 290 ? 11.789 -15.672 -4.797 1 96.69 290 GLY B C 1
ATOM 5250 O O . GLY B 1 290 ? 11.711 -15.977 -3.604 1 96.69 290 GLY B O 1
ATOM 5251 N N . ALA B 1 291 ? 11.641 -16.516 -5.727 1 96.56 291 ALA B N 1
ATOM 5252 C CA . ALA B 1 291 ? 11.336 -17.922 -5.457 1 96.56 291 ALA B CA 1
ATOM 5253 C C . ALA B 1 291 ? 12.492 -18.594 -4.715 1 96.56 291 ALA B C 1
ATOM 5255 O O . ALA B 1 291 ? 12.273 -19.344 -3.754 1 96.56 291 ALA B O 1
ATOM 5256 N N . LEU B 1 292 ? 13.703 -18.312 -5.102 1 94.5 292 LEU B N 1
ATOM 5257 C CA . LEU B 1 292 ? 14.883 -18.891 -4.457 1 94.5 292 LEU B CA 1
ATOM 5258 C C . LEU B 1 292 ? 15.023 -18.375 -3.027 1 94.5 292 LEU B C 1
ATOM 5260 O O . LEU B 1 292 ? 15.344 -19.141 -2.115 1 94.5 292 LEU B O 1
ATOM 5264 N N . ALA B 1 293 ? 14.773 -17.109 -2.881 1 93.25 293 ALA B N 1
ATOM 5265 C CA . ALA B 1 293 ? 14.914 -16.5 -1.562 1 93.25 293 ALA B CA 1
ATOM 5266 C C . ALA B 1 293 ? 13.93 -17.109 -0.567 1 93.25 293 ALA B C 1
ATOM 5268 O O . ALA B 1 293 ? 14.211 -17.172 0.633 1 93.25 293 ALA B O 1
ATOM 5269 N N . LEU B 1 294 ? 12.812 -17.609 -1.064 1 91.12 294 LEU B N 1
ATOM 5270 C CA . LEU B 1 294 ? 11.773 -18.188 -0.208 1 91.12 294 LEU B CA 1
ATOM 5271 C C . LEU B 1 294 ? 12.195 -19.547 0.316 1 91.12 294 LEU B C 1
ATOM 5273 O O . LEU B 1 294 ? 11.586 -20.078 1.247 1 91.12 294 LEU B O 1
ATOM 5277 N N . GLN B 1 295 ? 13.195 -20.109 -0.193 1 84.25 295 GLN B N 1
ATOM 5278 C CA . GLN B 1 295 ? 13.656 -21.422 0.252 1 84.25 295 GLN B CA 1
ATOM 5279 C C . GLN B 1 295 ? 14.195 -21.359 1.679 1 84.25 295 GLN B C 1
ATOM 5281 O O . GLN B 1 295 ? 14.305 -22.391 2.35 1 84.25 295 GLN B O 1
ATOM 5286 N N . GLY B 1 296 ? 14.523 -20.203 2.092 1 68.62 296 GLY B N 1
ATOM 5287 C CA . GLY B 1 296 ? 15.047 -20 3.436 1 68.62 296 GLY B CA 1
ATOM 5288 C C . GLY B 1 296 ? 13.977 -20.047 4.504 1 68.62 296 GLY B C 1
ATOM 5289 O O . GLY B 1 296 ? 14.281 -20.125 5.695 1 68.62 296 GLY B O 1
ATOM 5290 N N . ILE B 1 297 ? 12.805 -19.828 4.102 1 63.31 297 ILE B N 1
ATOM 5291 C CA . ILE B 1 297 ? 11.734 -19.812 5.09 1 63.31 297 ILE B CA 1
ATOM 5292 C C . ILE B 1 297 ? 11.398 -21.25 5.504 1 63.31 297 ILE B C 1
ATOM 5294 O O . ILE B 1 297 ? 11.078 -22.078 4.656 1 63.31 297 ILE B O 1
ATOM 5298 N N . PRO B 1 298 ? 11.859 -21.453 6.844 1 55.94 298 PRO B N 1
ATOM 5299 C CA . PRO B 1 298 ? 11.547 -22.812 7.297 1 55.94 298 PRO B CA 1
ATOM 5300 C C . PRO B 1 298 ? 10.07 -23.156 7.129 1 55.94 298 PRO B C 1
ATOM 5302 O O . PRO B 1 298 ? 9.203 -22.359 7.469 1 55.94 298 PRO B O 1
ATOM 5305 N N . GLY B 1 299 ? 9.633 -23.703 6.078 1 54.81 299 GLY B N 1
ATOM 5306 C CA . GLY B 1 299 ? 8.25 -24.156 6.004 1 54.81 299 GLY B CA 1
ATOM 5307 C C . GLY B 1 299 ? 8.133 -25.672 5.934 1 54.81 299 GLY B C 1
ATOM 5308 O O . GLY B 1 299 ? 8.43 -26.266 4.902 1 54.81 299 GLY B O 1
ATOM 5309 N N . ARG B 1 300 ? 8.344 -26.219 7.211 1 53 300 ARG B N 1
ATOM 5310 C CA . ARG B 1 300 ? 8.18 -27.672 7.156 1 53 300 ARG B CA 1
ATOM 5311 C C . ARG B 1 300 ? 6.738 -28.047 6.84 1 53 300 ARG B C 1
ATOM 5313 O O . ARG B 1 300 ? 5.805 -27.531 7.453 1 53 300 ARG B O 1
ATOM 5320 N N . LEU B 1 301 ? 6.629 -28.641 5.633 1 57.12 301 LEU B N 1
ATOM 5321 C CA . LEU B 1 301 ? 5.395 -29.344 5.285 1 57.12 301 LEU B CA 1
ATOM 5322 C C . LEU B 1 301 ? 5.109 -30.469 6.277 1 57.12 301 LEU B C 1
ATOM 5324 O O . LEU B 1 301 ? 6.012 -30.906 6.988 1 57.12 301 LEU B O 1
ATOM 5328 N N . LYS B 1 302 ? 3.939 -30.625 6.602 1 55.12 302 LYS B N 1
ATOM 5329 C CA . LYS B 1 302 ? 3.549 -31.719 7.484 1 55.12 302 LYS B CA 1
ATOM 5330 C C . LYS B 1 302 ? 4.383 -32.969 7.215 1 55.12 302 LYS B C 1
ATOM 5332 O O . LYS B 1 302 ? 4.73 -33.719 8.141 1 55.12 302 LYS B O 1
ATOM 5337 N N . SER B 1 303 ? 4.68 -33.094 5.961 1 50.66 303 SER B N 1
ATOM 5338 C CA . SER B 1 303 ? 5.359 -34.312 5.578 1 50.66 303 SER B CA 1
ATOM 5339 C C . SER B 1 303 ? 6.852 -34.25 5.887 1 50.66 303 SER B C 1
ATOM 5341 O O . SER B 1 303 ? 7.566 -35.25 5.766 1 50.66 303 SER B O 1
ATOM 5343 N N . GLY B 1 304 ? 7.203 -33.062 6.398 1 58.03 304 GLY B N 1
ATOM 5344 C CA . GLY B 1 304 ? 8.641 -32.906 6.586 1 58.03 304 GLY B CA 1
ATOM 5345 C C . GLY B 1 304 ? 9.383 -32.625 5.301 1 58.03 304 GLY B C 1
ATOM 5346 O O . GLY B 1 304 ? 10.586 -32.344 5.324 1 58.03 304 GLY B O 1
ATOM 5347 N N . ALA B 1 305 ? 8.625 -32.75 4.207 1 59.38 305 ALA B N 1
ATOM 5348 C CA . ALA B 1 305 ? 9.258 -32.562 2.91 1 59.38 305 ALA B CA 1
ATOM 5349 C C . ALA B 1 305 ? 9.523 -31.062 2.664 1 59.38 305 ALA B C 1
ATOM 5351 O O . ALA B 1 305 ? 8.836 -30.203 3.221 1 59.38 305 ALA B O 1
ATOM 5352 N N . ALA B 1 306 ? 10.57 -30.875 1.948 1 66.62 306 ALA B N 1
ATOM 5353 C CA . ALA B 1 306 ? 10.93 -29.516 1.566 1 66.62 306 ALA B CA 1
ATOM 5354 C C . ALA B 1 306 ? 9.953 -28.953 0.534 1 66.62 306 ALA B C 1
ATOM 5356 O O . ALA B 1 306 ? 9.469 -29.688 -0.329 1 66.62 306 ALA B O 1
ATOM 5357 N N . ARG B 1 307 ? 9.641 -27.812 0.7 1 84.81 307 ARG B N 1
ATOM 5358 C CA . ARG B 1 307 ? 8.789 -27.094 -0.254 1 84.81 307 ARG B CA 1
ATOM 5359 C C . ARG B 1 307 ? 9.492 -26.953 -1.602 1 84.81 307 ARG B C 1
ATOM 5361 O O . ARG B 1 307 ? 10.648 -26.547 -1.662 1 84.81 307 ARG B O 1
ATOM 5368 N N . ALA B 1 308 ? 8.836 -27.391 -2.676 1 91.62 308 ALA B N 1
ATOM 5369 C CA . ALA B 1 308 ? 9.438 -27.344 -4.004 1 91.62 308 ALA B CA 1
ATOM 5370 C C . ALA B 1 308 ? 8.672 -26.391 -4.918 1 91.62 308 ALA B C 1
ATOM 5372 O O . ALA B 1 308 ? 9.164 -26.016 -5.988 1 91.62 308 ALA B O 1
ATOM 5373 N N . ASP B 1 309 ? 7.492 -26.016 -4.512 1 94.81 309 ASP B N 1
ATOM 5374 C CA . ASP B 1 309 ? 6.621 -25.25 -5.391 1 94.81 309 ASP B CA 1
ATOM 5375 C C . ASP B 1 309 ? 6.379 -23.844 -4.828 1 94.81 309 ASP B C 1
ATOM 5377 O O . ASP B 1 309 ? 5.969 -23.703 -3.674 1 94.81 309 ASP B O 1
ATOM 5381 N N . PHE B 1 310 ? 6.68 -22.891 -5.66 1 96.31 310 PHE B N 1
ATOM 5382 C CA . PHE B 1 310 ? 6.523 -21.484 -5.289 1 96.31 310 PHE B CA 1
ATOM 5383 C C . PHE B 1 310 ? 5.699 -20.734 -6.328 1 96.31 310 PHE B C 1
ATOM 5385 O O . PHE B 1 310 ? 5.852 -20.969 -7.531 1 96.31 310 PHE B O 1
ATOM 5392 N N . VAL B 1 311 ? 4.828 -19.828 -5.879 1 98.25 311 VAL B N 1
ATOM 5393 C CA . VAL B 1 311 ? 3.939 -19.125 -6.793 1 98.25 311 VAL B CA 1
ATOM 5394 C C . VAL B 1 311 ? 4.137 -17.609 -6.633 1 98.25 311 VAL B C 1
ATOM 5396 O O . VAL B 1 311 ? 4.277 -17.109 -5.516 1 98.25 311 VAL B O 1
ATOM 5399 N N . THR B 1 312 ? 4.16 -16.891 -7.742 1 98.5 312 THR B N 1
ATOM 5400 C CA . THR B 1 312 ? 4.172 -15.43 -7.77 1 98.5 312 THR B CA 1
ATOM 5401 C C . THR B 1 312 ? 3.025 -14.898 -8.633 1 98.5 312 THR B C 1
ATOM 5403 O O . THR B 1 312 ? 2.801 -15.375 -9.742 1 98.5 312 THR B O 1
ATOM 5406 N N . ILE B 1 313 ? 2.295 -14.008 -8.086 1 98.75 313 ILE B N 1
ATOM 5407 C CA . ILE B 1 313 ? 1.289 -13.258 -8.836 1 98.75 313 ILE B CA 1
ATOM 5408 C C . ILE B 1 313 ? 1.884 -11.938 -9.328 1 98.75 313 ILE B C 1
ATOM 5410 O O . ILE B 1 313 ? 2.172 -11.047 -8.531 1 98.75 313 ILE B O 1
ATOM 5414 N N . LEU B 1 314 ? 2.104 -11.859 -10.625 1 98.19 314 LEU B N 1
ATOM 5415 C CA . LEU B 1 314 ? 2.561 -10.625 -11.25 1 98.19 314 LEU B CA 1
ATOM 5416 C C . LEU B 1 314 ? 1.377 -9.75 -11.656 1 98.19 314 LEU B C 1
ATOM 5418 O O . LEU B 1 314 ? 0.464 -10.211 -12.344 1 98.19 314 LEU B O 1
ATOM 5422 N N . VAL B 1 315 ? 1.403 -8.531 -11.211 1 97.69 315 VAL B N 1
ATOM 5423 C CA . VAL B 1 315 ? 0.314 -7.617 -11.547 1 97.69 315 VAL B CA 1
ATOM 5424 C C . VAL B 1 315 ? 0.878 -6.355 -12.188 1 97.69 315 VAL B C 1
ATOM 5426 O O . VAL B 1 315 ? 1.876 -5.801 -11.719 1 97.69 315 VAL B O 1
ATOM 5429 N N . ALA B 1 316 ? 0.315 -5.938 -13.258 1 95.06 316 ALA B N 1
ATOM 5430 C CA . ALA B 1 316 ? 0.612 -4.695 -13.969 1 95.06 316 ALA B CA 1
ATOM 5431 C C . ALA B 1 316 ? -0.664 -4.051 -14.5 1 95.06 316 ALA B C 1
ATOM 5433 O O . ALA B 1 316 ? -1.344 -4.621 -15.359 1 95.06 316 ALA B O 1
ATOM 5434 N N . THR B 1 317 ? -0.959 -2.844 -14.016 1 93.81 317 THR B N 1
ATOM 5435 C CA . THR B 1 317 ? -2.234 -2.199 -14.312 1 93.81 317 THR B CA 1
ATOM 5436 C C . THR B 1 317 ? -3.4 -3.088 -13.883 1 93.81 317 THR B C 1
ATOM 5438 O O . THR B 1 317 ? -3.561 -3.385 -12.703 1 93.81 317 THR B O 1
ATOM 5441 N N . HIS B 1 318 ? -4.258 -3.398 -14.828 1 95.75 318 HIS B N 1
ATOM 5442 C CA . HIS B 1 318 ? -5.387 -4.27 -14.516 1 95.75 318 HIS B CA 1
ATOM 5443 C C . HIS B 1 318 ? -5.16 -5.68 -15.055 1 95.75 318 HIS B C 1
ATOM 5445 O O . HIS B 1 318 ? -6.105 -6.465 -15.164 1 95.75 318 HIS B O 1
ATOM 5451 N N . TRP B 1 319 ? -3.902 -6.059 -15.352 1 96.38 319 TRP B N 1
ATOM 5452 C CA . TRP B 1 319 ? -3.539 -7.391 -15.82 1 96.38 319 TRP B CA 1
ATOM 5453 C C . TRP B 1 319 ? -2.824 -8.18 -14.734 1 96.38 319 TRP B C 1
ATOM 5455 O O . TRP B 1 319 ? -2.064 -7.613 -13.945 1 96.38 319 TRP B O 1
ATOM 5465 N N . VAL B 1 320 ? -3.094 -9.492 -14.781 1 97.75 320 VAL B N 1
ATOM 5466 C CA . VAL B 1 320 ? -2.43 -10.391 -13.836 1 97.75 320 VAL B CA 1
ATOM 5467 C C . VAL B 1 320 ? -1.881 -11.609 -14.57 1 97.75 320 VAL B C 1
ATOM 5469 O O . VAL B 1 320 ? -2.457 -12.047 -15.57 1 97.75 320 VAL B O 1
ATOM 5472 N N . LYS B 1 321 ? -0.799 -12.031 -14.148 1 98.06 321 LYS B N 1
ATOM 5473 C CA . LYS B 1 321 ? -0.181 -13.266 -14.633 1 98.06 321 LYS B CA 1
ATOM 5474 C C . LYS B 1 321 ? 0.374 -14.094 -13.477 1 98.06 321 LYS B C 1
ATOM 5476 O O . LYS B 1 321 ? 1.035 -13.555 -12.578 1 98.06 321 LYS B O 1
ATOM 5481 N N . LEU B 1 322 ? 0.069 -15.398 -13.453 1 98.75 322 LEU B N 1
ATOM 5482 C CA . LEU B 1 322 ? 0.557 -16.266 -12.391 1 98.75 322 LEU B CA 1
ATOM 5483 C C . LEU B 1 322 ? 1.775 -17.062 -12.852 1 98.75 322 LEU B C 1
ATOM 5485 O O . LEU B 1 322 ? 1.8 -17.578 -13.977 1 98.75 322 LEU B O 1
ATOM 5489 N N . PHE B 1 323 ? 2.734 -17.125 -11.992 1 98.75 323 PHE B N 1
ATOM 5490 C CA . PHE B 1 323 ? 3.943 -17.891 -12.242 1 98.75 323 PHE B CA 1
ATOM 5491 C C . PHE B 1 323 ? 4.113 -18.984 -11.188 1 98.75 323 PHE B C 1
ATOM 5493 O O . PHE B 1 323 ? 3.857 -18.75 -10.008 1 98.75 323 PHE B O 1
ATOM 5500 N N . HIS B 1 324 ? 4.488 -20.125 -11.625 1 98.69 324 HIS B N 1
ATOM 5501 C CA . HIS B 1 324 ? 4.863 -21.25 -10.781 1 98.69 324 HIS B CA 1
ATOM 5502 C C . HIS B 1 324 ? 6.328 -21.625 -10.977 1 98.69 324 HIS B C 1
ATOM 5504 O O . HIS B 1 324 ? 6.766 -21.859 -12.109 1 98.69 324 HIS B O 1
ATOM 5510 N N . PHE B 1 325 ? 7.078 -21.641 -9.93 1 98.19 325 PHE B N 1
ATOM 5511 C CA . PHE B 1 325 ? 8.477 -22.047 -9.93 1 98.19 325 PHE B CA 1
ATOM 5512 C C . PHE B 1 325 ? 8.656 -23.391 -9.234 1 98.19 325 PHE B C 1
ATOM 5514 O O . PHE B 1 325 ? 8.352 -23.516 -8.047 1 98.19 325 PHE B O 1
ATOM 5521 N N . HIS B 1 326 ? 9.133 -24.312 -9.922 1 96.94 326 HIS B N 1
ATOM 5522 C CA . HIS B 1 326 ? 9.422 -25.625 -9.352 1 96.94 326 HIS B CA 1
ATOM 5523 C C . HIS B 1 326 ? 10.922 -25.797 -9.094 1 96.94 326 HIS B C 1
ATOM 5525 O O . HIS B 1 326 ? 11.727 -25.766 -10.023 1 96.94 326 HIS B O 1
ATOM 5531 N N . ILE B 1 327 ? 11.242 -25.938 -7.855 1 94 327 ILE B N 1
ATOM 5532 C CA . ILE B 1 327 ? 12.617 -26.125 -7.41 1 94 327 ILE B CA 1
ATOM 5533 C C . ILE B 1 327 ? 12.766 -27.484 -6.738 1 94 327 ILE B C 1
ATOM 5535 O O . ILE B 1 327 ? 12.414 -27.656 -5.566 1 94 327 ILE B O 1
ATOM 5539 N N . SER B 1 328 ? 13.383 -28.391 -7.461 1 91.31 328 SER B N 1
ATOM 5540 C CA . SER B 1 328 ? 13.508 -29.734 -6.93 1 91.31 328 SER B CA 1
ATOM 5541 C C . SER B 1 328 ? 14.539 -29.812 -5.809 1 91.31 328 SER B C 1
ATOM 5543 O O . SER B 1 328 ? 15.422 -28.953 -5.719 1 91.31 328 SER B O 1
ATOM 5545 N N . ALA B 1 329 ? 14.406 -30.844 -5.016 1 87.12 329 ALA B N 1
ATOM 5546 C CA . ALA B 1 329 ? 15.359 -31.062 -3.928 1 87.12 329 ALA B CA 1
ATOM 5547 C C . ALA B 1 329 ? 16.781 -31.25 -4.465 1 87.12 329 ALA B C 1
ATOM 5549 O O . ALA B 1 329 ? 17.734 -30.75 -3.883 1 87.12 329 ALA B O 1
ATOM 5550 N N . ASP B 1 330 ? 16.891 -32 -5.508 1 86.81 330 ASP B N 1
ATOM 5551 C CA . ASP B 1 330 ? 18.188 -32.25 -6.113 1 86.81 330 ASP B CA 1
ATOM 5552 C C . ASP B 1 330 ? 18.812 -30.938 -6.617 1 86.81 330 ASP B C 1
ATOM 5554 O O . ASP B 1 330 ? 20.016 -30.703 -6.438 1 86.81 330 ASP B O 1
ATOM 5558 N N . TYR B 1 331 ? 18.016 -30.172 -7.25 1 90.81 331 TYR B N 1
ATOM 5559 C CA . TYR B 1 331 ? 18.469 -28.859 -7.707 1 90.81 331 TYR B CA 1
ATOM 5560 C C . TYR B 1 331 ? 18.984 -28.031 -6.543 1 90.81 331 TYR B C 1
ATOM 5562 O O . TYR B 1 331 ? 20.078 -27.469 -6.609 1 90.81 331 TYR B O 1
ATOM 5570 N N . LYS B 1 332 ? 18.297 -27.969 -5.523 1 87.19 332 LYS B N 1
ATOM 5571 C CA . LYS B 1 332 ? 18.656 -27.203 -4.34 1 87.19 332 LYS B CA 1
ATOM 5572 C C . LYS B 1 332 ? 19.953 -27.719 -3.725 1 87.19 332 LYS B C 1
ATOM 5574 O O . LYS B 1 332 ? 20.828 -26.938 -3.344 1 87.19 332 LYS B O 1
ATOM 5579 N N . ARG B 1 333 ? 20.109 -28.953 -3.627 1 83.88 333 ARG B N 1
ATOM 5580 C CA . ARG B 1 333 ? 21.281 -29.578 -3.025 1 83.88 333 ARG B CA 1
ATOM 5581 C C . ARG B 1 333 ? 22.531 -29.297 -3.848 1 83.88 333 ARG B C 1
ATOM 5583 O O . ARG B 1 333 ? 23.625 -29.219 -3.299 1 83.88 333 ARG B O 1
ATOM 5590 N N . SER B 1 334 ? 22.328 -29.141 -5.031 1 85.94 334 SER B N 1
ATOM 5591 C CA . SER B 1 334 ? 23.469 -28.984 -5.93 1 85.94 334 SER B CA 1
ATOM 5592 C C . SER B 1 334 ? 24.203 -27.688 -5.668 1 85.94 334 SER B C 1
ATOM 5594 O O . SER B 1 334 ? 25.359 -27.531 -6.074 1 85.94 334 SER B O 1
ATOM 5596 N N . TYR B 1 335 ? 23.547 -26.734 -5.078 1 83.69 335 TYR B N 1
ATOM 5597 C CA . TYR B 1 335 ? 24.266 -25.531 -4.676 1 83.69 335 TYR B CA 1
ATOM 5598 C C . TYR B 1 335 ? 25.453 -25.875 -3.781 1 83.69 335 TYR B C 1
ATOM 5600 O O . TYR B 1 335 ? 26.516 -25.266 -3.879 1 83.69 335 TYR B O 1
ATOM 5608 N N . GLY B 1 336 ? 25.203 -26.719 -2.852 1 77.5 336 GLY B N 1
ATOM 5609 C CA . GLY B 1 336 ? 26.25 -27.141 -1.938 1 77.5 336 GLY B CA 1
ATOM 5610 C C . GLY B 1 336 ? 27.438 -27.781 -2.646 1 77.5 336 GLY B C 1
ATOM 5611 O O . GLY B 1 336 ? 28.578 -27.609 -2.215 1 77.5 336 GLY B O 1
ATOM 5612 N N . ASP B 1 337 ? 27.156 -28.422 -3.678 1 75.19 337 ASP B N 1
ATOM 5613 C CA . ASP B 1 337 ? 28.203 -29.125 -4.422 1 75.19 337 ASP B CA 1
ATOM 5614 C C . ASP B 1 337 ? 29.094 -28.156 -5.176 1 75.19 337 ASP B C 1
ATOM 5616 O O . ASP B 1 337 ? 30.25 -28.469 -5.484 1 75.19 337 ASP B O 1
ATOM 5620 N N . LEU B 1 338 ? 28.5 -27.062 -5.488 1 74.81 338 LEU B N 1
ATOM 5621 C CA . LEU B 1 338 ? 29.281 -26.062 -6.199 1 74.81 338 LEU B CA 1
ATOM 5622 C C . LEU B 1 338 ? 30.422 -25.531 -5.332 1 74.81 338 LEU B C 1
ATOM 5624 O O . LEU B 1 338 ? 31.469 -25.156 -5.848 1 74.81 338 LEU B O 1
ATOM 5628 N N . ALA B 1 339 ? 30.188 -25.484 -4.094 1 63.91 339 ALA B N 1
ATOM 5629 C CA . ALA B 1 339 ? 31.234 -25.031 -3.174 1 63.91 339 ALA B CA 1
ATOM 5630 C C . ALA B 1 339 ? 32.438 -25.969 -3.23 1 63.91 339 ALA B C 1
ATOM 5632 O O . ALA B 1 339 ? 33.594 -25.516 -3.113 1 63.91 339 ALA B O 1
ATOM 5633 N N . GLY B 1 340 ? 32.125 -27.188 -3.406 1 60.09 340 GLY B N 1
ATOM 5634 C CA . GLY B 1 340 ? 33.188 -28.172 -3.4 1 60.09 340 GLY B CA 1
ATOM 5635 C C . GLY B 1 340 ? 33.75 -28.453 -4.781 1 60.09 340 GLY B C 1
ATOM 5636 O O . GLY B 1 340 ? 34.781 -29.094 -4.914 1 60.09 340 GLY B O 1
ATOM 5637 N N . ARG B 1 341 ? 33 -28.203 -5.793 1 61.16 341 ARG B N 1
ATOM 5638 C CA . ARG B 1 341 ? 33.438 -28.484 -7.152 1 61.16 341 ARG B CA 1
ATOM 5639 C C . ARG B 1 341 ? 33.312 -27.234 -8.031 1 61.16 341 ARG B C 1
ATOM 5641 O O . ARG B 1 341 ? 32.562 -27.234 -9.008 1 61.16 341 ARG B O 1
ATOM 5648 N N . PRO B 1 342 ? 34 -26.219 -7.754 1 57.06 342 PRO B N 1
ATOM 5649 C CA . PRO B 1 342 ? 33.844 -24.953 -8.477 1 57.06 342 PRO B CA 1
ATOM 5650 C C . PRO B 1 342 ? 33.969 -25.109 -9.992 1 57.06 342 PRO B C 1
ATOM 5652 O O . PRO B 1 342 ? 33.406 -24.344 -10.758 1 57.06 342 PRO B O 1
ATOM 5655 N N . ASP B 1 343 ? 34.719 -26.328 -10.352 1 56.03 343 ASP B N 1
ATOM 5656 C CA . ASP B 1 343 ? 35.062 -26.5 -11.758 1 56.03 343 ASP B CA 1
ATOM 5657 C C . ASP B 1 343 ? 33.875 -27.031 -12.562 1 56.03 343 ASP B C 1
ATOM 5659 O O . ASP B 1 343 ? 33.812 -26.859 -13.773 1 56.03 343 ASP B O 1
ATOM 5663 N N . GLN B 1 344 ? 33.062 -27.688 -11.883 1 58.25 344 GLN B N 1
ATOM 5664 C CA . GLN B 1 344 ? 31.938 -28.219 -12.633 1 58.25 344 GLN B CA 1
ATOM 5665 C C . GLN B 1 344 ? 30.781 -27.219 -12.688 1 58.25 344 GLN B C 1
ATOM 5667 O O . GLN B 1 344 ? 30.078 -27.125 -13.688 1 58.25 344 GLN B O 1
ATOM 5672 N N . GLY B 1 345 ? 30.719 -26.297 -11.875 1 62.06 345 GLY B N 1
ATOM 5673 C CA . GLY B 1 345 ? 30.062 -25.016 -11.703 1 62.06 345 GLY B CA 1
ATOM 5674 C C . GLY B 1 345 ? 28.625 -25 -12.227 1 62.06 345 GLY B C 1
ATOM 5675 O O . GLY B 1 345 ? 28.109 -23.953 -12.602 1 62.06 345 GLY B O 1
ATOM 5676 N N . ILE B 1 346 ? 28.094 -26.359 -12.492 1 74.56 346 ILE B N 1
ATOM 5677 C CA . ILE B 1 346 ? 26.75 -26.375 -13.07 1 74.56 346 ILE B CA 1
ATOM 5678 C C . ILE B 1 346 ? 25.781 -27.047 -12.109 1 74.56 346 ILE B C 1
ATOM 5680 O O . ILE B 1 346 ? 26.109 -28.062 -11.492 1 74.56 346 ILE B O 1
ATOM 5684 N N . LEU B 1 347 ? 24.641 -26.547 -11.961 1 87 347 LEU B N 1
ATOM 5685 C CA . LEU B 1 347 ? 23.594 -27.062 -11.102 1 87 347 LEU B CA 1
ATOM 5686 C C . LEU B 1 347 ? 22.953 -28.312 -11.711 1 87 347 LEU B C 1
ATOM 5688 O O . LEU B 1 347 ? 22.891 -28.438 -12.938 1 87 347 LEU B O 1
ATOM 5692 N N . ASP B 1 348 ? 22.641 -29.172 -10.75 1 86.56 348 ASP B N 1
ATOM 5693 C CA . ASP B 1 348 ? 21.906 -30.344 -11.203 1 86.56 348 ASP B CA 1
ATOM 5694 C C . ASP B 1 348 ? 20.453 -30.016 -11.492 1 86.56 348 ASP B C 1
ATOM 5696 O O . ASP B 1 348 ? 19.781 -29.359 -10.688 1 86.56 348 ASP B O 1
ATOM 5700 N N . GLY B 1 349 ? 20.047 -30.453 -12.648 1 91.06 349 GLY B N 1
ATOM 5701 C CA . GLY B 1 349 ? 18.656 -30.219 -13.016 1 91.06 349 GLY B CA 1
ATOM 5702 C C . GLY B 1 349 ? 18.391 -28.781 -13.438 1 91.06 349 GLY B C 1
ATOM 5703 O O . GLY B 1 349 ? 19.312 -28.062 -13.844 1 91.06 349 GLY B O 1
ATOM 5704 N N . THR B 1 350 ? 17.094 -28.453 -13.539 1 95.81 350 THR B N 1
ATOM 5705 C CA . THR B 1 350 ? 16.688 -27.125 -13.953 1 95.81 350 THR B CA 1
ATOM 5706 C C . THR B 1 350 ? 15.625 -26.562 -13 1 95.81 350 THR B C 1
ATOM 5708 O O . THR B 1 350 ? 14.953 -27.328 -12.297 1 95.81 350 THR B O 1
ATOM 5711 N N . LEU B 1 351 ? 15.656 -25.312 -12.859 1 97 351 LEU B N 1
ATOM 5712 C CA . LEU B 1 351 ? 14.531 -24.609 -12.258 1 97 351 LEU B CA 1
ATOM 5713 C C . LEU B 1 351 ? 13.445 -24.328 -13.289 1 97 351 LEU B C 1
ATOM 5715 O O . LEU B 1 351 ? 13.656 -23.547 -14.219 1 97 351 LEU B O 1
ATOM 5719 N N . ARG B 1 352 ? 12.312 -24.875 -13.133 1 98 352 ARG B N 1
ATOM 5720 C CA . ARG B 1 352 ? 11.258 -24.797 -14.141 1 98 352 ARG B CA 1
ATOM 5721 C C . ARG B 1 352 ? 10.266 -23.688 -13.797 1 98 352 ARG B C 1
ATOM 5723 O O . ARG B 1 352 ? 9.797 -23.609 -12.656 1 98 352 ARG B O 1
ATOM 5730 N N . VAL B 1 353 ? 9.938 -22.922 -14.758 1 98.5 353 VAL B N 1
ATOM 5731 C CA . VAL B 1 353 ? 8.984 -21.844 -14.609 1 98.5 353 VAL B CA 1
ATOM 5732 C C . VAL B 1 353 ? 7.762 -22.094 -15.492 1 98.5 353 VAL B C 1
ATOM 5734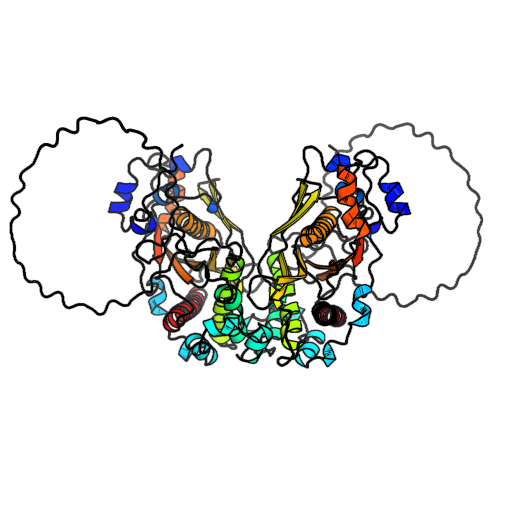 O O . VAL B 1 353 ? 7.887 -22.219 -16.719 1 98.5 353 VAL B O 1
ATOM 5737 N N . ASN B 1 354 ? 6.629 -22.219 -14.914 1 98.5 354 ASN B N 1
ATOM 5738 C CA . ASN B 1 354 ? 5.344 -22.25 -15.602 1 98.5 354 ASN B CA 1
ATOM 5739 C C . ASN B 1 354 ? 4.539 -20.984 -15.352 1 98.5 354 ASN B C 1
ATOM 5741 O O . ASN B 1 354 ? 4.742 -20.297 -14.352 1 98.5 354 ASN B O 1
ATOM 5745 N N . SER B 1 355 ? 3.67 -20.656 -16.281 1 98.12 355 SER B N 1
ATOM 5746 C CA . SER B 1 355 ? 2.885 -19.438 -16.094 1 98.12 355 SER B CA 1
ATOM 5747 C C . SER B 1 355 ? 1.547 -19.531 -16.828 1 98.12 355 SER B C 1
ATOM 5749 O O . SER B 1 355 ? 1.378 -20.344 -17.734 1 98.12 355 SER B O 1
ATOM 5751 N N . THR B 1 356 ? 0.654 -18.75 -16.391 1 98 356 THR B N 1
ATOM 5752 C CA . THR B 1 356 ? -0.568 -18.531 -17.156 1 98 356 THR B CA 1
ATOM 5753 C C . THR B 1 356 ? -0.345 -17.469 -18.25 1 98 356 THR B C 1
ATOM 5755 O O . THR B 1 356 ? 0.698 -16.812 -18.281 1 98 356 THR B O 1
ATOM 5758 N N . GLU B 1 357 ? -1.364 -17.406 -19.109 1 95.75 357 GLU B N 1
ATOM 5759 C CA . GLU B 1 357 ? -1.45 -16.203 -19.953 1 95.75 357 GLU B CA 1
ATOM 5760 C C . GLU B 1 357 ? -1.77 -14.969 -19.125 1 95.75 357 GLU B C 1
ATOM 5762 O O . GLU B 1 357 ? -2.078 -15.078 -17.938 1 95.75 357 GLU B O 1
ATOM 5767 N N . TRP B 1 358 ? -1.592 -13.82 -19.781 1 96.31 358 TRP B N 1
ATOM 5768 C CA . TRP B 1 358 ? -2.047 -12.594 -19.141 1 96.31 358 TRP B CA 1
ATOM 5769 C C . TRP B 1 358 ? -3.564 -12.586 -18.984 1 96.31 358 TRP B C 1
ATOM 5771 O O . TRP B 1 358 ? -4.289 -12.898 -19.938 1 96.31 358 TRP B O 1
ATOM 5781 N N . LEU B 1 359 ? -4.008 -12.258 -17.812 1 97.38 359 LEU B N 1
ATOM 5782 C CA . LEU B 1 359 ? -5.434 -12.172 -17.516 1 97.38 359 LEU B CA 1
ATOM 5783 C C . LEU B 1 359 ? -5.867 -10.719 -17.328 1 97.38 359 LEU B C 1
ATOM 5785 O O . LEU B 1 359 ? -5.336 -10.008 -16.484 1 97.38 359 LEU B O 1
ATOM 5789 N N . ASP B 1 360 ? -6.762 -10.32 -18.125 1 96.12 360 ASP B N 1
ATOM 5790 C CA . ASP B 1 360 ? -7.344 -8.984 -18.062 1 96.12 360 ASP B CA 1
ATOM 5791 C C . ASP B 1 360 ? -8.531 -8.953 -17.094 1 96.12 360 ASP B C 1
ATOM 5793 O O . ASP B 1 360 ? -9.609 -9.461 -17.406 1 96.12 360 ASP B O 1
ATOM 5797 N N . LEU B 1 361 ? -8.43 -8.258 -16 1 97.75 361 LEU B N 1
ATOM 5798 C CA . LEU B 1 361 ? -9.445 -8.289 -14.961 1 97.75 361 LEU B CA 1
ATOM 5799 C C . LEU B 1 361 ? -10.672 -7.473 -15.375 1 97.75 361 LEU B C 1
ATOM 5801 O O . LEU B 1 361 ? -11.695 -7.496 -14.695 1 97.75 361 LEU B O 1
ATOM 5805 N N . LYS B 1 362 ? -10.586 -6.832 -16.5 1 96.88 362 LYS B N 1
ATOM 5806 C CA . LYS B 1 362 ? -11.781 -6.188 -17.031 1 96.88 362 LYS B CA 1
ATOM 5807 C C . LYS B 1 362 ? -12.742 -7.215 -17.625 1 96.88 362 LYS B C 1
ATOM 5809 O O . LYS B 1 362 ? -13.93 -6.93 -17.812 1 96.88 362 LYS B O 1
ATOM 5814 N N . LYS B 1 363 ? -12.211 -8.367 -17.906 1 97.12 363 LYS B N 1
ATOM 5815 C CA . LYS B 1 363 ? -13.008 -9.414 -18.547 1 97.12 363 LYS B CA 1
ATOM 5816 C C . LYS B 1 363 ? -13.461 -10.461 -17.531 1 97.12 363 LYS B C 1
ATOM 5818 O O . LYS B 1 363 ? -12.648 -11 -16.781 1 97.12 363 LYS B O 1
ATOM 5823 N N . GLY B 1 364 ? -14.719 -10.781 -17.656 1 97.75 364 GLY B N 1
ATOM 5824 C CA . GLY B 1 364 ? -15.305 -11.734 -16.719 1 97.75 364 GLY B CA 1
ATOM 5825 C C . GLY B 1 364 ? -14.664 -13.109 -16.797 1 97.75 364 GLY B C 1
ATOM 5826 O O . GLY B 1 364 ? -14.445 -13.758 -15.773 1 97.75 364 GLY B O 1
ATOM 5827 N N . THR B 1 365 ? -14.391 -13.555 -17.953 1 97.19 365 THR B N 1
ATOM 5828 C CA . THR B 1 365 ? -13.781 -14.867 -18.156 1 97.19 365 THR B CA 1
ATOM 5829 C C . THR B 1 365 ? -12.414 -14.93 -17.484 1 97.19 365 THR B C 1
ATOM 5831 O O . THR B 1 365 ? -12.062 -15.953 -16.875 1 97.19 365 THR B O 1
ATOM 5834 N N . HIS B 1 366 ? -11.648 -13.883 -17.578 1 97.94 366 HIS B N 1
ATOM 5835 C CA . HIS B 1 366 ? -10.32 -13.828 -16.969 1 97.94 366 HIS B CA 1
ATOM 5836 C C . HIS B 1 366 ? -10.422 -13.703 -15.453 1 97.94 366 HIS B C 1
ATOM 5838 O O . HIS B 1 366 ? -9.609 -14.266 -14.719 1 97.94 366 HIS B O 1
ATOM 5844 N N . ARG B 1 367 ? -11.438 -12.945 -14.969 1 98.44 367 ARG B N 1
ATOM 5845 C CA . ARG B 1 367 ? -11.688 -12.891 -13.539 1 98.44 367 ARG B CA 1
ATOM 5846 C C . ARG B 1 367 ? -12.008 -14.281 -12.984 1 98.44 367 ARG B C 1
ATOM 5848 O O . ARG B 1 367 ? -11.555 -14.641 -11.898 1 98.44 367 ARG B O 1
ATOM 5855 N N . SER B 1 368 ? -12.727 -15.031 -13.766 1 98.5 368 SER B N 1
ATOM 5856 C CA . SER B 1 368 ? -13.07 -16.391 -13.367 1 98.5 368 SER B CA 1
ATOM 5857 C C . SER B 1 368 ? -11.82 -17.25 -13.227 1 98.5 368 SER B C 1
ATOM 5859 O O . SER B 1 368 ? -11.664 -17.984 -12.242 1 98.5 368 SER B O 1
ATOM 5861 N N . VAL B 1 369 ? -10.961 -17.172 -14.156 1 98.38 369 VAL B N 1
ATOM 5862 C CA . VAL B 1 369 ? -9.727 -17.953 -14.141 1 98.38 369 VAL B CA 1
ATOM 5863 C C . VAL B 1 369 ? -8.883 -17.562 -12.93 1 98.38 369 VAL B C 1
ATOM 5865 O O . VAL B 1 369 ? -8.391 -18.422 -12.203 1 98.38 369 VAL B O 1
ATOM 5868 N N . PHE B 1 370 ? -8.727 -16.297 -12.711 1 98.69 370 PHE B N 1
ATOM 5869 C CA . PHE B 1 370 ? -7.902 -15.797 -11.617 1 98.69 370 PHE B CA 1
ATOM 5870 C C . PHE B 1 370 ? -8.492 -16.188 -10.273 1 98.69 370 PHE B C 1
ATOM 5872 O O . PHE B 1 370 ? -7.785 -16.703 -9.398 1 98.69 370 PHE B O 1
ATOM 5879 N N . ALA B 1 371 ? -9.797 -16.016 -10.125 1 98.88 371 ALA B N 1
ATOM 5880 C CA . ALA B 1 371 ? -10.469 -16.406 -8.883 1 98.88 371 ALA B CA 1
ATOM 5881 C C . ALA B 1 371 ? -10.312 -17.891 -8.617 1 98.88 371 ALA B C 1
ATOM 5883 O O . ALA B 1 371 ? -10.047 -18.297 -7.488 1 98.88 371 ALA B O 1
ATOM 5884 N N . SER B 1 372 ? -10.438 -18.672 -9.641 1 98.69 372 SER B N 1
ATOM 5885 C CA . SER B 1 372 ? -10.289 -20.109 -9.508 1 98.69 372 SER B CA 1
ATOM 5886 C C . SER B 1 372 ? -8.883 -20.484 -9.062 1 98.69 372 SER B C 1
ATOM 5888 O O . SER B 1 372 ? -8.695 -21.406 -8.273 1 98.69 372 SER B O 1
ATOM 5890 N N . HIS B 1 373 ? -7.906 -19.844 -9.562 1 98.81 373 HIS B N 1
ATOM 5891 C CA . HIS B 1 373 ? -6.527 -20.094 -9.156 1 98.81 373 HIS B CA 1
ATOM 5892 C C . HIS B 1 373 ? -6.312 -19.75 -7.688 1 98.81 373 HIS B C 1
ATOM 5894 O O . HIS B 1 373 ? -5.605 -20.469 -6.973 1 98.81 373 HIS B O 1
ATOM 5900 N N . ILE B 1 374 ? -6.879 -18.609 -7.223 1 98.75 374 ILE B N 1
ATOM 5901 C CA . ILE B 1 374 ? -6.746 -18.219 -5.824 1 98.75 374 ILE B CA 1
ATOM 5902 C C . ILE B 1 374 ? -7.348 -19.297 -4.922 1 98.75 374 ILE B C 1
ATOM 5904 O O . ILE B 1 374 ? -6.73 -19.703 -3.938 1 98.75 374 ILE B O 1
ATOM 5908 N N . LEU B 1 375 ? -8.508 -19.781 -5.297 1 98.69 375 LEU B N 1
ATOM 5909 C CA . LEU B 1 375 ? -9.148 -20.828 -4.508 1 98.69 375 LEU B CA 1
ATOM 5910 C C . LEU B 1 375 ? -8.344 -22.109 -4.562 1 98.69 375 LEU B C 1
ATOM 5912 O O . LEU B 1 375 ? -8.273 -22.859 -3.576 1 98.69 375 LEU B O 1
ATOM 5916 N N . ALA B 1 376 ? -7.797 -22.391 -5.707 1 98.62 376 ALA B N 1
ATOM 5917 C CA . ALA B 1 376 ? -6.945 -23.578 -5.832 1 98.62 376 ALA B CA 1
ATOM 5918 C C . ALA B 1 376 ? -5.727 -23.469 -4.918 1 98.62 376 ALA B C 1
ATOM 5920 O O . ALA B 1 376 ? -5.305 -24.453 -4.32 1 98.62 376 ALA B O 1
ATOM 5921 N N . LEU B 1 377 ? -5.148 -22.312 -4.809 1 98.25 377 LEU B N 1
ATOM 5922 C CA . LEU B 1 377 ? -4.023 -22.094 -3.906 1 98.25 377 LEU B CA 1
ATOM 5923 C C . LEU B 1 377 ? -4.434 -22.328 -2.455 1 98.25 377 LEU B C 1
ATOM 5925 O O . LEU B 1 377 ? -3.656 -22.859 -1.666 1 98.25 377 LEU B O 1
ATOM 5929 N N . VAL B 1 378 ? -5.617 -21.891 -2.092 1 97.62 378 VAL B N 1
ATOM 5930 C CA . VAL B 1 378 ? -6.145 -22.125 -0.752 1 97.62 378 VAL B CA 1
ATOM 5931 C C . VAL B 1 378 ? -6.23 -23.625 -0.494 1 97.62 378 VAL B C 1
ATOM 5933 O O . VAL B 1 378 ? -5.738 -24.125 0.525 1 97.62 378 VAL B O 1
ATOM 5936 N N . ALA B 1 379 ? -6.824 -24.328 -1.42 1 96.81 379 ALA B N 1
ATOM 5937 C CA . ALA B 1 379 ? -7.004 -25.781 -1.274 1 96.81 379 ALA B CA 1
ATOM 5938 C C . ALA B 1 379 ? -5.656 -26.5 -1.225 1 96.81 379 ALA B C 1
ATOM 5940 O O . ALA B 1 379 ? -5.457 -27.391 -0.403 1 96.81 379 ALA B O 1
ATOM 5941 N N . TRP B 1 380 ? -4.797 -26.109 -2.1 1 95.62 380 TRP B N 1
ATOM 5942 C CA . TRP B 1 380 ? -3.447 -26.672 -2.141 1 95.62 380 TRP B CA 1
ATOM 5943 C C . TRP B 1 380 ? -2.738 -26.469 -0.805 1 95.62 380 TRP B C 1
ATOM 5945 O O . TRP B 1 380 ? -2.139 -27.406 -0.272 1 95.62 380 TRP B O 1
ATOM 5955 N N . THR B 1 381 ? -2.842 -25.297 -0.268 1 93.31 381 THR B N 1
ATOM 5956 C CA . THR B 1 381 ? -2.203 -24.969 1.002 1 93.31 381 THR B CA 1
ATOM 5957 C C . THR B 1 381 ? -2.807 -25.781 2.139 1 93.31 381 THR B C 1
ATOM 5959 O O . THR B 1 381 ? -2.086 -26.266 3.01 1 93.31 381 THR B O 1
ATOM 5962 N N . ASN B 1 382 ? -4.09 -25.922 2.143 1 91.75 382 ASN B N 1
ATOM 5963 C CA . ASN B 1 382 ? -4.75 -26.734 3.16 1 91.75 382 ASN B CA 1
ATOM 5964 C C . ASN B 1 382 ? -4.27 -28.188 3.123 1 91.75 382 ASN B C 1
ATOM 5966 O O . ASN B 1 382 ? -4.055 -28.797 4.168 1 91.75 382 ASN B O 1
ATOM 5970 N N . ASP B 1 383 ? -4.113 -28.672 1.976 1 89.94 383 ASP B N 1
ATOM 5971 C CA . ASP B 1 383 ? -3.617 -30.047 1.815 1 89.94 383 ASP B CA 1
ATOM 5972 C C . ASP B 1 383 ? -2.174 -30.156 2.295 1 89.94 383 ASP B C 1
ATOM 5974 O O . ASP B 1 383 ? -1.796 -31.172 2.9 1 89.94 383 ASP B O 1
ATOM 5978 N N . LEU B 1 384 ? -1.449 -29.109 1.966 1 85.62 384 LEU B N 1
ATOM 5979 C CA . LEU B 1 384 ? -0.038 -29.109 2.334 1 85.62 384 LEU B CA 1
ATOM 5980 C C . LEU B 1 384 ? 0.129 -29.047 3.848 1 85.62 384 LEU B C 1
ATOM 5982 O O . LEU B 1 384 ? 1.043 -29.672 4.398 1 85.62 384 LEU B O 1
ATOM 5986 N N . LEU B 1 385 ? -0.675 -28.344 4.516 1 84.06 385 LEU B N 1
ATOM 5987 C CA . LEU B 1 385 ? -0.482 -28.078 5.938 1 84.06 385 LEU B CA 1
ATOM 5988 C C . LEU B 1 385 ? -1.339 -29 6.789 1 84.06 385 LEU B C 1
ATOM 5990 O O . LEU B 1 385 ? -1.257 -28.984 8.016 1 84.06 385 LEU B O 1
ATOM 5994 N N . ALA B 1 386 ? -2.18 -29.781 6.258 1 77.5 386 ALA B N 1
ATOM 5995 C CA . ALA B 1 386 ? -2.961 -30.781 6.992 1 77.5 386 ALA B CA 1
ATOM 5996 C C . ALA B 1 386 ? -2.07 -31.906 7.504 1 77.5 386 ALA B C 1
ATOM 5998 O O . ALA B 1 386 ? -1.079 -32.25 6.863 1 77.5 386 ALA B O 1
#

Organism: NCBI:txid72228